Protein 9GH7 (pdb70)

B-factor: mean 54.6, std 15.22, range [29.17, 136.05]

GO terms:
  GO:0060586 multicellular organismal-level iron ion homeostasis (P, IDA)
  GO:0048471 perinuclear region of cytoplasm (C, IDA)
  GO:0005886 plasma membrane (C, IDA)
  GO:0043066 negative regulation of apoptotic process (P, IMP)
  GO:0043123 positive regulation of canonical NF-kappaB signal transduction (P, IMP)
  GO:0010628 positive regulation of gene expression (P, IMP)
  GO:0031334 positive regulation of protein-containing complex assembly (P, IMP)
  GO:1900182 positive regulation of protein localization to nucleus (P, IMP)
  GO:0005515 protein binding (F, IPI)
  GO:0044877 protein-containing complex binding (F, IPI)
  GO:0019901 protein kinase binding (F, IPI)
  GO:0055037 recycling endosome (C, IDA)
  GO:0005768 endosome (C, IDA)
  GO:0003725 double-stranded RNA binding (F, IDA)
  GO:0031410 cytoplasmic vesicle (C, IDA)
  GO:0071466 cellular response to xenobiotic stimulus (P, IDA)
  GO:0004998 transferrin receptor activity (F, IDA)
  GO:0042102 positive regulation of T cell proliferation (P, IDA)
  GO:0045830 positive regulation of isotype switching (P, IDA)
  GO:0030890 positive regulation of B cell proliferation (P, IDA)

Nearest PDB structures (foldseek):
  6wrv-assembly1_E  TM=9.985E-01  e=0.000E+00  Homo sapiens
  7zqs-assembly1_D  TM=9.986E-01  e=0.000E+00  Homo sapiens
  6okd-assembly1_A  TM=9.857E-01  e=0.000E+00  Homo sapiens
  6d04-assembly1_A  TM=9.924E-01  e=0.000E+00  Homo sapiens
  1cx8-assembly1_A  TM=9.799E-01  e=0.000E+00  Homo sapiens

Structure (mmCIF, N/CA/C/O backbone):
data_9GH7
#
_entry.id   9GH7
#
_cell.length_a   94.955
_cell.length_b   94.955
_cell.length_c   225.997
_cell.angle_alpha   90.000
_cell.angle_beta   90.000
_cell.angle_gamma   90.000
#
_symmetry.space_group_name_H-M   'P 41 21 2'
#
loop_
_entity.id
_entity.type
_entity.pdbx_description
1 polymer 'Transferrin receptor protein 1'
2 polymer 'Bicyclic peptide'
3 branched 2-acetamido-2-deoxy-beta-D-glucopyranose-(1-4)-2-acetamido-2-deoxy-beta-D-glucopyranose
4 non-polymer 'CALCIUM ION'
5 non-polymer GLYCEROL
6 non-polymer 1-(3,5-diethanoyl-1,3,5-triazinan-1-yl)ethanone
7 water water
#
loop_
_atom_site.group_PDB
_atom_site.id
_atom_site.type_symbol
_atom_site.label_atom_id
_atom_site.label_alt_id
_atom_site.label_comp_id
_atom_site.label_asym_id
_atom_site.label_entity_id
_atom_site.label_seq_id
_atom_site.pdbx_PDB_ins_code
_atom_site.Cartn_x
_atom_site.Cartn_y
_atom_site.Cartn_z
_atom_site.occupancy
_atom_site.B_iso_or_equiv
_atom_site.auth_seq_id
_atom_site.auth_comp_id
_atom_site.auth_asym_id
_atom_site.auth_atom_id
_atom_site.pdbx_PDB_model_num
ATOM 1 N N . LEU A 1 40 ? 13.459 -13.693 -5.352 1.000 62.286 122 LEU A N 1
ATOM 2 C CA . LEU A 1 40 ? 14.745 -14.397 -5.121 1.000 62.135 122 LEU A CA 1
ATOM 3 C C . LEU A 1 40 ? 15.376 -13.818 -3.863 1.000 64.854 122 LEU A C 1
ATOM 4 O O . LEU A 1 40 ? 15.147 -12.659 -3.531 1.000 72.046 122 LEU A O 1
ATOM 9 N N . TYR A 1 41 ? 16.171 -14.655 -3.195 1.000 60.784 123 TYR A N 1
ATOM 10 C CA . TYR A 1 41 ? 16.823 -14.322 -1.950 1.000 57.510 123 TYR A CA 1
ATOM 11 C C . TYR A 1 41 ? 18.305 -14.116 -2.230 1.000 55.088 123 TYR A C 1
ATOM 12 O O . TYR A 1 41 ? 18.813 -14.465 -3.298 1.000 50.523 123 TYR A O 1
ATOM 21 N N . TRP A 1 42 ? 18.976 -13.587 -1.208 1.000 51.340 124 TRP A N 1
ATOM 22 C CA . TRP A 1 42 ? 20.386 -13.285 -1.259 1.000 55.007 124 TRP A CA 1
ATOM 23 C C . TRP A 1 42 ? 21.184 -14.485 -1.769 1.000 57.334 124 TRP A C 1
ATOM 24 O O . TRP A 1 42 ? 22.103 -14.354 -2.584 1.000 57.228 124 TRP A O 1
ATOM 35 N N . ASP A 1 43 ? 20.843 -15.664 -1.264 1.000 63.623 125 ASP A N 1
ATOM 36 C CA . ASP A 1 43 ? 21.592 -16.862 -1.590 1.000 66.297 125 ASP A CA 1
ATOM 37 C C . ASP A 1 43 ? 21.453 -17.155 -3.086 1.000 56.449 125 ASP A C 1
ATOM 38 O O . ASP A 1 43 ? 22.430 -17.506 -3.754 1.000 56.128 125 ASP A O 1
ATOM 43 N N . ASP A 1 44 ? 20.241 -16.948 -3.611 1.000 49.739 126 ASP A N 1
ATOM 44 C CA . ASP A 1 44 ? 19.955 -17.232 -5.007 1.000 56.259 126 ASP A CA 1
ATOM 45 C C . ASP A 1 44 ? 20.826 -16.334 -5.888 1.000 59.878 126 ASP A C 1
ATOM 46 O O . ASP A 1 44 ? 21.457 -16.800 -6.847 1.000 58.631 126 ASP A O 1
ATOM 51 N N . LEU A 1 45 ? 20.896 -15.053 -5.494 1.000 60.871 127 LEU A N 1
ATOM 52 C CA . LEU A 1 45 ? 21.513 -14.003 -6.293 1.000 54.726 127 LEU A CA 1
ATOM 53 C C . LEU A 1 45 ? 23.027 -14.129 -6.254 1.000 50.612 127 LEU A C 1
ATOM 54 O O . LEU A 1 45 ? 23.689 -13.927 -7.274 1.000 49.176 127 LEU A O 1
ATOM 59 N N . LYS A 1 46 ? 23.542 -14.480 -5.074 1.000 48.257 128 LYS A N 1
ATOM 60 C CA . LYS A 1 46 ? 24.957 -14.763 -4.903 1.000 53.869 128 LYS A CA 1
ATOM 61 C C . LYS A 1 46 ? 25.422 -15.870 -5.856 1.000 53.602 128 LYS A C 1
ATOM 62 O O . LYS A 1 46 ? 26.472 -15.739 -6.486 1.000 59.700 128 LYS A O 1
ATOM 68 N N . ARG A 1 47 ? 24.629 -16.946 -5.989 1.000 64.120 129 ARG A N 1
ATOM 69 C CA . ARG A 1 47 ? 25.021 -18.104 -6.787 1.000 69.182 129 ARG A CA 1
ATOM 70 C C . ARG A 1 47 ? 24.986 -17.774 -8.282 1.000 65.593 129 ARG A C 1
ATOM 71 O O . ARG A 1 47 ? 25.892 -18.184 -9.006 1.000 65.445 129 ARG A O 1
ATOM 79 N N . LYS A 1 48 ? 23.917 -17.092 -8.736 1.000 56.330 130 LYS A N 1
ATOM 80 C CA . LYS A 1 48 ? 23.777 -16.677 -10.124 1.000 56.520 130 LYS A CA 1
ATOM 81 C C . LYS A 1 48 ? 24.947 -15.774 -10.511 1.000 60.202 130 LYS A C 1
ATOM 82 O O . LYS A 1 48 ? 25.508 -15.892 -11.607 1.000 64.012 130 LYS A O 1
ATOM 88 N N . LEU A 1 49 ? 25.347 -14.896 -9.591 1.000 54.422 131 LEU A N 1
ATOM 89 C CA . LEU A 1 49 ? 26.473 -14.034 -9.866 1.000 54.521 131 LEU A CA 1
ATOM 90 C C . LEU A 1 49 ? 27.721 -14.891 -10.007 1.000 49.067 131 LEU A C 1
ATOM 91 O O . LEU A 1 49 ? 28.431 -14.811 -11.004 1.000 53.362 131 LEU A O 1
ATOM 96 N N . SER A 1 50 ? 27.987 -15.693 -8.978 1.000 52.398 132 SER A N 1
ATOM 97 C CA . SER A 1 50 ? 29.085 -16.643 -9.013 1.000 54.432 132 SER A CA 1
ATOM 98 C C . SER A 1 50 ? 29.155 -17.347 -10.366 1.000 56.353 132 SER A C 1
ATOM 99 O O . SER A 1 50 ? 30.238 -17.465 -10.927 1.000 67.754 132 SER A O 1
ATOM 102 N N . GLU A 1 51 ? 28.006 -17.806 -10.883 1.000 54.954 133 GLU A N 1
ATOM 103 C CA . GLU A 1 51 ? 27.954 -18.502 -12.166 1.000 65.465 133 GLU A CA 1
ATOM 104 C C . GLU A 1 51 ? 28.458 -17.586 -13.278 1.000 62.733 133 GLU A C 1
ATOM 105 O O . GLU A 1 51 ? 29.500 -17.863 -13.863 1.000 71.428 133 GLU A O 1
ATOM 111 N N . LYS A 1 52 ? 27.721 -16.505 -13.564 1.000 60.291 134 LYS A N 1
ATOM 112 C CA . LYS A 1 52 ? 28.145 -15.538 -14.567 1.000 61.217 134 LYS A CA 1
ATOM 113 C C . LYS A 1 52 ? 29.651 -15.299 -14.441 1.000 57.478 134 LYS A C 1
ATOM 114 O O . LYS A 1 52 ? 30.392 -15.431 -15.407 1.000 60.005 134 LYS A O 1
ATOM 120 N N . LEU A 1 53 ? 30.118 -15.016 -13.227 1.000 55.897 135 LEU A N 1
ATOM 121 C CA . LEU A 1 53 ? 31.534 -14.748 -13.010 1.000 65.170 135 LEU A CA 1
ATOM 122 C C . LEU A 1 53 ? 32.397 -15.880 -13.559 1.000 63.646 135 LEU A C 1
ATOM 123 O O . LEU A 1 53 ? 33.414 -15.627 -14.203 1.000 62.637 135 LEU A O 1
ATOM 128 N N . ASP A 1 54 ? 32.005 -17.120 -13.244 1.000 73.023 136 ASP A N 1
ATOM 129 C CA . ASP A 1 54 ? 32.788 -18.301 -13.573 1.000 69.820 136 ASP A CA 1
ATOM 130 C C . ASP A 1 54 ? 32.969 -18.398 -15.080 1.000 62.464 136 ASP A C 1
ATOM 131 O O . ASP A 1 54 ? 34.000 -18.865 -15.534 1.000 65.062 136 ASP A O 1
ATOM 136 N N . SER A 1 55 ? 31.973 -17.945 -15.842 1.000 62.578 137 SER A N 1
ATOM 137 C CA . SER A 1 55 ? 32.033 -18.058 -17.285 1.000 67.194 137 SER A CA 1
ATOM 138 C C . SER A 1 55 ? 32.570 -16.789 -17.965 1.000 66.612 137 SER A C 1
ATOM 139 O O . SER A 1 55 ? 32.908 -16.849 -19.134 1.000 69.025 137 SER A O 1
ATOM 142 N N . THR A 1 56 ? 32.653 -15.632 -17.294 1.000 66.753 138 THR A N 1
ATOM 143 C CA . THR A 1 56 ? 33.006 -14.412 -18.016 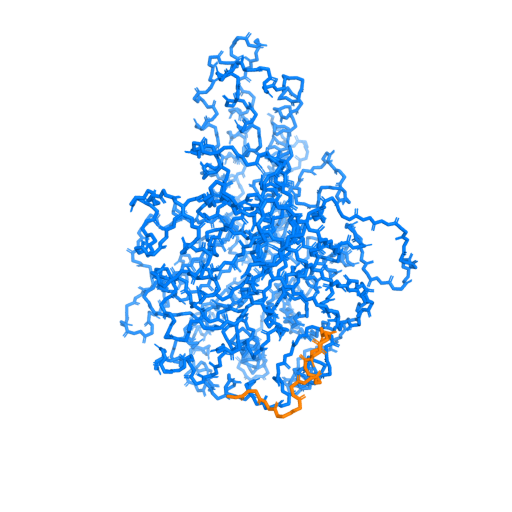1.000 59.421 138 THR A CA 1
ATOM 144 C C . THR A 1 56 ? 34.526 -14.369 -18.175 1.000 55.299 138 THR A C 1
ATOM 145 O O . THR A 1 56 ? 35.268 -14.852 -17.337 1.000 52.088 138 THR A O 1
ATOM 149 N N . ASP A 1 57 ? 34.978 -13.752 -19.266 1.000 60.196 139 ASP A N 1
ATOM 150 C CA . ASP A 1 57 ? 36.371 -13.801 -19.673 1.000 60.020 139 ASP A CA 1
ATOM 151 C C . ASP A 1 57 ? 37.012 -12.439 -19.445 1.000 55.021 139 ASP A C 1
ATOM 152 O O . ASP A 1 57 ? 36.823 -11.512 -20.227 1.000 50.957 139 ASP A O 1
ATOM 157 N N . PHE A 1 58 ? 37.790 -12.327 -18.372 1.000 56.853 140 PHE A N 1
ATOM 158 C CA . PHE A 1 58 ? 38.246 -11.015 -17.952 1.000 59.773 140 PHE A CA 1
ATOM 159 C C . PHE A 1 58 ? 39.473 -10.626 -18.768 1.000 56.227 140 PHE A C 1
ATOM 160 O O . PHE A 1 58 ? 39.439 -9.595 -19.425 1.000 53.649 140 PHE A O 1
ATOM 168 N N . THR A 1 59 ? 40.523 -11.458 -18.752 1.000 60.187 141 THR A N 1
ATOM 169 C CA . THR A 1 59 ? 41.762 -11.169 -19.472 1.000 59.798 141 THR A CA 1
ATOM 170 C C . THR A 1 59 ? 41.479 -10.879 -20.946 1.000 57.194 141 THR A C 1
ATOM 171 O O . THR A 1 59 ? 42.108 -10.005 -21.541 1.000 59.771 141 THR A O 1
ATOM 175 N N . GLY A 1 60 ? 40.514 -11.585 -21.545 1.000 56.721 142 GLY A N 1
ATOM 176 C CA . GLY A 1 60 ? 40.194 -11.332 -22.943 1.000 56.100 142 GLY A CA 1
ATOM 177 C C . GLY A 1 60 ? 39.668 -9.916 -23.168 1.000 57.673 142 GLY A C 1
ATOM 178 O O . GLY A 1 60 ? 39.936 -9.293 -24.194 1.000 58.428 142 GLY A O 1
ATOM 179 N N . THR A 1 61 ? 38.880 -9.424 -22.207 1.000 61.327 143 THR A N 1
ATOM 180 C CA . THR A 1 61 ? 38.351 -8.069 -22.266 1.000 60.572 143 THR A CA 1
ATOM 181 C C . THR A 1 61 ? 39.482 -7.060 -22.104 1.000 50.246 143 THR A C 1
ATOM 182 O O . THR A 1 61 ? 39.547 -6.055 -22.809 1.000 48.445 143 THR A O 1
ATOM 186 N N . ILE A 1 62 ? 40.396 -7.356 -21.181 1.000 51.453 144 ILE A N 1
ATOM 187 C CA . ILE A 1 62 ? 41.518 -6.463 -20.947 1.000 56.671 144 ILE A CA 1
ATOM 188 C C . ILE A 1 62 ? 42.444 -6.471 -22.159 1.000 60.372 144 ILE A C 1
ATOM 189 O O . ILE A 1 62 ? 42.875 -5.391 -22.573 1.000 59.547 144 ILE A O 1
ATOM 194 N N . LYS A 1 63 ? 42.714 -7.670 -22.720 1.000 59.446 145 LYS A N 1
ATOM 195 C CA . LYS A 1 63 ? 43.546 -7.787 -23.906 1.000 54.641 145 LYS A CA 1
ATOM 196 C C . LYS A 1 63 ? 42.899 -6.941 -24.998 1.000 54.160 145 LYS A C 1
ATOM 197 O O . LYS A 1 63 ? 43.555 -6.109 -25.615 1.000 61.787 145 LYS A O 1
ATOM 199 N N . LEU A 1 64 ? 41.581 -7.062 -25.162 1.000 48.936 146 LEU A N 1
ATOM 200 C CA . LEU A 1 64 ? 40.907 -6.331 -26.228 1.000 51.280 146 LEU A CA 1
ATOM 201 C C . LEU A 1 64 ? 41.057 -4.817 -26.035 1.000 56.689 146 LEU A C 1
ATOM 202 O O . LEU A 1 64 ? 41.147 -4.062 -27.008 1.000 57.683 146 LEU A O 1
ATOM 207 N N . LEU A 1 65 ? 41.064 -4.344 -24.780 1.000 56.929 147 LEU A N 1
ATOM 208 C CA . LEU A 1 65 ? 41.132 -2.906 -24.566 1.000 56.531 147 LEU A CA 1
ATOM 209 C C . LEU A 1 65 ? 42.552 -2.387 -24.793 1.000 54.408 147 LEU A C 1
ATOM 210 O O . LEU A 1 65 ? 42.734 -1.198 -25.042 1.000 48.069 147 LEU A O 1
ATOM 215 N N . ASN A 1 66 ? 43.530 -3.300 -24.846 1.000 59.610 148 ASN A N 1
ATOM 216 C CA . ASN A 1 66 ? 44.905 -2.950 -25.173 1.000 59.057 148 ASN A CA 1
ATOM 217 C C . ASN A 1 66 ? 45.213 -2.996 -26.674 1.000 66.042 148 ASN A C 1
ATOM 218 O O . ASN A 1 66 ? 46.358 -2.772 -27.034 1.000 69.709 148 ASN A O 1
ATOM 223 N N . GLU A 1 67 ? 44.225 -3.227 -27.555 1.000 66.341 149 GLU A N 1
ATOM 224 C CA . GLU A 1 67 ? 44.461 -3.226 -28.997 1.000 61.906 149 GLU A CA 1
ATOM 225 C C . GLU A 1 67 ? 44.787 -1.822 -29.503 1.000 61.122 149 GLU A C 1
ATOM 226 O O . GLU A 1 67 ? 44.494 -0.828 -28.855 1.000 64.791 149 GLU A O 1
ATOM 232 N N . ASN A 1 68 ? 45.318 -1.748 -30.723 1.000 54.584 150 ASN A N 1
ATOM 233 C CA . ASN A 1 68 ? 45.923 -0.536 -31.248 1.000 54.796 150 ASN A CA 1
ATOM 234 C C . ASN A 1 68 ? 44.929 0.607 -31.398 1.000 51.667 150 ASN A C 1
ATOM 235 O O . ASN A 1 68 ? 45.338 1.762 -31.360 1.000 57.792 150 ASN A O 1
ATOM 240 N N . SER A 1 69 ? 43.657 0.299 -31.641 1.000 46.821 151 SER A N 1
ATOM 241 C CA . SER A 1 69 ? 42.657 1.330 -31.855 1.000 51.122 151 SER A CA 1
ATOM 242 C C . SER A 1 69 ? 42.413 2.137 -30.577 1.000 44.144 151 SER A C 1
ATOM 243 O O . SER A 1 69 ? 41.855 3.233 -30.655 1.000 54.171 151 SER A O 1
ATOM 246 N N . TYR A 1 70 ? 42.811 1.584 -29.427 1.000 46.715 152 TYR A N 1
ATOM 247 C CA . TYR A 1 70 ? 42.477 2.146 -28.121 1.000 52.007 152 TYR A CA 1
ATOM 248 C C . TYR A 1 70 ? 43.730 2.638 -27.399 1.000 53.864 152 TYR A C 1
ATOM 249 O O . TYR A 1 70 ? 43.658 3.027 -26.236 1.000 47.393 152 TYR A O 1
ATOM 258 N N . VAL A 1 71 ? 44.876 2.641 -28.095 1.000 52.094 153 VAL A N 1
ATOM 259 C CA . VAL A 1 71 ? 46.137 2.863 -27.412 1.000 54.242 153 VAL A CA 1
ATOM 260 C C . VAL A 1 71 ? 47.130 3.739 -28.171 1.000 59.022 153 VAL A C 1
ATOM 261 O O . VAL A 1 71 ? 47.355 3.531 -29.361 1.000 57.210 153 VAL A O 1
ATOM 265 N N . PRO A 1 72 ? 47.713 4.780 -27.525 1.000 56.277 154 PRO A N 1
ATOM 266 C CA . PRO A 1 72 ? 47.288 5.215 -26.199 1.000 53.211 154 PRO A CA 1
ATOM 267 C C . PRO A 1 72 ? 45.933 5.902 -26.302 1.000 43.138 154 PRO A C 1
ATOM 268 O O . PRO A 1 72 ? 45.391 5.996 -27.396 1.000 44.341 154 PRO A O 1
ATOM 272 N N . ARG A 1 73 ? 45.402 6.428 -25.194 1.000 48.911 155 ARG A N 1
ATOM 273 C CA . ARG A 1 73 ? 44.078 7.030 -25.234 1.000 51.164 155 ARG A CA 1
ATOM 274 C C . ARG A 1 73 ? 43.990 8.162 -24.225 1.000 53.977 155 ARG A C 1
ATOM 275 O O . ARG A 1 73 ? 43.142 8.139 -23.330 1.000 48.386 155 ARG A O 1
ATOM 283 N N . GLU A 1 74 ? 44.862 9.150 -24.407 1.000 48.051 156 GLU A N 1
ATOM 284 C CA . GLU A 1 74 ? 44.736 10.414 -23.704 1.000 49.135 156 GLU A CA 1
ATOM 285 C C . GLU A 1 74 ? 43.338 11.008 -23.916 1.000 45.286 156 GLU A C 1
ATOM 286 O O . GLU A 1 74 ? 42.797 11.056 -25.016 1.000 43.062 156 GLU A O 1
ATOM 292 N N . ALA A 1 75 ? 42.777 11.508 -22.821 1.000 43.008 157 ALA A N 1
ATOM 293 C CA . ALA A 1 75 ? 41.423 12.016 -22.787 1.000 41.055 157 ALA A CA 1
ATOM 294 C C . ALA A 1 75 ? 41.150 12.961 -23.944 1.000 42.044 157 ALA A C 1
ATOM 295 O O . ALA A 1 75 ? 41.816 13.967 -24.115 1.000 40.220 157 ALA A O 1
ATOM 297 N N . GLY A 1 76 ? 40.086 12.667 -24.688 1.000 47.985 158 GLY A N 1
ATOM 298 C CA . GLY A 1 76 ? 39.625 13.545 -25.748 1.000 41.567 158 GLY A CA 1
ATOM 299 C C . GLY A 1 76 ? 40.341 13.249 -27.068 1.000 40.703 158 GLY A C 1
ATOM 300 O O . GLY A 1 76 ? 40.086 13.921 -28.042 1.000 41.321 158 GLY A O 1
ATOM 301 N N . SER A 1 77 ? 41.236 12.260 -27.090 1.000 40.426 159 SER A N 1
ATOM 302 C CA . SER A 1 77 ? 41.922 11.895 -28.308 1.000 40.214 159 SER A CA 1
ATOM 303 C C . SER A 1 77 ? 41.038 10.987 -29.169 1.000 47.144 159 SER A C 1
ATOM 304 O O . SER A 1 77 ? 40.084 10.352 -28.718 1.000 38.711 159 SER A O 1
ATOM 307 N N . GLN A 1 78 ? 41.371 10.930 -30.458 1.000 48.012 160 GLN A N 1
ATOM 308 C CA . GLN A 1 78 ? 40.704 10.019 -31.361 1.000 47.574 160 GLN A CA 1
ATOM 309 C C . GLN A 1 78 ? 40.550 8.650 -30.699 1.000 43.743 160 GLN A C 1
ATOM 310 O O . GLN A 1 78 ? 39.531 8.005 -30.856 1.000 39.834 160 GLN A O 1
ATOM 316 N N . LYS A 1 79 ? 41.583 8.135 -30.035 1.000 40.835 161 LYS A N 1
ATOM 317 C CA . LYS A 1 79 ? 41.497 6.768 -29.563 1.000 41.854 161 LYS A CA 1
ATOM 318 C C . LYS A 1 79 ? 40.601 6.697 -28.319 1.000 45.047 161 LYS A C 1
ATOM 319 O O . LYS A 1 79 ? 39.964 5.686 -28.052 1.000 46.001 161 LYS A O 1
ATOM 325 N N . ASP A 1 80 ? 40.582 7.754 -27.518 1.000 47.805 162 ASP A N 1
ATOM 326 C CA . ASP A 1 80 ? 39.653 7.804 -26.409 1.000 46.919 162 ASP A CA 1
ATOM 327 C C . ASP A 1 80 ? 38.244 7.730 -27.003 1.000 47.139 162 ASP A C 1
ATOM 328 O O . ASP A 1 80 ? 37.414 6.973 -26.520 1.000 40.661 162 ASP A O 1
ATOM 333 N N . GLU A 1 81 ? 37.986 8.530 -28.044 1.000 40.921 163 GLU A N 1
ATOM 334 C CA . GLU A 1 81 ? 36.670 8.581 -28.646 1.000 45.143 163 GLU A CA 1
ATOM 335 C C . GLU A 1 81 ? 36.285 7.204 -29.192 1.000 49.059 163 GLU A C 1
ATOM 336 O O . GLU A 1 81 ? 35.138 6.778 -29.054 1.000 49.784 163 GLU A O 1
ATOM 342 N N . ASN A 1 82 ? 37.263 6.489 -29.764 1.000 47.053 164 ASN A N 1
ATOM 343 C CA . ASN A 1 82 ? 37.022 5.179 -30.333 1.000 46.762 164 ASN A CA 1
ATOM 344 C C . ASN A 1 82 ? 36.580 4.213 -29.241 1.000 46.488 164 ASN A C 1
ATOM 345 O O . ASN A 1 82 ? 35.798 3.292 -29.481 1.000 43.986 164 ASN A O 1
ATOM 350 N N . LEU A 1 83 ? 37.219 4.321 -28.079 1.000 40.925 165 LEU A N 1
ATOM 351 C CA . LEU A 1 83 ? 36.902 3.385 -27.026 1.000 45.169 165 LEU A CA 1
ATOM 352 C C . LEU A 1 83 ? 35.552 3.762 -26.419 1.000 43.515 165 LEU A C 1
ATOM 353 O O . LEU A 1 83 ? 34.810 2.914 -25.945 1.000 45.256 165 LEU A O 1
ATOM 358 N N . ALA A 1 84 ? 35.226 5.050 -26.477 1.000 41.489 166 ALA A N 1
ATOM 359 C CA . ALA A 1 84 ? 33.962 5.523 -25.966 1.000 44.138 166 ALA A CA 1
ATOM 360 C C . ALA A 1 84 ? 32.821 4.925 -26.778 1.000 45.892 166 ALA A C 1
ATOM 361 O O . ALA A 1 84 ? 31.808 4.542 -26.198 1.000 44.095 166 ALA A O 1
ATOM 363 N N . LEU A 1 85 ? 32.987 4.911 -28.105 1.000 43.610 167 LEU A N 1
ATOM 364 C CA . LEU A 1 85 ? 31.999 4.368 -29.026 1.000 42.472 167 LEU A CA 1
ATOM 365 C C . LEU A 1 85 ? 31.876 2.859 -28.845 1.000 40.708 167 LEU A C 1
ATOM 366 O O . LEU A 1 85 ? 30.779 2.335 -28.819 1.000 42.870 167 LEU A O 1
ATOM 371 N N . TYR A 1 86 ? 32.998 2.164 -28.686 1.000 41.892 168 TYR A N 1
ATOM 372 C CA . TYR A 1 86 ? 32.945 0.750 -28.387 1.000 45.585 168 TYR A CA 1
ATOM 373 C C . TYR A 1 86 ? 32.079 0.502 -27.147 1.000 49.331 168 TYR A C 1
ATOM 374 O O . TYR A 1 86 ? 31.136 -0.287 -27.179 1.000 52.056 168 TYR A O 1
ATOM 383 N N . VAL A 1 87 ? 32.423 1.174 -26.041 1.000 50.530 169 VAL A N 1
ATOM 384 C CA . VAL A 1 87 ? 31.763 0.943 -24.766 1.000 44.442 169 VAL A CA 1
ATOM 385 C C . VAL A 1 87 ? 30.261 1.220 -24.876 1.000 42.999 169 VAL A C 1
ATOM 386 O O . VAL A 1 87 ? 29.449 0.472 -24.349 1.000 42.494 169 VAL A O 1
ATOM 390 N N . GLU A 1 88 ? 29.908 2.340 -25.513 1.000 41.208 170 GLU A N 1
ATOM 391 C CA . GLU A 1 88 ? 28.528 2.724 -25.709 1.000 45.387 170 GLU A CA 1
ATOM 392 C C . GLU A 1 88 ? 27.789 1.641 -26.498 1.000 52.685 170 GLU A C 1
ATOM 393 O O . GLU A 1 88 ? 26.683 1.238 -26.139 1.000 47.553 170 GLU A O 1
ATOM 399 N N . ASN A 1 89 ? 28.425 1.170 -27.572 1.000 51.610 171 ASN A N 1
ATOM 400 C CA . ASN A 1 89 ? 27.830 0.144 -28.407 1.000 54.456 171 ASN A CA 1
ATOM 401 C C . ASN A 1 89 ? 27.707 -1.169 -27.625 1.000 50.804 171 ASN A C 1
ATOM 402 O O . ASN A 1 89 ? 26.712 -1.868 -27.744 1.000 47.236 171 ASN A O 1
ATOM 407 N N . GLN A 1 90 ? 28.681 -1.512 -26.782 1.000 46.494 172 GLN A N 1
ATOM 408 C CA . GLN A 1 90 ? 28.532 -2.716 -25.985 1.000 49.648 172 GLN A CA 1
ATOM 409 C C . GLN A 1 90 ? 27.307 -2.579 -25.078 1.000 51.632 172 GLN A C 1
ATOM 410 O O . GLN A 1 90 ? 26.555 -3.534 -24.905 1.000 53.142 172 GLN A O 1
ATOM 416 N N . PHE A 1 91 ? 27.150 -1.409 -24.440 1.000 51.622 173 PHE A N 1
ATOM 417 C CA . PHE A 1 91 ? 26.057 -1.208 -23.499 1.000 47.707 173 PHE A CA 1
ATOM 418 C C . PHE A 1 91 ? 24.726 -1.456 -24.214 1.000 50.783 173 PHE A C 1
ATOM 419 O O . PHE A 1 91 ? 23.783 -1.987 -23.628 1.000 53.296 173 PHE A O 1
ATOM 427 N N . ARG A 1 92 ? 24.651 -1.038 -25.476 1.000 49.592 174 ARG A N 1
ATOM 428 C CA . ARG A 1 92 ? 23.441 -1.216 -26.255 1.000 54.614 174 ARG A CA 1
ATOM 429 C C . ARG A 1 92 ? 23.193 -2.701 -26.480 1.000 49.906 174 ARG A C 1
ATOM 430 O O . ARG A 1 92 ? 22.091 -3.184 -26.246 1.000 51.878 174 ARG A O 1
ATOM 438 N N . GLU A 1 93 ? 24.246 -3.406 -26.889 1.000 47.496 175 GLU A N 1
ATOM 439 C CA . GLU A 1 93 ? 24.165 -4.831 -27.094 1.000 49.094 175 GLU A CA 1
ATOM 440 C C . GLU A 1 93 ? 23.676 -5.537 -25.839 1.000 55.600 175 GLU A C 1
ATOM 441 O O . GLU A 1 93 ? 22.974 -6.538 -25.943 1.000 67.416 175 GLU A O 1
ATOM 447 N N . PHE A 1 94 ? 24.065 -5.057 -24.655 1.000 51.220 176 PHE A N 1
ATOM 448 C CA . PHE A 1 94 ? 23.629 -5.710 -23.435 1.000 51.437 176 PHE A CA 1
ATOM 449 C C . PHE A 1 94 ? 22.149 -5.437 -23.163 1.000 45.902 176 PHE A C 1
ATOM 450 O O . PHE A 1 94 ? 21.591 -6.030 -22.249 1.000 53.891 176 PHE A O 1
ATOM 458 N N . LYS A 1 95 ? 21.536 -4.502 -23.901 1.000 49.782 177 LYS A N 1
ATOM 459 C CA . LYS A 1 95 ? 20.106 -4.229 -23.785 1.000 58.368 177 LYS A CA 1
ATOM 460 C C . LYS A 1 95 ? 19.793 -3.663 -22.399 1.000 57.933 177 LYS A C 1
ATOM 461 O O . LYS A 1 95 ? 18.921 -4.149 -21.693 1.000 55.616 177 LYS A O 1
ATOM 467 N N . LEU A 1 96 ? 20.518 -2.613 -22.014 1.000 56.029 178 LEU A N 1
ATOM 468 C CA . LEU A 1 96 ? 20.298 -1.996 -20.724 1.000 51.431 178 LEU A CA 1
ATOM 469 C C . LEU A 1 96 ? 19.052 -1.153 -20.881 1.000 48.847 178 LEU A C 1
ATOM 470 O O . LEU A 1 96 ? 18.635 -0.887 -21.998 1.000 48.231 178 LEU A O 1
ATOM 475 N N . SER A 1 97 ? 18.449 -0.761 -19.758 1.000 44.225 179 SER A N 1
ATOM 476 C CA . SER A 1 97 ? 17.224 -0.009 -19.839 1.000 41.086 179 SER A CA 1
ATOM 477 C C . SER A 1 97 ? 17.468 1.218 -20.706 1.000 46.588 179 SER A C 1
ATOM 478 O O . SER A 1 97 ? 16.608 1.593 -21.481 1.000 44.005 179 SER A O 1
ATOM 481 N N . LYS A 1 98 ? 18.627 1.876 -20.544 1.000 49.032 180 LYS A N 1
ATOM 482 C CA . LYS A 1 98 ? 18.885 3.089 -21.304 1.000 44.832 180 LYS A CA 1
ATOM 483 C C . LYS A 1 98 ? 20.376 3.358 -21.398 1.000 41.833 180 LYS A C 1
ATOM 484 O O . LYS A 1 98 ? 21.087 3.179 -20.422 1.000 43.362 180 LYS A O 1
ATOM 490 N N . VAL A 1 99 ? 20.800 3.781 -22.596 1.000 43.825 181 VAL A N 1
ATOM 491 C CA . VAL A 1 99 ? 22.180 4.108 -22.891 1.000 42.760 181 VAL A CA 1
ATOM 492 C C . VAL A 1 99 ? 22.262 5.547 -23.395 1.000 43.873 181 VAL A C 1
ATOM 493 O O . VAL A 1 99 ? 21.478 5.966 -24.229 1.000 41.405 181 VAL A O 1
ATOM 497 N N . TRP A 1 100 ? 23.191 6.330 -22.837 1.000 44.101 182 TRP A N 1
ATOM 498 C CA . TRP A 1 100 ? 23.276 7.742 -23.177 1.000 42.508 182 TRP A CA 1
ATOM 499 C C . TRP A 1 100 ? 24.698 8.229 -22.923 1.000 47.400 182 TRP A C 1
ATOM 500 O O . TRP A 1 100 ? 25.559 7.466 -22.462 1.000 43.303 182 TRP A O 1
ATOM 511 N N . ARG A 1 101 ? 24.939 9.481 -23.314 1.000 48.139 183 ARG A N 1
ATOM 512 C CA . ARG A 1 101 ? 26.269 10.060 -23.269 1.000 50.114 183 ARG A CA 1
ATOM 513 C C . ARG A 1 101 ? 26.183 11.535 -22.866 1.000 47.844 183 ARG A C 1
ATOM 514 O O . ARG A 1 101 ? 25.194 12.190 -23.156 1.000 43.534 183 ARG A O 1
ATOM 522 N N . ASP A 1 102 ? 27.206 12.036 -22.156 1.000 49.168 184 ASP A N 1
ATOM 523 C CA . ASP A 1 102 ? 27.388 13.468 -21.943 1.000 50.888 184 ASP A CA 1
ATOM 524 C C . ASP A 1 102 ? 28.673 13.948 -22.621 1.000 47.159 184 ASP A C 1
ATOM 525 O O . ASP A 1 102 ? 29.707 13.286 -22.608 1.000 47.420 184 ASP A O 1
ATOM 530 N N . GLN A 1 103 ? 28.613 15.172 -23.115 1.000 51.396 185 GLN A N 1
ATOM 531 C CA . GLN A 1 103 ? 29.738 15.800 -23.772 1.000 51.648 185 GLN A CA 1
ATOM 532 C C . GLN A 1 103 ? 30.131 17.053 -23.007 1.000 43.977 185 GLN A C 1
ATOM 533 O O . GLN A 1 103 ? 29.278 17.884 -22.737 1.000 41.884 185 GLN A O 1
ATOM 539 N N . HIS A 1 104 ? 31.404 17.151 -22.621 1.000 43.974 186 HIS A N 1
ATOM 540 C CA . HIS A 1 104 ? 31.906 18.350 -21.974 1.000 42.892 186 HIS A CA 1
ATOM 541 C C . HIS A 1 104 ? 33.049 18.906 -22.811 1.000 39.125 186 HIS A C 1
ATOM 542 O O . HIS A 1 104 ? 33.835 18.143 -23.346 1.000 45.159 186 HIS A O 1
ATOM 549 N N . PHE A 1 105 ? 33.185 20.228 -22.852 1.000 42.231 187 PHE A N 1
ATOM 550 C CA . PHE A 1 105 ? 34.400 20.864 -23.342 1.000 41.742 187 PHE A CA 1
ATOM 551 C C . PHE A 1 105 ? 35.191 21.376 -22.146 1.000 42.283 187 PHE A C 1
ATOM 552 O O . PHE A 1 105 ? 34.707 22.233 -21.418 1.000 33.437 187 PHE A O 1
ATOM 560 N N . VAL A 1 106 ? 36.390 20.818 -21.944 1.000 44.121 188 VAL A N 1
ATOM 561 C CA . VAL A 1 106 ? 37.216 21.196 -20.814 1.000 46.598 188 VAL A CA 1
ATOM 562 C C . VAL A 1 106 ? 38.580 21.723 -21.276 1.000 49.765 188 VAL A C 1
ATOM 563 O O . VAL A 1 106 ? 39.068 21.382 -22.353 1.000 42.998 188 VAL A O 1
ATOM 567 N N . LYS A 1 107 ? 39.194 22.560 -20.437 1.000 43.700 189 LYS A N 1
ATOM 568 C CA . LYS A 1 107 ? 40.501 23.113 -20.728 1.000 44.168 189 LYS A CA 1
ATOM 569 C C . LYS A 1 107 ? 41.598 22.302 -20.056 1.000 48.354 189 LYS A C 1
ATOM 570 O O . LYS A 1 107 ? 41.581 22.126 -18.837 1.000 51.524 189 LYS A O 1
ATOM 576 N N . ILE A 1 108 ? 42.551 21.845 -20.880 1.000 46.449 190 ILE A N 1
ATOM 577 C CA . ILE A 1 108 ? 43.686 21.058 -20.425 1.000 47.909 190 ILE A CA 1
ATOM 578 C C . ILE A 1 108 ? 44.977 21.668 -20.964 1.000 48.657 190 ILE A C 1
ATOM 579 O O . ILE A 1 108 ? 45.059 21.947 -22.147 1.000 53.954 190 ILE A O 1
ATOM 584 N N . GLN A 1 109 ? 45.968 21.873 -20.085 1.000 49.485 191 GLN A N 1
ATOM 585 C CA . GLN A 1 109 ? 47.283 22.355 -20.467 1.000 44.064 191 GLN A CA 1
ATOM 586 C C . GLN A 1 109 ? 48.158 21.156 -20.793 1.000 44.909 191 GLN A C 1
ATOM 587 O O . GLN A 1 109 ? 48.472 20.354 -19.917 1.000 49.069 191 GLN A O 1
ATOM 593 N N . VAL A 1 110 ? 48.567 21.057 -22.056 1.000 42.866 192 VAL A N 1
ATOM 594 C CA . VAL A 1 110 ? 49.284 19.886 -22.524 1.000 43.390 192 VAL A CA 1
ATOM 595 C C . VAL A 1 110 ? 50.596 20.312 -23.154 1.000 41.170 192 VAL A C 1
ATOM 596 O O . VAL A 1 110 ? 50.727 21.424 -23.649 1.000 40.424 192 VAL A O 1
ATOM 600 N N . LYS A 1 111 ? 51.525 19.359 -23.167 1.000 45.126 193 LYS A N 1
ATOM 601 C CA . LYS A 1 111 ? 52.802 19.508 -23.823 1.000 43.489 193 LYS A CA 1
ATOM 602 C C . LYS A 1 111 ? 52.597 19.995 -25.250 1.000 42.515 193 LYS A C 1
ATOM 603 O O . LYS A 1 111 ? 51.738 19.470 -25.948 1.000 41.386 193 LYS A O 1
ATOM 609 N N . ASP A 1 112 ? 53.390 20.988 -25.657 1.000 44.149 194 ASP A N 1
ATOM 610 C CA . ASP A 1 112 ? 53.369 21.506 -27.016 1.000 45.634 194 ASP A CA 1
ATOM 611 C C . ASP A 1 112 ? 54.698 21.197 -27.713 1.000 49.825 194 ASP A C 1
ATOM 612 O O . ASP A 1 112 ? 55.496 20.373 -27.257 1.000 49.436 194 ASP A O 1
ATOM 617 N N . SER A 1 113 ? 54.923 21.865 -28.849 1.000 50.154 195 SER A N 1
ATOM 618 C CA . SER A 1 113 ? 56.006 21.507 -29.755 1.000 55.977 195 SER A CA 1
ATOM 619 C C . SER A 1 113 ? 57.346 22.020 -29.232 1.000 51.650 195 SER A C 1
ATOM 620 O O . SER A 1 113 ? 58.375 21.641 -29.771 1.000 51.009 195 SER A O 1
ATOM 623 N N . ALA A 1 114 ? 57.333 22.887 -28.214 1.000 48.103 196 ALA A N 1
ATOM 624 C CA . ALA A 1 114 ? 58.550 23.554 -27.785 1.000 52.101 196 ALA A CA 1
ATOM 625 C C . ALA A 1 114 ? 59.336 22.647 -26.840 1.000 55.650 196 ALA A C 1
ATOM 626 O O . ALA A 1 114 ? 58.914 21.540 -26.512 1.000 50.981 196 ALA A O 1
ATOM 628 N N . GLN A 1 115 ? 60.511 23.125 -26.425 1.000 70.352 197 GLN A N 1
ATOM 629 C CA . GLN A 1 115 ? 61.424 22.300 -25.648 1.000 84.685 197 GLN A CA 1
ATOM 630 C C . GLN A 1 115 ? 60.929 22.218 -24.211 1.000 61.667 197 GLN A C 1
ATOM 631 O O . GLN A 1 115 ? 60.532 23.227 -23.617 1.000 64.879 197 GLN A O 1
ATOM 637 N N . ASN A 1 116 ? 60.809 20.973 -23.753 1.000 58.714 198 ASN A N 1
ATOM 638 C CA . ASN A 1 116 ? 60.757 20.659 -22.341 1.000 60.586 198 ASN A CA 1
ATOM 639 C C . ASN A 1 116 ? 62.152 20.120 -22.049 1.000 51.997 198 ASN A C 1
ATOM 640 O O . ASN A 1 116 ? 62.578 19.145 -22.665 1.000 46.929 198 ASN A O 1
ATOM 645 N N . SER A 1 117 ? 62.901 20.809 -21.183 1.000 44.733 199 SER A N 1
ATOM 646 C CA . SER A 1 117 ? 64.264 20.371 -20.932 1.000 49.669 199 SER A CA 1
ATOM 647 C C . SER A 1 117 ? 64.716 20.671 -19.503 1.000 48.318 199 SER A C 1
ATOM 648 O O . SER A 1 117 ? 64.227 21.593 -18.832 1.000 45.883 199 SER A O 1
ATOM 651 N N . VAL A 1 118 ? 65.668 19.852 -19.050 1.000 47.777 200 VAL A N 1
ATOM 652 C CA . VAL A 1 118 ? 66.433 20.179 -17.864 1.000 59.187 200 VAL A CA 1
ATOM 653 C C . VAL A 1 118 ? 67.905 20.119 -18.261 1.000 57.887 200 VAL A C 1
ATOM 654 O O . VAL A 1 118 ? 68.363 19.148 -18.871 1.000 56.670 200 VAL A O 1
ATOM 658 N N . ILE A 1 119 ? 68.624 21.207 -17.978 1.000 58.174 201 ILE A N 1
ATOM 659 C CA . ILE A 1 119 ? 70.045 21.244 -18.281 1.000 64.708 201 ILE A CA 1
ATOM 660 C C . ILE A 1 119 ? 70.789 21.716 -17.027 1.000 58.821 201 ILE A C 1
ATOM 661 O O . ILE A 1 119 ? 70.240 22.429 -16.184 1.000 55.382 201 ILE A O 1
ATOM 666 N N . ILE A 1 120 ? 72.038 21.269 -16.898 1.000 61.011 202 ILE A N 1
ATOM 667 C CA . ILE A 1 120 ? 72.944 21.780 -15.885 1.000 58.078 202 ILE A CA 1
ATOM 668 C C . ILE A 1 120 ? 73.705 22.955 -16.483 1.000 58.400 202 ILE A C 1
ATOM 669 O O . ILE A 1 120 ? 74.164 22.890 -17.618 1.000 57.548 202 ILE A O 1
ATOM 674 N N . VAL A 1 121 ? 73.867 23.981 -15.655 1.000 62.499 203 VAL A N 1
ATOM 675 C CA . VAL A 1 121 ? 74.328 25.300 -16.037 1.000 67.697 203 VAL A CA 1
ATOM 676 C C . VAL A 1 121 ? 75.351 25.778 -15.000 1.000 74.861 203 VAL A C 1
ATOM 677 O O . VAL A 1 121 ? 75.108 25.673 -13.806 1.000 70.315 203 VAL A O 1
ATOM 681 N N . ASP A 1 122 ? 76.520 26.266 -15.439 1.000 84.035 204 ASP A N 1
ATOM 682 C CA . ASP A 1 122 ? 77.518 26.783 -14.512 1.000 83.967 204 ASP A CA 1
ATOM 683 C C . ASP A 1 122 ? 76.928 28.029 -13.846 1.000 85.134 204 ASP A C 1
ATOM 684 O O . ASP A 1 122 ? 75.852 28.487 -14.231 1.000 74.327 204 ASP A O 1
ATOM 689 N N . LYS A 1 123 ? 77.648 28.619 -12.886 1.000 82.376 205 LYS A N 1
ATOM 690 C CA . LYS A 1 123 ? 77.085 29.717 -12.115 1.000 82.329 205 LYS A CA 1
ATOM 691 C C . LYS A 1 123 ? 76.887 30.970 -12.988 1.000 86.704 205 LYS A C 1
ATOM 692 O O . LYS A 1 123 ? 76.355 31.961 -12.501 1.000 95.735 205 LYS A O 1
ATOM 694 N N . ASN A 1 124 ? 77.231 30.924 -14.287 1.000 90.752 206 ASN A N 1
ATOM 695 C CA . ASN A 1 124 ? 77.062 32.066 -15.187 1.000 99.320 206 ASN A CA 1
ATOM 696 C C . ASN A 1 124 ? 75.889 31.910 -16.160 1.000 97.184 206 ASN A C 1
ATOM 697 O O . ASN A 1 124 ? 75.512 32.873 -16.833 1.000 84.710 206 ASN A O 1
ATOM 702 N N . GLY A 1 125 ? 75.332 30.697 -16.266 1.000 99.418 207 GLY A N 1
ATOM 703 C CA . GLY A 1 125 ? 74.276 30.420 -17.225 1.000 91.047 207 GLY A CA 1
ATOM 704 C C . GLY A 1 125 ? 74.777 29.589 -18.404 1.000 87.147 207 GLY A C 1
ATOM 705 O O . GLY A 1 125 ? 73.960 29.097 -19.175 1.000 95.955 207 GLY A O 1
ATOM 706 N N . ARG A 1 126 ? 76.106 29.437 -18.546 1.000 85.955 208 ARG A N 1
ATOM 707 C CA . ARG A 1 126 ? 76.689 28.662 -19.638 1.000 91.275 208 ARG A CA 1
ATOM 708 C C . ARG A 1 126 ? 76.279 27.194 -19.479 1.000 84.169 208 ARG A C 1
ATOM 709 O O . ARG A 1 126 ? 76.416 26.628 -18.392 1.000 75.406 208 ARG A O 1
ATOM 711 N N . LEU A 1 127 ? 75.770 26.592 -20.568 1.000 75.558 209 LEU A N 1
ATOM 712 C CA . LEU A 1 127 ? 75.492 25.164 -20.606 1.000 75.187 209 LEU A CA 1
ATOM 713 C C . LEU A 1 127 ? 76.699 24.410 -20.060 1.000 73.544 209 LEU A C 1
ATOM 714 O O . LEU A 1 127 ? 77.829 24.777 -20.337 1.000 78.328 209 LEU A O 1
ATOM 719 N N . VAL A 1 128 ? 76.430 23.371 -19.267 1.000 84.419 210 VAL A N 1
ATOM 720 C CA . VAL A 1 128 ? 77.433 22.414 -18.825 1.000 85.396 210 VAL A CA 1
ATOM 721 C C . VAL A 1 128 ? 77.088 21.055 -19.426 1.000 88.711 210 VAL A C 1
ATOM 722 O O . VAL A 1 128 ? 77.984 20.274 -19.754 1.000 81.975 210 VAL A O 1
ATOM 726 N N . TYR A 1 129 ? 75.778 20.770 -19.498 1.000 75.739 211 TYR A N 1
ATOM 727 C CA . TYR A 1 129 ? 75.289 19.451 -19.850 1.000 72.865 211 TYR A CA 1
ATOM 728 C C . TYR A 1 129 ? 73.765 19.534 -20.002 1.000 71.913 211 TYR A C 1
ATOM 729 O O . TYR A 1 129 ? 73.064 20.021 -19.118 1.000 72.553 211 TYR A O 1
ATOM 738 N N . LEU A 1 130 ? 73.243 19.144 -21.167 1.000 72.586 212 LEU A N 1
ATOM 739 C CA . LEU A 1 130 ? 71.841 18.776 -21.260 1.000 64.992 212 LEU A CA 1
ATOM 740 C C . LEU A 1 130 ? 71.685 17.459 -20.504 1.000 65.404 212 LEU A C 1
ATOM 741 O O . LEU A 1 130 ? 72.496 16.557 -20.681 1.000 63.719 212 LEU A O 1
ATOM 746 N N . VAL A 1 131 ? 70.678 17.385 -19.624 1.000 63.148 213 VAL A N 1
ATOM 747 C CA . VAL A 1 131 ? 70.369 16.171 -18.882 1.000 63.714 213 VAL A CA 1
ATOM 748 C C . VAL A 1 131 ? 69.334 15.350 -19.662 1.000 62.366 213 VAL A C 1
ATOM 749 O O . VAL A 1 131 ? 69.572 14.174 -19.910 1.000 56.080 213 VAL A O 1
ATOM 753 N N . GLU A 1 132 ? 68.183 15.958 -20.018 1.000 60.598 214 GLU A N 1
ATOM 754 C CA . GLU A 1 132 ? 67.069 15.236 -20.630 1.000 56.702 214 GLU A CA 1
ATOM 755 C C . GLU A 1 132 ? 66.121 16.228 -21.310 1.000 50.642 214 GLU A C 1
ATOM 756 O O . GLU A 1 132 ? 65.908 17.347 -20.832 1.000 43.647 214 GLU A O 1
ATOM 762 N N . ASN A 1 133 ? 65.594 15.796 -22.466 1.000 54.703 215 ASN A N 1
ATOM 763 C CA . ASN A 1 133 ? 64.337 16.272 -23.022 1.000 51.059 215 ASN A CA 1
ATOM 764 C C . ASN A 1 133 ? 63.274 15.221 -22.701 1.000 51.982 215 ASN A C 1
ATOM 765 O O . ASN A 1 133 ? 63.099 14.262 -23.451 1.000 48.847 215 ASN A O 1
ATOM 770 N N . PRO A 1 134 ? 62.511 15.335 -21.592 1.000 56.832 216 PRO A N 1
ATOM 771 C CA . PRO A 1 134 ? 61.638 14.239 -21.185 1.000 53.281 216 PRO A CA 1
ATOM 772 C C . PRO A 1 134 ? 60.487 14.003 -22.161 1.000 49.116 216 PRO A C 1
ATOM 773 O O . PRO A 1 134 ? 59.935 14.942 -22.729 1.000 43.505 216 PRO A O 1
ATOM 777 N N . GLY A 1 135 ? 60.132 12.722 -22.317 1.000 50.829 217 GLY A N 1
ATOM 778 C CA . GLY A 1 135 ? 59.030 12.299 -23.156 1.000 49.226 217 GLY A CA 1
ATOM 779 C C . GLY A 1 135 ? 57.686 12.688 -22.551 1.000 55.917 217 GLY A C 1
ATOM 780 O O . GLY A 1 135 ? 56.826 13.187 -23.268 1.000 52.301 217 GLY A O 1
ATOM 781 N N . GLY A 1 136 ? 57.544 12.513 -21.229 1.000 52.557 218 GLY A N 1
ATOM 782 C CA . GLY A 1 136 ? 56.281 12.729 -20.542 1.000 49.961 218 GLY A CA 1
ATOM 783 C C . GLY A 1 136 ? 56.175 14.172 -20.087 1.000 47.160 218 GLY A C 1
ATOM 784 O O . GLY A 1 136 ? 57.095 14.919 -20.352 1.000 42.986 218 GLY A O 1
ATOM 785 N N . TYR A 1 137 ? 55.073 14.536 -19.415 1.000 44.769 219 TYR A N 1
ATOM 786 C CA . TYR A 1 137 ? 54.863 15.885 -18.915 1.000 42.086 219 TYR A CA 1
ATOM 787 C C . TYR A 1 137 ? 53.926 15.840 -17.704 1.000 44.432 219 TYR A C 1
ATOM 788 O O . TYR A 1 137 ? 53.367 14.790 -17.401 1.000 43.862 219 TYR A O 1
ATOM 797 N N . VAL A 1 138 ? 53.743 17.000 -17.051 1.000 42.075 220 VAL A N 1
ATOM 798 C CA . VAL A 1 138 ? 52.834 17.172 -15.931 1.000 40.569 220 VAL A CA 1
ATOM 799 C C . VAL A 1 138 ? 51.793 18.212 -16.340 1.000 43.469 220 VAL A C 1
ATOM 800 O O . VAL A 1 138 ? 52.117 19.392 -16.499 1.000 39.947 220 VAL A O 1
ATOM 804 N N . ALA A 1 139 ? 50.536 17.769 -16.524 1.000 38.439 221 ALA A N 1
ATOM 805 C CA . ALA A 1 139 ? 49.506 18.685 -16.995 1.000 39.017 221 ALA A CA 1
ATOM 806 C C . ALA A 1 139 ? 49.238 19.757 -15.939 1.000 39.306 221 ALA A C 1
ATOM 807 O O . ALA A 1 139 ? 49.321 19.489 -14.749 1.000 37.376 221 ALA A O 1
ATOM 809 N N . TYR A 1 140 ? 48.918 20.959 -16.397 1.000 37.100 222 TYR A N 1
ATOM 810 C CA . TYR A 1 140 ? 48.570 22.081 -15.543 1.000 41.991 222 TYR A CA 1
ATOM 811 C C . TYR A 1 140 ? 49.819 22.678 -14.863 1.000 40.457 222 TYR A C 1
ATOM 812 O O . TYR A 1 140 ? 49.706 23.622 -14.065 1.000 39.330 222 TYR A O 1
ATOM 821 N N . SER A 1 141 ? 51.014 22.198 -15.213 1.000 40.714 223 SER A N 1
ATOM 822 C CA . SER A 1 141 ? 52.243 22.912 -14.892 1.000 41.967 223 SER A CA 1
ATOM 823 C C . SER A 1 141 ? 52.186 24.310 -15.478 1.000 43.613 223 SER A C 1
ATOM 824 O O . SER A 1 141 ? 51.603 24.510 -16.533 1.000 44.770 223 SER A O 1
ATOM 827 N N . LYS A 1 142 ? 52.786 25.253 -14.746 1.000 50.036 224 LYS A N 1
ATOM 828 C CA . LYS A 1 142 ? 53.160 26.561 -15.254 1.000 50.510 224 LYS A CA 1
ATOM 829 C C . LYS A 1 142 ? 54.098 26.368 -16.437 1.000 44.692 224 LYS A C 1
ATOM 830 O O . LYS A 1 142 ? 54.968 25.504 -16.379 1.000 41.914 224 LYS A O 1
ATOM 836 N N . ALA A 1 143 ? 53.879 27.127 -17.515 1.000 44.658 225 ALA A N 1
ATOM 837 C CA . ALA A 1 143 ? 54.874 27.245 -18.575 1.000 49.051 225 ALA A CA 1
ATOM 838 C C . ALA A 1 143 ? 55.887 28.308 -18.165 1.000 48.959 225 ALA A C 1
ATOM 839 O O . ALA A 1 143 ? 55.510 29.458 -17.955 1.000 51.753 225 ALA A O 1
ATOM 841 N N . ALA A 1 144 ? 57.156 27.920 -18.033 1.000 48.208 226 ALA A N 1
ATOM 842 C CA . ALA A 1 144 ? 58.168 28.837 -17.544 1.000 48.318 226 ALA A CA 1
ATOM 843 C C . ALA A 1 144 ? 59.539 28.188 -17.657 1.000 50.669 226 ALA A C 1
ATOM 844 O O . ALA A 1 144 ? 59.663 26.977 -17.845 1.000 46.999 226 ALA A O 1
ATOM 846 N N . THR A 1 145 ? 60.557 29.044 -17.554 1.000 52.974 227 THR A N 1
ATOM 847 C CA . THR A 1 145 ? 61.935 28.617 -17.523 1.000 48.146 227 THR A CA 1
ATOM 848 C C . THR A 1 145 ? 62.534 29.239 -16.271 1.000 51.364 227 THR A C 1
ATOM 849 O O . THR A 1 145 ? 62.352 30.435 -16.054 1.000 50.129 227 THR A O 1
ATOM 853 N N . VAL A 1 146 ? 63.159 28.397 -15.432 1.000 49.774 228 VAL A N 1
ATOM 854 C CA . VAL A 1 146 ? 63.645 28.793 -14.114 1.000 46.065 228 VAL A CA 1
ATOM 855 C C . VAL A 1 146 ? 65.009 28.135 -13.895 1.000 49.521 228 VAL A C 1
ATOM 856 O O . VAL A 1 146 ? 65.252 27.021 -14.378 1.000 46.734 228 VAL A O 1
ATOM 860 N N . THR A 1 147 ? 65.884 28.836 -13.156 1.000 48.331 229 THR A N 1
ATOM 861 C CA . THR A 1 147 ? 67.241 28.387 -12.879 1.000 51.944 229 THR A CA 1
ATOM 862 C C . THR A 1 147 ? 67.536 28.597 -11.397 1.000 48.369 229 THR A C 1
ATOM 863 O O . THR A 1 147 ? 67.172 29.619 -10.835 1.000 46.014 229 THR A O 1
ATOM 867 N N . GLY A 1 148 ? 68.246 27.648 -10.796 1.000 43.444 230 GLY A N 1
ATOM 868 C CA . GLY A 1 148 ? 68.463 27.657 -9.367 1.000 46.299 230 GLY A CA 1
ATOM 869 C C . GLY A 1 148 ? 69.187 26.388 -8.941 1.000 51.270 230 GLY A C 1
ATOM 870 O O . GLY A 1 148 ? 69.491 25.517 -9.773 1.000 45.290 230 GLY A O 1
ATOM 871 N N . LYS A 1 149 ? 69.501 26.335 -7.640 1.000 52.023 231 LYS A N 1
ATOM 872 C CA . LYS A 1 149 ? 70.018 25.125 -7.018 1.000 58.481 231 LYS A CA 1
ATOM 873 C C . LYS A 1 149 ? 68.973 24.012 -7.095 1.000 51.314 231 LYS A C 1
ATOM 874 O O . LYS A 1 149 ? 67.780 24.299 -7.147 1.000 46.396 231 LYS A O 1
ATOM 880 N N . LEU A 1 150 ? 69.429 22.756 -7.038 1.000 51.212 232 LEU A N 1
ATOM 881 C CA . LEU A 1 150 ? 68.544 21.608 -6.929 1.000 53.617 232 LEU A CA 1
ATOM 882 C C . LEU A 1 150 ? 68.622 21.012 -5.521 1.000 59.337 232 LEU A C 1
ATOM 883 O O . LEU A 1 150 ? 69.697 20.605 -5.082 1.000 62.403 232 LEU A O 1
ATOM 888 N N . VAL A 1 151 ? 67.465 20.915 -4.847 1.000 55.662 233 VAL A N 1
ATOM 889 C CA . VAL A 1 151 ? 67.402 20.407 -3.483 1.000 61.075 233 VAL A CA 1
ATOM 890 C C . VAL A 1 151 ? 66.422 19.241 -3.439 1.000 57.353 233 VAL A C 1
ATOM 891 O O . VAL A 1 151 ? 65.273 19.425 -3.830 1.000 48.454 233 VAL A O 1
ATOM 895 N N . HIS A 1 152 ? 66.876 18.080 -2.932 1.000 57.244 234 HIS A N 1
ATOM 896 C CA . HIS A 1 152 ? 66.035 16.900 -2.779 1.000 55.289 234 HIS A CA 1
ATOM 897 C C . HIS A 1 152 ? 65.118 17.062 -1.564 1.000 61.038 234 HIS A C 1
ATOM 898 O O . HIS A 1 152 ? 65.570 17.552 -0.526 1.000 61.560 234 HIS A O 1
ATOM 905 N N . ALA A 1 153 ? 63.830 16.669 -1.718 1.000 60.476 235 ALA A N 1
ATOM 906 C CA . ALA A 1 153 ? 62.838 16.764 -0.650 1.000 55.017 235 ALA A CA 1
ATOM 907 C C . ALA A 1 153 ? 62.078 15.450 -0.470 1.000 48.622 235 ALA A C 1
ATOM 908 O O . ALA A 1 153 ? 60.959 15.465 0.035 1.000 54.423 235 ALA A O 1
ATOM 910 N N . ASN A 1 154 ? 62.731 14.331 -0.798 1.000 48.695 236 ASN A N 1
ATOM 911 C CA . ASN A 1 154 ? 62.160 12.992 -0.698 1.000 53.990 236 ASN A CA 1
ATOM 912 C C . ASN A 1 154 ? 60.870 12.894 -1.523 1.000 55.449 236 ASN A C 1
ATOM 913 O O . ASN A 1 154 ? 60.939 12.985 -2.745 1.000 57.609 236 ASN A O 1
ATOM 918 N N . PHE A 1 155 ? 59.709 12.722 -0.864 1.000 49.190 237 PHE A N 1
ATOM 919 C CA . PHE A 1 155 ? 58.420 12.583 -1.532 1.000 47.495 237 PHE A CA 1
ATOM 920 C C . PHE A 1 155 ? 57.717 13.930 -1.613 1.000 43.729 237 PHE A C 1
ATOM 921 O O . PHE A 1 155 ? 56.684 14.044 -2.253 1.000 47.117 237 PHE A O 1
ATOM 929 N N . GLY A 1 156 ? 58.259 14.938 -0.933 1.000 45.381 238 GLY A N 1
ATOM 930 C CA . GLY A 1 156 ? 57.665 16.268 -0.897 1.000 43.842 238 GLY A CA 1
ATOM 931 C C . GLY A 1 156 ? 56.443 16.401 0.017 1.000 45.679 238 GLY A C 1
ATOM 932 O O . GLY A 1 156 ? 55.666 17.336 -0.164 1.000 49.212 238 GLY A O 1
ATOM 933 N N . THR A 1 157 ? 56.296 15.519 1.027 1.000 50.348 239 THR A N 1
ATOM 934 C CA . THR A 1 157 ? 55.314 15.721 2.087 1.000 50.832 239 THR A CA 1
ATOM 935 C C . THR A 1 157 ? 55.675 16.965 2.899 1.000 52.592 239 THR A C 1
ATOM 936 O O . THR A 1 157 ? 56.813 17.447 2.836 1.000 51.905 239 THR A O 1
ATOM 940 N N . LYS A 1 158 ? 54.691 17.476 3.653 1.000 52.001 240 LYS A N 1
ATOM 941 C CA . LYS A 1 158 ? 54.881 18.655 4.486 1.000 57.004 240 LYS A CA 1
ATOM 942 C C . LYS A 1 158 ? 56.009 18.343 5.479 1.000 54.759 240 LYS A C 1
ATOM 943 O O . LYS A 1 158 ? 56.907 19.152 5.683 1.000 57.585 240 LYS A O 1
ATOM 945 N N . LYS A 1 159 ? 56.029 17.109 5.987 1.000 56.287 241 LYS A N 1
ATOM 946 C CA . LYS A 1 159 ? 56.986 16.712 7.002 1.000 66.493 241 LYS A CA 1
ATOM 947 C C . LYS A 1 159 ? 58.355 16.511 6.354 1.000 65.342 241 LYS A C 1
ATOM 948 O O . LYS A 1 159 ? 59.376 16.799 6.978 1.000 67.012 241 LYS A O 1
ATOM 950 N N . ASP A 1 160 ? 58.382 16.032 5.105 1.000 64.540 242 ASP A N 1
ATOM 951 C CA . ASP A 1 160 ? 59.631 15.973 4.364 1.000 59.042 242 ASP A CA 1
ATOM 952 C C . ASP A 1 160 ? 60.230 17.372 4.310 1.000 60.546 242 ASP A C 1
ATOM 953 O O . ASP A 1 160 ? 61.388 17.577 4.649 1.000 64.763 242 ASP A O 1
ATOM 958 N N . PHE A 1 161 ? 59.409 18.341 3.923 1.000 57.102 243 PHE A N 1
ATOM 959 C CA . PHE A 1 161 ? 59.855 19.718 3.902 1.000 63.716 243 PHE A CA 1
ATOM 960 C C . PHE A 1 161 ? 60.244 20.198 5.306 1.000 68.680 243 PHE A C 1
ATOM 961 O O . PHE A 1 161 ? 61.238 20.897 5.449 1.000 60.429 243 PHE A O 1
ATOM 969 N N . GLU A 1 162 ? 59.464 19.864 6.344 1.000 79.173 244 GLU A N 1
ATOM 970 C CA . GLU A 1 162 ? 59.795 20.328 7.685 1.000 77.320 244 GLU A CA 1
ATOM 971 C C . GLU A 1 162 ? 61.208 19.880 8.051 1.000 71.398 244 GLU A C 1
ATOM 972 O O . GLU A 1 162 ? 62.001 20.685 8.514 1.000 76.356 244 GLU A O 1
ATOM 978 N N . ASP A 1 163 ? 61.531 18.621 7.753 1.000 65.014 245 ASP A N 1
ATOM 979 C CA . ASP A 1 163 ? 62.720 17.964 8.269 1.000 66.904 245 ASP A CA 1
ATOM 980 C C . ASP A 1 163 ? 63.978 18.244 7.449 1.000 69.283 245 ASP A C 1
ATOM 981 O O . ASP A 1 163 ? 65.037 17.714 7.775 1.000 77.468 245 ASP A O 1
ATOM 986 N N . LEU A 1 164 ? 63.894 19.062 6.398 1.000 74.124 246 LEU A N 1
ATOM 987 C CA . LEU A 1 164 ? 65.067 19.320 5.575 1.000 79.621 246 LEU A CA 1
ATOM 988 C C . LEU A 1 164 ? 65.982 20.291 6.304 1.000 84.139 246 LEU A C 1
ATOM 989 O O . LEU A 1 164 ? 65.514 21.209 6.966 1.000 86.319 246 LEU A O 1
ATOM 994 N N . TYR A 1 165 ? 67.288 20.089 6.134 1.000 89.164 247 TYR A N 1
ATOM 995 C CA . TYR A 1 165 ? 68.270 21.023 6.652 1.000 92.693 247 TYR A CA 1
ATOM 996 C C . TYR A 1 165 ? 68.485 22.099 5.589 1.000 87.921 247 TYR A C 1
ATOM 997 O O . TYR A 1 165 ? 68.618 23.268 5.927 1.000 83.050 247 TYR A O 1
ATOM 1006 N N . THR A 1 166 ? 68.480 21.705 4.304 1.000 89.743 248 THR A N 1
ATOM 1007 C CA . THR A 1 166 ? 68.667 22.651 3.213 1.000 87.774 248 THR A CA 1
ATOM 1008 C C . THR A 1 166 ? 67.384 23.457 3.040 1.000 80.848 248 THR A C 1
ATOM 1009 O O . THR A 1 166 ? 66.308 22.881 2.897 1.000 81.851 248 THR A O 1
ATOM 1013 N N . PRO A 1 167 ? 67.444 24.804 2.997 1.000 86.068 249 PRO A N 1
ATOM 1014 C CA . PRO A 1 167 ? 66.260 25.594 2.679 1.000 85.324 249 PRO A CA 1
ATOM 1015 C C . PRO A 1 167 ? 65.942 25.595 1.186 1.000 82.285 249 PRO A C 1
ATOM 1016 O O . PRO A 1 167 ? 66.862 25.560 0.359 1.000 73.061 249 PRO A O 1
ATOM 1020 N N . VAL A 1 168 ? 64.638 25.642 0.859 1.000 71.771 250 VAL A N 1
ATOM 1021 C CA . VAL A 1 168 ? 64.188 25.475 -0.518 1.000 64.729 250 VAL A CA 1
ATOM 1022 C C . VAL A 1 168 ? 63.758 26.825 -1.098 1.000 59.591 250 VAL A C 1
ATOM 1023 O O . VAL A 1 168 ? 63.628 26.960 -2.304 1.000 55.546 250 VAL A O 1
ATOM 1027 N N . ASN A 1 169 ? 63.522 27.820 -0.247 1.000 62.433 251 ASN A N 1
ATOM 1028 C CA . ASN A 1 169 ? 63.263 29.177 -0.698 1.000 66.378 251 ASN A CA 1
ATOM 1029 C C . ASN A 1 169 ? 64.159 29.439 -1.913 1.000 61.811 251 ASN A C 1
ATOM 1030 O O . ASN A 1 169 ? 65.365 29.235 -1.825 1.000 57.790 251 ASN A O 1
ATOM 1035 N N . GLY A 1 170 ? 63.551 29.750 -3.073 1.000 65.237 252 GLY A N 1
ATOM 1036 C CA . GLY A 1 170 ? 64.263 30.202 -4.267 1.000 62.632 252 GLY A CA 1
ATOM 1037 C C . GLY A 1 170 ? 65.015 29.109 -5.044 1.000 58.643 252 GLY A C 1
ATOM 1038 O O . GLY A 1 170 ? 65.670 29.400 -6.046 1.000 60.764 252 GLY A O 1
ATOM 1039 N N . SER A 1 171 ? 64.951 27.842 -4.623 1.000 50.670 253 SER A N 1
ATOM 1040 C CA . SER A 1 171 ? 65.630 26.808 -5.387 1.000 55.210 253 SER A CA 1
ATOM 1041 C C . SER A 1 171 ? 64.633 25.807 -6.022 1.000 58.928 253 SER A C 1
ATOM 1042 O O . SER A 1 171 ? 63.420 25.822 -5.773 1.000 50.032 253 SER A O 1
ATOM 1045 N N . ILE A 1 172 ? 65.142 24.966 -6.930 1.000 53.859 254 ILE A N 1
ATOM 1046 C CA . ILE A 1 172 ? 64.340 23.951 -7.592 1.000 52.310 254 ILE A CA 1
ATOM 1047 C C . ILE A 1 172 ? 64.390 22.719 -6.702 1.000 56.981 254 ILE A C 1
ATOM 1048 O O . ILE A 1 172 ? 65.442 22.437 -6.108 1.000 54.596 254 ILE A O 1
ATOM 1053 N N . VAL A 1 173 ? 63.265 21.982 -6.665 1.000 53.421 255 VAL A N 1
ATOM 1054 C CA . VAL A 1 173 ? 63.143 20.786 -5.840 1.000 55.019 255 VAL A CA 1
ATOM 1055 C C . VAL A 1 173 ? 63.061 19.546 -6.723 1.000 50.290 255 VAL A C 1
ATOM 1056 O O . VAL A 1 173 ? 62.415 19.540 -7.766 1.000 50.689 255 VAL A O 1
ATOM 1060 N N . ILE A 1 174 ? 63.685 18.468 -6.271 1.000 47.751 256 ILE A N 1
ATOM 1061 C CA . ILE A 1 174 ? 63.493 17.176 -6.891 1.000 49.559 256 ILE A CA 1
ATOM 1062 C C . ILE A 1 174 ? 62.841 16.281 -5.844 1.000 57.630 256 ILE A C 1
ATOM 1063 O O . ILE A 1 174 ? 63.239 16.289 -4.685 1.000 54.689 256 ILE A O 1
ATOM 1068 N N . VAL A 1 175 ? 61.834 15.522 -6.276 1.000 56.788 257 VAL A N 1
ATOM 1069 C CA . VAL A 1 175 ? 61.097 14.639 -5.397 1.000 50.753 257 VAL A CA 1
ATOM 1070 C C . VAL A 1 175 ? 60.844 13.350 -6.148 1.000 45.924 257 VAL A C 1
ATOM 1071 O O . VAL A 1 175 ? 60.724 13.333 -7.364 1.000 48.174 257 VAL A O 1
ATOM 1075 N N . ARG A 1 176 ? 60.753 12.286 -5.375 1.000 46.411 258 ARG A N 1
ATOM 1076 C CA . ARG A 1 176 ? 60.365 10.990 -5.880 1.000 51.595 258 ARG A CA 1
ATOM 1077 C C . ARG A 1 176 ? 58.845 10.925 -5.937 1.000 45.229 258 ARG A C 1
ATOM 1078 O O . ARG A 1 176 ? 58.155 11.474 -5.090 1.000 48.365 258 ARG A O 1
ATOM 1086 N N . ALA A 1 177 ? 58.360 10.229 -6.960 1.000 48.306 259 ALA A N 1
ATOM 1087 C CA . ALA A 1 177 ? 56.971 9.843 -7.086 1.000 48.391 259 ALA A CA 1
ATOM 1088 C C . ALA A 1 177 ? 56.577 8.984 -5.887 1.000 47.031 259 ALA A C 1
ATOM 1089 O O . ALA A 1 177 ? 57.379 8.186 -5.414 1.000 52.082 259 ALA A O 1
ATOM 1091 N N . GLY A 1 178 ? 55.338 9.141 -5.420 1.000 49.090 260 GLY A N 1
ATOM 1092 C CA . GLY A 1 178 ? 54.755 8.197 -4.480 1.000 45.774 260 GLY A CA 1
ATOM 1093 C C . GLY A 1 178 ? 54.193 8.933 -3.273 1.000 44.095 260 GLY A C 1
ATOM 1094 O O . GLY A 1 178 ? 54.417 10.127 -3.116 1.000 46.835 260 GLY A O 1
ATOM 1095 N N . LYS A 1 179 ? 53.419 8.202 -2.468 1.000 48.981 261 LYS A N 1
ATOM 1096 C CA . LYS A 1 179 ? 52.931 8.636 -1.166 1.000 51.028 261 LYS A CA 1
ATOM 1097 C C . LYS A 1 179 ? 51.796 9.651 -1.281 1.000 49.105 261 LYS A C 1
ATOM 1098 O O . LYS A 1 179 ? 50.736 9.402 -0.722 1.000 49.249 261 LYS A O 1
ATOM 1104 N N . ILE A 1 180 ? 52.026 10.798 -1.940 1.000 50.432 262 ILE A N 1
ATOM 1105 C CA . ILE A 1 180 ? 50.999 11.811 -2.163 1.000 41.669 262 ILE A CA 1
ATOM 1106 C C . ILE A 1 180 ? 50.945 12.121 -3.657 1.000 44.645 262 ILE A C 1
ATOM 1107 O O . ILE A 1 180 ? 51.820 11.677 -4.382 1.000 47.185 262 ILE A O 1
ATOM 1112 N N . THR A 1 181 ? 49.981 12.957 -4.080 1.000 39.083 263 THR A N 1
ATOM 1113 C CA . THR A 1 181 ? 49.803 13.307 -5.479 1.000 41.263 263 THR A CA 1
ATOM 1114 C C . THR A 1 181 ? 50.863 14.312 -5.931 1.000 44.016 263 THR A C 1
ATOM 1115 O O . THR A 1 181 ? 51.449 15.065 -5.149 1.000 42.038 263 THR A O 1
ATOM 1119 N N . PHE A 1 182 ? 51.062 14.352 -7.245 1.000 41.933 264 PHE A N 1
ATOM 1120 C CA . PHE A 1 182 ? 51.936 15.347 -7.829 1.000 43.585 264 PHE A CA 1
ATOM 1121 C C . PHE A 1 182 ? 51.455 16.714 -7.389 1.000 42.699 264 PHE A C 1
ATOM 1122 O O . PHE A 1 182 ? 52.243 17.557 -6.980 1.000 42.086 264 PHE A O 1
ATOM 1130 N N . ALA A 1 183 ? 50.144 16.925 -7.476 1.000 41.479 265 ALA A N 1
ATOM 1131 C CA . ALA A 1 183 ? 49.623 18.242 -7.175 1.000 42.574 265 ALA A CA 1
ATOM 1132 C C . ALA A 1 183 ? 50.038 18.705 -5.766 1.000 42.800 265 ALA A C 1
ATOM 1133 O O . ALA A 1 183 ? 50.297 19.889 -5.545 1.000 39.614 265 ALA A O 1
ATOM 1135 N N . GLU A 1 184 ? 50.031 17.789 -4.800 1.000 41.991 266 GLU A N 1
ATOM 1136 C CA . GLU A 1 184 ? 50.331 18.131 -3.410 1.000 49.004 266 GLU A CA 1
ATOM 1137 C C . GLU A 1 184 ? 51.818 18.433 -3.229 1.000 46.123 266 GLU A C 1
ATOM 1138 O O . GLU A 1 184 ? 52.153 19.461 -2.629 1.000 40.196 266 GLU A O 1
ATOM 1144 N N . LYS A 1 185 ? 52.674 17.552 -3.789 1.000 44.784 267 LYS A N 1
ATOM 1145 C CA . LYS A 1 185 ? 54.103 17.793 -3.909 1.000 44.970 267 LYS A CA 1
ATOM 1146 C C . LYS A 1 185 ? 54.372 19.230 -4.363 1.000 44.011 267 LYS A C 1
ATOM 1147 O O . LYS A 1 185 ? 55.074 19.996 -3.708 1.000 44.255 267 LYS A O 1
ATOM 1153 N N . VAL A 1 186 ? 53.718 19.646 -5.433 1.000 42.431 268 VAL A N 1
ATOM 1154 C CA . VAL A 1 186 ? 53.997 20.955 -5.985 1.000 42.561 268 VAL A CA 1
ATOM 1155 C C . VAL A 1 186 ? 53.473 22.036 -5.050 1.000 46.404 268 VAL A C 1
ATOM 1156 O O . VAL A 1 186 ? 54.087 23.101 -4.908 1.000 48.978 268 VAL A O 1
ATOM 1160 N N . ALA A 1 187 ? 52.318 21.795 -4.434 1.000 42.026 269 ALA A N 1
ATOM 1161 C CA . ALA A 1 187 ? 51.722 22.863 -3.642 1.000 44.368 269 ALA A CA 1
ATOM 1162 C C . ALA A 1 187 ? 52.574 23.132 -2.397 1.000 46.038 269 ALA A C 1
ATOM 1163 O O . ALA A 1 187 ? 52.832 24.285 -2.057 1.000 47.160 269 ALA A O 1
ATOM 1165 N N . ASN A 1 188 ? 52.959 22.038 -1.726 1.000 42.673 270 ASN A N 1
ATOM 1166 C CA . ASN A 1 188 ? 53.884 22.037 -0.607 1.000 44.116 270 ASN A CA 1
ATOM 1167 C C . ASN A 1 188 ? 55.163 22.791 -0.968 1.000 51.122 270 ASN A C 1
ATOM 1168 O O . ASN A 1 188 ? 55.617 23.632 -0.214 1.000 51.975 270 ASN A O 1
ATOM 1173 N N . ALA A 1 189 ? 55.762 22.473 -2.115 1.000 50.813 271 ALA A N 1
ATOM 1174 C CA . ALA A 1 189 ? 56.994 23.129 -2.518 1.000 53.876 271 ALA A CA 1
ATOM 1175 C C . ALA A 1 189 ? 56.745 24.621 -2.743 1.000 55.042 271 ALA A C 1
ATOM 1176 O O . ALA A 1 189 ? 57.453 25.482 -2.224 1.000 54.355 271 ALA A O 1
ATOM 1178 N N . GLU A 1 190 ? 55.700 24.934 -3.493 1.000 50.331 272 GLU A N 1
ATOM 1179 C CA . GLU A 1 190 ? 55.398 26.321 -3.795 1.000 55.588 272 GLU A CA 1
ATOM 1180 C C . GLU A 1 190 ? 55.159 27.128 -2.517 1.000 55.192 272 GLU A C 1
ATOM 1181 O O . GLU A 1 190 ? 55.415 28.323 -2.498 1.000 56.407 272 GLU A O 1
ATOM 1187 N N . SER A 1 191 ? 54.611 26.503 -1.470 1.000 55.791 273 SER A N 1
ATOM 1188 C CA . SER A 1 191 ? 54.281 27.222 -0.244 1.000 60.394 273 SER A CA 1
ATOM 1189 C C . SER A 1 191 ? 55.550 27.592 0.534 1.000 59.065 273 SER A C 1
ATOM 1190 O O . SER A 1 191 ? 55.532 28.554 1.292 1.000 57.852 273 SER A O 1
ATOM 1193 N N . LEU A 1 192 ? 56.630 26.819 0.351 1.000 54.502 274 LEU A N 1
ATOM 1194 C CA . LEU A 1 192 ? 57.958 27.15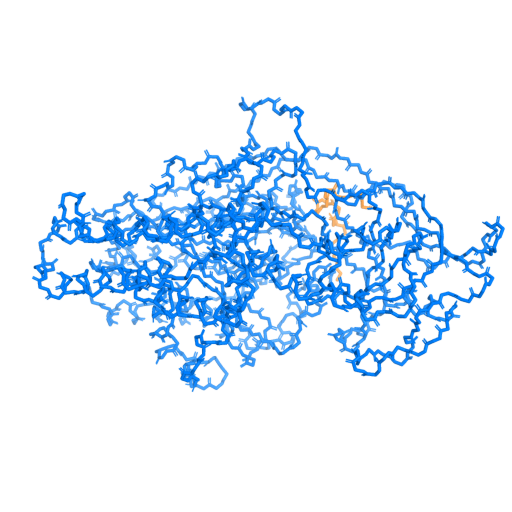2 0.850 1.000 55.682 274 LEU A CA 1
ATOM 1195 C C . LEU A 1 192 ? 58.795 27.922 -0.184 1.000 57.095 274 LEU A C 1
ATOM 1196 O O . LEU A 1 192 ? 60.020 27.833 -0.152 1.000 60.602 274 LEU A O 1
ATOM 1201 N N . ASN A 1 193 ? 58.143 28.633 -1.115 1.000 55.749 275 ASN A N 1
ATOM 1202 C CA . ASN A 1 193 ? 58.784 29.466 -2.137 1.000 59.577 275 ASN A CA 1
ATOM 1203 C C . ASN A 1 193 ? 59.810 28.765 -3.025 1.000 55.832 275 ASN A C 1
ATOM 1204 O O . ASN A 1 193 ? 60.698 29.438 -3.553 1.000 63.931 275 ASN A O 1
ATOM 1209 N N . ALA A 1 194 ? 59.657 27.453 -3.262 1.000 63.050 276 ALA A N 1
ATOM 1210 C CA . ALA A 1 194 ? 60.408 26.771 -4.312 1.000 59.547 276 ALA A CA 1
ATOM 1211 C C . ALA A 1 194 ? 60.005 27.347 -5.671 1.000 52.421 276 ALA A C 1
ATOM 1212 O O . ALA A 1 194 ? 58.983 28.025 -5.753 1.000 43.696 276 ALA A O 1
ATOM 1214 N N . ILE A 1 195 ? 60.862 27.162 -6.691 1.000 50.778 277 ILE A N 1
ATOM 1215 C CA . ILE A 1 195 ? 60.696 27.845 -7.981 1.000 56.301 277 ILE A CA 1
ATOM 1216 C C . ILE A 1 195 ? 60.351 26.851 -9.100 1.000 49.314 277 ILE A C 1
ATOM 1217 O O . ILE A 1 195 ? 59.877 27.263 -10.158 1.000 52.230 277 ILE A O 1
ATOM 1222 N N . GLY A 1 196 ? 60.607 25.553 -8.878 1.000 46.210 278 GLY A N 1
ATOM 1223 C CA . GLY A 1 196 ? 60.147 24.512 -9.778 1.000 45.253 278 GLY A CA 1
ATOM 1224 C C . GLY A 1 196 ? 60.344 23.134 -9.163 1.000 45.941 278 GLY A C 1
ATOM 1225 O O . GLY A 1 196 ? 60.963 23.023 -8.109 1.000 48.418 278 GLY A O 1
ATOM 1226 N N . VAL A 1 197 ? 59.821 22.100 -9.845 1.000 47.243 279 VAL A N 1
ATOM 1227 C CA . VAL A 1 197 ? 59.809 20.745 -9.320 1.000 43.694 279 VAL A CA 1
ATOM 1228 C C . VAL A 1 197 ? 60.169 19.727 -10.413 1.000 37.333 279 VAL A C 1
ATOM 1229 O O . VAL A 1 197 ? 59.667 19.778 -11.517 1.000 46.874 279 VAL A O 1
ATOM 1233 N N . LEU A 1 198 ? 60.951 18.720 -10.027 1.000 42.382 280 LEU A N 1
ATOM 1234 C CA . LEU A 1 198 ? 61.280 17.556 -10.824 1.000 47.443 280 LEU A CA 1
ATOM 1235 C C . LEU A 1 198 ? 60.770 16.321 -10.092 1.000 50.770 280 LEU A C 1
ATOM 1236 O O . LEU A 1 198 ? 60.934 16.263 -8.871 1.000 44.200 280 LEU A O 1
ATOM 1241 N N . ILE A 1 199 ? 60.208 15.349 -10.842 1.000 46.867 281 ILE A N 1
ATOM 1242 C CA . ILE A 1 199 ? 59.709 14.117 -10.257 1.000 43.298 281 ILE A CA 1
ATOM 1243 C C . ILE A 1 199 ? 60.308 12.931 -10.995 1.000 42.289 281 ILE A C 1
ATOM 1244 O O . ILE A 1 199 ? 60.294 12.882 -12.207 1.000 48.835 281 ILE A O 1
ATOM 1249 N N . TYR A 1 200 ? 60.780 11.939 -10.240 1.000 42.474 282 TYR A N 1
ATOM 1250 C CA . TYR A 1 200 ? 61.467 10.795 -10.807 1.000 42.866 282 TYR A CA 1
ATOM 1251 C C . TYR A 1 200 ? 61.013 9.531 -10.089 1.000 47.981 282 TYR A C 1
ATOM 1252 O O . TYR A 1 200 ? 60.510 9.580 -8.956 1.000 50.889 282 TYR A O 1
ATOM 1261 N N . MET A 1 201 ? 61.286 8.389 -10.719 1.000 50.624 283 MET A N 1
ATOM 1262 C CA . MET A 1 201 ? 61.014 7.118 -10.078 1.000 57.774 283 MET A CA 1
ATOM 1263 C C . MET A 1 201 ? 62.329 6.465 -9.684 1.000 55.879 283 MET A C 1
ATOM 1264 O O . MET A 1 201 ? 63.101 6.029 -10.532 1.000 54.046 283 MET A O 1
ATOM 1269 N N . ASP A 1 202 ? 62.556 6.409 -8.374 1.000 62.774 284 ASP A N 1
ATOM 1270 C CA . ASP A 1 202 ? 63.733 5.744 -7.852 1.000 68.586 284 ASP A CA 1
ATOM 1271 C C . ASP A 1 202 ? 63.568 4.241 -8.056 1.000 65.218 284 ASP A C 1
ATOM 1272 O O . ASP A 1 202 ? 62.456 3.728 -7.995 1.000 69.822 284 ASP A O 1
ATOM 1277 N N . GLN A 1 203 ? 64.698 3.578 -8.320 1.000 64.408 285 GLN A N 1
ATOM 1278 C CA . GLN A 1 203 ? 64.808 2.141 -8.525 1.000 68.324 285 GLN A CA 1
ATOM 1279 C C . GLN A 1 203 ? 64.202 1.328 -7.379 1.000 65.474 285 GLN A C 1
ATOM 1280 O O . GLN A 1 203 ? 63.624 0.256 -7.591 1.000 59.232 285 GLN A O 1
ATOM 1286 N N . THR A 1 204 ? 64.421 1.806 -6.154 1.000 60.757 286 THR A N 1
ATOM 1287 C CA . THR A 1 204 ? 64.072 1.038 -4.972 1.000 76.357 286 THR A CA 1
ATOM 1288 C C . THR A 1 204 ? 62.549 0.912 -4.922 1.000 65.215 286 THR A C 1
ATOM 1289 O O . THR A 1 204 ? 62.033 -0.186 -5.095 1.000 68.308 286 THR A O 1
ATOM 1293 N N . LYS A 1 205 ? 61.849 2.043 -4.761 1.000 60.311 287 LYS A N 1
ATOM 1294 C CA . LYS A 1 205 ? 60.395 2.082 -4.708 1.000 61.577 287 LYS A CA 1
ATOM 1295 C C . LYS A 1 205 ? 59.769 1.668 -6.043 1.000 62.626 287 LYS A C 1
ATOM 1296 O O . LYS A 1 205 ? 58.617 1.234 -6.076 1.000 66.485 287 LYS A O 1
ATOM 1302 N N . PHE A 1 206 ? 60.519 1.824 -7.141 1.000 62.189 288 PHE A N 1
ATOM 1303 C CA . PHE A 1 206 ? 60.012 1.527 -8.470 1.000 59.843 288 PHE A CA 1
ATOM 1304 C C . PHE A 1 206 ? 61.058 0.743 -9.243 1.000 60.560 288 PHE A C 1
ATOM 1305 O O . PHE A 1 206 ? 61.830 1.334 -9.989 1.000 56.207 288 PHE A O 1
ATOM 1313 N N . PRO A 1 207 ? 61.101 -0.599 -9.090 1.000 71.242 289 PRO A N 1
ATOM 1314 C CA . PRO A 1 207 ? 62.101 -1.411 -9.768 1.000 72.687 289 PRO A CA 1
ATOM 1315 C C . PRO A 1 207 ? 61.822 -1.575 -11.258 1.000 67.542 289 PRO A C 1
ATOM 1316 O O . PRO A 1 207 ? 61.187 -2.540 -11.665 1.000 70.957 289 PRO A O 1
ATOM 1320 N N . ILE A 1 208 ? 62.306 -0.624 -12.065 1.000 69.152 290 ILE A N 1
ATOM 1321 C CA . ILE A 1 208 ? 62.138 -0.673 -13.508 1.000 67.668 290 ILE A CA 1
ATOM 1322 C C . ILE A 1 208 ? 63.506 -0.865 -14.152 1.000 73.336 290 ILE A C 1
ATOM 1323 O O . ILE A 1 208 ? 64.375 -0.007 -14.008 1.000 76.363 290 ILE A O 1
ATOM 1328 N N . VAL A 1 209 ? 63.653 -1.981 -14.882 1.000 79.142 291 VAL A N 1
ATOM 1329 C CA . VAL A 1 209 ? 64.837 -2.259 -15.681 1.000 84.332 291 VAL A CA 1
ATOM 1330 C C . VAL A 1 209 ? 65.211 -1.016 -16.492 1.000 77.610 291 VAL A C 1
ATOM 1331 O O . VAL A 1 209 ? 66.321 -0.512 -16.365 1.000 77.392 291 VAL A O 1
ATOM 1335 N N . ASN A 1 210 ? 64.285 -0.519 -17.316 1.000 69.923 292 ASN A N 1
ATOM 1336 C CA . ASN A 1 210 ? 64.578 0.605 -18.182 1.000 63.021 292 ASN A CA 1
ATOM 1337 C C . ASN A 1 210 ? 64.619 1.880 -17.341 1.000 69.080 292 ASN A C 1
ATOM 1338 O O . ASN A 1 210 ? 63.630 2.240 -16.707 1.000 74.191 292 ASN A O 1
ATOM 1343 N N . ALA A 1 211 ? 65.769 2.565 -17.364 1.000 67.500 293 ALA A N 1
ATOM 1344 C CA . ALA A 1 211 ? 65.993 3.751 -16.553 1.000 61.387 293 ALA A CA 1
ATOM 1345 C C . ALA A 1 211 ? 65.627 5.024 -17.317 1.000 55.725 293 ALA A C 1
ATOM 1346 O O . ALA A 1 211 ? 65.721 6.110 -16.762 1.000 53.146 293 ALA A O 1
ATOM 1348 N N . GLU A 1 212 ? 65.217 4.888 -18.582 1.000 57.091 294 GLU A N 1
ATOM 1349 C CA . GLU A 1 212 ? 64.958 6.022 -19.458 1.000 63.254 294 GLU A CA 1
ATOM 1350 C C . GLU A 1 212 ? 63.466 6.337 -19.543 1.000 59.346 294 GLU A C 1
ATOM 1351 O O . GLU A 1 212 ? 63.061 7.199 -20.316 1.000 57.272 294 GLU A O 1
ATOM 1357 N N . LEU A 1 213 ? 62.648 5.620 -18.768 1.000 63.972 295 LEU A N 1
ATOM 1358 C CA . LEU A 1 213 ? 61.209 5.583 -18.986 1.000 64.149 295 LEU A CA 1
ATOM 1359 C C . LEU A 1 213 ? 60.589 6.917 -18.585 1.000 54.951 295 LEU A C 1
ATOM 1360 O O . LEU A 1 213 ? 60.922 7.473 -17.549 1.000 50.507 295 LEU A O 1
ATOM 1365 N N . SER A 1 214 ? 59.743 7.443 -19.467 1.000 50.475 296 SER A N 1
ATOM 1366 C CA . SER A 1 214 ? 59.034 8.686 -19.249 1.000 51.937 296 SER A CA 1
ATOM 1367 C C . SER A 1 214 ? 57.768 8.422 -18.436 1.000 55.151 296 SER A C 1
ATOM 1368 O O . SER A 1 214 ? 57.367 7.268 -18.294 1.000 55.933 296 SER A O 1
ATOM 1371 N N . PHE A 1 215 ? 57.137 9.486 -17.916 1.000 48.379 297 PHE A N 1
ATOM 1372 C CA . PHE A 1 215 ? 55.885 9.301 -17.200 1.000 51.653 297 PHE A CA 1
ATOM 1373 C C . PHE A 1 215 ? 55.139 10.631 -17.132 1.000 47.705 297 PHE A C 1
ATOM 1374 O O . PHE A 1 215 ? 55.734 11.686 -17.372 1.000 42.650 297 PHE A O 1
ATOM 1382 N N . PHE A 1 216 ? 53.813 10.515 -16.891 1.000 46.921 298 PHE A N 1
ATOM 1383 C CA . PHE A 1 216 ? 52.839 11.605 -16.998 1.000 43.106 298 PHE A CA 1
ATOM 1384 C C . PHE A 1 216 ? 52.133 11.812 -15.657 1.000 40.519 298 PHE A C 1
ATOM 1385 O O . PHE A 1 216 ? 52.056 10.893 -14.857 1.000 41.340 298 PHE A O 1
ATOM 1393 N N . GLY A 1 217 ? 51.594 13.021 -15.417 1.000 40.069 299 GLY A N 1
ATOM 1394 C CA . GLY A 1 217 ? 50.572 13.207 -14.395 1.000 36.904 299 GLY A CA 1
ATOM 1395 C C . GLY A 1 217 ? 50.055 14.637 -14.458 1.000 42.320 299 GLY A C 1
ATOM 1396 O O . GLY A 1 217 ? 50.331 15.325 -15.430 1.000 37.362 299 GLY A O 1
ATOM 1397 N N . HIS A 1 218 ? 49.355 15.104 -13.411 1.000 39.424 300 HIS A N 1
ATOM 1398 C CA . HIS A 1 218 ? 48.922 16.493 -13.400 1.000 39.737 300 HIS A CA 1
ATOM 1399 C C . HIS A 1 218 ? 49.207 17.090 -12.031 1.000 38.628 300 HIS A C 1
ATOM 1400 O O . HIS A 1 218 ? 49.469 16.337 -11.093 1.000 39.487 300 HIS A O 1
ATOM 1407 N N . ALA A 1 219 ? 49.105 18.422 -11.938 1.000 35.810 301 ALA A N 1
ATOM 1408 C CA . ALA A 1 219 ? 49.430 19.129 -10.709 1.000 40.957 301 ALA A CA 1
ATOM 1409 C C . ALA A 1 219 ? 48.298 20.059 -10.306 1.000 42.036 301 ALA A C 1
ATOM 1410 O O . ALA A 1 219 ? 48.497 21.003 -9.544 1.000 45.983 301 ALA A O 1
ATOM 1412 N N . HIS A 1 220 ? 47.096 19.812 -10.831 1.000 40.696 302 HIS A N 1
ATOM 1413 C CA . HIS A 1 220 ? 45.956 20.533 -10.303 1.000 43.462 302 HIS A CA 1
ATOM 1414 C C . HIS A 1 220 ? 45.625 20.018 -8.902 1.000 38.310 302 HIS A C 1
ATOM 1415 O O . HIS A 1 220 ? 45.382 18.824 -8.735 1.000 34.529 302 HIS A O 1
ATOM 1422 N N . LEU A 1 221 ? 45.643 20.911 -7.904 1.000 40.483 303 LEU A N 1
ATOM 1423 C CA . LEU A 1 221 ? 45.331 20.536 -6.530 1.000 39.646 303 LEU A CA 1
ATOM 1424 C C . LEU A 1 221 ? 43.818 20.565 -6.398 1.000 35.871 303 LEU A C 1
ATOM 1425 O O . LEU A 1 221 ? 43.262 21.536 -5.917 1.000 34.751 303 LEU A O 1
ATOM 1430 N N . GLY A 1 222 ? 43.145 19.513 -6.877 1.000 39.728 304 GLY A N 1
ATOM 1431 C CA . GLY A 1 222 ? 41.716 19.586 -7.143 1.000 33.901 304 GLY A CA 1
ATOM 1432 C C . GLY A 1 222 ? 41.252 18.483 -8.086 1.000 33.929 304 GLY A C 1
ATOM 1433 O O . GLY A 1 222 ? 42.011 17.573 -8.444 1.000 35.734 304 GLY A O 1
ATOM 1434 N N . THR A 1 223 ? 39.973 18.556 -8.452 1.000 31.541 305 THR A N 1
ATOM 1435 C CA . THR A 1 223 ? 39.399 17.650 -9.431 1.000 34.564 305 THR A CA 1
ATOM 1436 C C . THR A 1 223 ? 38.591 18.523 -10.372 1.000 32.936 305 THR A C 1
ATOM 1437 O O . THR A 1 223 ? 38.266 19.640 -10.008 1.000 29.174 305 THR A O 1
ATOM 1441 N N . GLY A 1 224 ? 38.173 17.960 -11.502 1.000 32.673 306 GLY A N 1
ATOM 1442 C CA . GLY A 1 224 ? 37.343 18.729 -12.404 1.000 36.845 306 GLY A CA 1
ATOM 1443 C C . GLY A 1 224 ? 38.199 19.610 -13.299 1.000 38.923 306 GLY A C 1
ATOM 1444 O O . GLY A 1 224 ? 39.430 19.655 -13.177 1.000 35.325 306 GLY A O 1
ATOM 1445 N N . ASP A 1 225 ? 37.501 20.309 -14.183 1.000 41.258 307 ASP A N 1
ATOM 1446 C CA . ASP A 1 225 ? 38.132 21.236 -15.094 1.000 36.925 307 ASP A CA 1
ATOM 1447 C C . ASP A 1 225 ? 38.582 22.411 -14.238 1.000 37.633 307 ASP A C 1
ATOM 1448 O O . ASP A 1 225 ? 37.747 23.095 -13.641 1.000 34.998 307 ASP A O 1
ATOM 1453 N N . PRO A 1 226 ? 39.903 22.703 -14.154 1.000 40.952 308 PRO A N 1
ATOM 1454 C CA . PRO A 1 226 ? 40.371 23.857 -13.394 1.000 37.242 308 PRO A CA 1
ATOM 1455 C C . PRO A 1 226 ? 39.744 25.168 -13.825 1.000 37.002 308 PRO A C 1
ATOM 1456 O O . PRO A 1 226 ? 39.798 26.111 -13.051 1.000 43.497 308 PRO A O 1
ATOM 1460 N N . TYR A 1 227 ? 39.181 25.239 -15.045 1.000 38.827 309 TYR A N 1
ATOM 1461 C CA . TYR A 1 227 ? 38.634 26.497 -15.561 1.000 38.586 309 TYR A CA 1
ATOM 1462 C C . TYR A 1 227 ? 37.108 26.569 -15.398 1.000 42.336 309 TYR A C 1
ATOM 1463 O O . TYR A 1 227 ? 36.508 27.580 -15.778 1.000 42.263 309 TYR A O 1
ATOM 1472 N N . THR A 1 228 ? 36.461 25.551 -14.788 1.000 44.842 310 THR A N 1
ATOM 1473 C CA . THR A 1 228 ? 35.077 25.702 -14.323 1.000 44.540 310 THR A CA 1
ATOM 1474 C C . THR A 1 228 ? 34.973 25.222 -12.871 1.000 46.727 310 THR A C 1
ATOM 1475 O O . THR A 1 228 ? 34.255 24.269 -12.523 1.000 41.427 310 THR A O 1
ATOM 1479 N N . PRO A 1 229 ? 35.702 25.881 -11.951 1.000 45.380 311 PRO A N 1
ATOM 1480 C CA . PRO A 1 229 ? 35.665 25.479 -10.553 1.000 41.945 311 PRO A CA 1
ATOM 1481 C C . PRO A 1 229 ? 34.254 25.604 -9.989 1.000 40.854 311 PRO A C 1
ATOM 1482 O O . PRO A 1 229 ? 33.643 26.683 -9.996 1.000 40.458 311 PRO A O 1
ATOM 1486 N N . GLY A 1 230 ? 33.706 24.460 -9.579 1.000 41.324 312 GLY A N 1
ATOM 1487 C CA . GLY A 1 230 ? 32.441 24.432 -8.857 1.000 38.162 312 GLY A CA 1
ATOM 1488 C C . GLY A 1 230 ? 31.217 24.551 -9.764 1.000 40.274 312 GLY A C 1
ATOM 1489 O O . GLY A 1 230 ? 30.094 24.674 -9.276 1.000 44.442 312 GLY A O 1
ATOM 1490 N N . PHE A 1 231 ? 31.394 24.547 -11.085 1.000 40.420 313 PHE A N 1
ATOM 1491 C CA . PHE A 1 231 ? 30.233 24.525 -11.967 1.000 38.102 313 PHE A CA 1
ATOM 1492 C C . PHE A 1 231 ? 30.600 23.722 -13.208 1.000 37.533 313 PHE A C 1
ATOM 1493 O O . PHE A 1 231 ? 31.774 23.458 -13.466 1.000 36.449 313 PHE A O 1
ATOM 1501 N N . PRO A 1 232 ? 29.598 23.237 -13.968 1.000 36.619 314 PRO A N 1
ATOM 1502 C CA . PRO A 1 232 ? 29.852 22.330 -15.072 1.000 38.881 314 PRO A CA 1
ATOM 1503 C C . PRO A 1 232 ? 30.412 23.000 -16.330 1.000 38.410 314 PRO A C 1
ATOM 1504 O O . PRO A 1 232 ? 30.029 24.128 -16.657 1.000 37.603 314 PRO A O 1
ATOM 1508 N N . SER A 1 233 ? 31.296 22.257 -17.013 1.000 36.884 315 SER A N 1
ATOM 1509 C CA . SER A 1 233 ? 31.863 22.613 -18.303 1.000 37.053 315 SER A CA 1
ATOM 1510 C C . SER A 1 233 ? 30.851 22.251 -19.389 1.000 36.424 315 SER A C 1
ATOM 1511 O O . SER A 1 233 ? 30.981 21.245 -20.081 1.000 41.237 315 SER A O 1
ATOM 1514 N N . PHE A 1 234 ? 29.815 23.075 -19.480 1.000 39.607 316 PHE A N 1
ATOM 1515 C CA . PHE A 1 234 ? 28.787 22.950 -20.492 1.000 40.969 316 PHE A CA 1
ATOM 1516 C C . PHE A 1 234 ? 28.673 24.284 -21.225 1.000 43.525 316 PHE A C 1
ATOM 1517 O O . PHE A 1 234 ? 28.780 25.346 -20.598 1.000 41.798 316 PHE A O 1
ATOM 1525 N N . ASN A 1 235 ? 28.397 24.199 -22.536 1.000 43.768 317 ASN A N 1
ATOM 1526 C CA . ASN A 1 235 ? 28.277 25.355 -23.405 1.000 43.454 317 ASN A CA 1
ATOM 1527 C C . ASN A 1 235 ? 27.304 26.367 -22.822 1.000 41.726 317 ASN A C 1
ATOM 1528 O O . ASN A 1 235 ? 27.498 27.556 -23.011 1.000 38.676 317 ASN A O 1
ATOM 1533 N N . HIS A 1 236 ? 26.303 25.906 -22.070 1.000 37.520 318 HIS A N 1
ATOM 1534 C CA . HIS A 1 236 ? 25.297 26.808 -21.514 1.000 40.280 318 HIS A CA 1
ATOM 1535 C C . HIS A 1 236 ? 25.923 27.848 -20.589 1.000 40.164 318 HIS A C 1
ATOM 1536 O O . HIS A 1 236 ? 25.326 28.914 -20.384 1.000 36.795 318 HIS A O 1
ATOM 1543 N N . THR A 1 237 ? 27.082 27.507 -19.982 1.000 34.471 319 THR A N 1
ATOM 1544 C CA . THR A 1 237 ? 27.737 28.476 -19.105 1.000 38.951 319 THR A CA 1
ATOM 1545 C C . THR A 1 237 ? 28.424 29.566 -19.928 1.000 38.821 319 THR A C 1
ATOM 1546 O O . THR A 1 237 ? 28.682 30.635 -19.405 1.000 42.909 319 THR A O 1
ATOM 1550 N N . GLN A 1 238 ? 28.803 29.238 -21.173 1.000 43.927 320 GLN A N 1
ATOM 1551 C CA . GLN A 1 238 ? 29.552 30.131 -22.047 1.000 43.391 320 GLN A CA 1
ATOM 1552 C C . GLN A 1 238 ? 30.915 30.431 -21.430 1.000 40.689 320 GLN A C 1
ATOM 1553 O O . GLN A 1 238 ? 31.502 31.473 -21.676 1.000 42.362 320 GLN A O 1
ATOM 1559 N N . PHE A 1 239 ? 31.409 29.500 -20.622 1.000 44.905 321 PHE A N 1
ATOM 1560 C CA . PHE A 1 239 ? 32.794 29.453 -20.185 1.000 42.037 321 PHE A CA 1
ATOM 1561 C C . PHE A 1 239 ? 33.292 30.796 -19.651 1.000 41.648 321 PHE A C 1
ATOM 1562 O O . PHE A 1 239 ? 34.244 31.352 -20.165 1.000 43.634 321 PHE A O 1
ATOM 1570 N N . PRO A 1 240 ? 32.773 31.317 -18.523 1.000 43.714 322 PRO A N 1
ATOM 1571 C CA . PRO A 1 240 ? 33.184 32.621 -18.050 1.000 43.279 322 PRO A CA 1
ATOM 1572 C C . PRO A 1 240 ? 34.601 32.580 -17.496 1.000 45.368 322 PRO A C 1
ATOM 1573 O O . PRO A 1 240 ? 35.137 31.504 -17.235 1.000 42.451 322 PRO A O 1
ATOM 1577 N N . PRO A 1 241 ? 35.274 33.743 -17.359 1.000 50.501 323 PRO A N 1
ATOM 1578 C CA . PRO A 1 241 ? 36.587 33.775 -16.717 1.000 45.797 323 PRO A CA 1
ATOM 1579 C C . PRO A 1 241 ? 36.470 33.347 -15.263 1.000 42.484 323 PRO A C 1
ATOM 1580 O O . PRO A 1 241 ? 35.695 33.932 -14.515 1.000 50.882 323 PRO A O 1
ATOM 1584 N N . SER A 1 242 ? 37.228 32.313 -14.895 1.000 46.649 324 SER A N 1
ATOM 1585 C CA . SER A 1 242 ? 37.088 31.631 -13.628 1.000 53.499 324 SER A CA 1
ATOM 1586 C C . SER A 1 242 ? 38.229 30.631 -13.504 1.000 57.798 324 SER A C 1
ATOM 1587 O O . SER A 1 242 ? 38.317 29.751 -14.352 1.000 65.937 324 SER A O 1
ATOM 1590 N N . ARG A 1 243 ? 39.101 30.745 -12.483 1.000 56.418 325 ARG A N 1
ATOM 1591 C CA . ARG A 1 243 ? 40.270 29.871 -12.422 1.000 57.726 325 ARG A CA 1
ATOM 1592 C C . ARG A 1 243 ? 40.366 29.204 -11.061 1.000 51.554 325 ARG A C 1
ATOM 1593 O O . ARG A 1 243 ? 40.107 29.803 -10.044 1.000 49.653 325 ARG A O 1
ATOM 1601 N N . SER A 1 244 ? 40.804 27.956 -11.040 1.000 56.901 326 SER A N 1
ATOM 1602 C CA . SER A 1 244 ? 40.813 27.193 -9.805 1.000 51.645 326 SER A CA 1
ATOM 1603 C C . SER A 1 244 ? 42.041 27.588 -8.995 1.000 51.272 326 SER A C 1
ATOM 1604 O O . SER A 1 244 ? 43.121 27.746 -9.565 1.000 54.004 326 SER A O 1
ATOM 1607 N N . SER A 1 245 ? 41.814 27.796 -7.684 1.000 48.980 327 SER A N 1
ATOM 1608 C CA . SER A 1 245 ? 42.828 27.985 -6.649 1.000 51.155 327 SER A CA 1
ATOM 1609 C C . SER A 1 245 ? 43.863 26.868 -6.682 1.000 48.974 327 SER A C 1
ATOM 1610 O O . SER A 1 245 ? 44.925 27.037 -6.092 1.000 50.385 327 SER A O 1
ATOM 1613 N N . GLY A 1 246 ? 43.517 25.712 -7.275 1.000 37.572 328 GLY A N 1
ATOM 1614 C CA . GLY A 1 246 ? 44.391 24.556 -7.236 1.000 35.820 328 GLY A CA 1
ATOM 1615 C C . GLY A 1 246 ? 45.458 24.562 -8.328 1.000 38.933 328 GLY A C 1
ATOM 1616 O O . GLY A 1 246 ? 46.290 23.651 -8.361 1.000 38.440 328 GLY A O 1
ATOM 1617 N N . LEU A 1 247 ? 45.446 25.565 -9.224 1.000 41.986 329 LEU A N 1
ATOM 1618 C CA . LEU A 1 247 ? 46.446 25.619 -10.286 1.000 45.338 329 LEU A CA 1
ATOM 1619 C C . LEU A 1 247 ? 47.777 26.066 -9.699 1.000 42.981 329 LEU A C 1
ATOM 1620 O O . LEU A 1 247 ? 47.850 27.083 -9.041 1.000 45.783 329 LEU A O 1
ATOM 1625 N N . PRO A 1 248 ? 48.881 25.343 -9.926 1.000 43.578 330 PRO A N 1
ATOM 1626 C CA . PRO A 1 248 ? 50.174 25.833 -9.489 1.000 48.903 330 PRO A CA 1
ATOM 1627 C C . PRO A 1 248 ? 50.665 27.056 -10.271 1.000 50.524 330 PRO A C 1
ATOM 1628 O O . PRO A 1 248 ? 50.204 27.349 -11.372 1.000 50.250 330 PRO A O 1
ATOM 1632 N N . ASN A 1 249 ? 51.626 27.761 -9.666 1.000 52.133 331 ASN A N 1
ATOM 1633 C CA . ASN A 1 249 ? 52.220 28.941 -10.254 1.000 48.226 331 ASN A CA 1
ATOM 1634 C C . ASN A 1 249 ? 53.722 28.759 -10.461 1.000 44.492 331 ASN A C 1
ATOM 1635 O O . ASN A 1 249 ? 54.425 29.715 -10.724 1.000 49.132 331 ASN A O 1
ATOM 1640 N N . ILE A 1 250 ? 54.219 27.535 -10.316 1.000 42.614 332 ILE A N 1
ATOM 1641 C CA . ILE A 1 250 ? 55.583 27.212 -10.663 1.000 44.498 332 ILE A CA 1
ATOM 1642 C C . ILE A 1 250 ? 55.566 26.049 -11.658 1.000 50.533 332 ILE A C 1
ATOM 1643 O O . ILE A 1 250 ? 54.599 25.285 -11.728 1.000 41.245 332 ILE A O 1
ATOM 1648 N N . PRO A 1 251 ? 56.658 25.851 -12.429 1.000 44.756 333 PRO A N 1
ATOM 1649 C CA . PRO A 1 251 ? 56.766 24.710 -13.319 1.000 41.761 333 PRO A CA 1
ATOM 1650 C C . PRO A 1 251 ? 57.128 23.400 -12.642 1.000 41.861 333 PRO A C 1
ATOM 1651 O O . PRO A 1 251 ? 57.920 23.389 -11.694 1.000 40.089 333 PRO A O 1
ATOM 1655 N N . VAL A 1 252 ? 56.627 22.313 -13.261 1.000 40.380 334 VAL A N 1
ATOM 1656 C CA . VAL A 1 252 ? 56.740 20.939 -12.791 1.000 41.230 334 VAL A CA 1
ATOM 1657 C C . VAL A 1 252 ? 56.996 20.054 -14.006 1.000 37.883 334 VAL A C 1
ATOM 1658 O O . VAL A 1 252 ? 56.285 20.189 -15.006 1.000 43.650 334 VAL A O 1
ATOM 1662 N N . GLN A 1 253 ? 57.881 19.065 -13.846 1.000 37.024 335 GLN A N 1
ATOM 1663 C CA . GLN A 1 253 ? 58.236 18.151 -14.911 1.000 38.650 335 GLN A CA 1
ATOM 1664 C C . GLN A 1 253 ? 58.678 16.795 -14.353 1.000 41.522 335 GLN A C 1
ATOM 1665 O O . GLN A 1 253 ? 59.395 16.715 -13.348 1.000 44.755 335 GLN A O 1
ATOM 1671 N N . THR A 1 254 ? 58.231 15.728 -15.036 1.000 39.186 336 THR A N 1
ATOM 1672 C CA . THR A 1 254 ? 58.714 14.371 -14.821 1.000 39.572 336 THR A CA 1
ATOM 1673 C C . THR A 1 254 ? 60.004 14.159 -15.616 1.000 43.883 336 THR A C 1
ATOM 1674 O O . THR A 1 254 ? 60.169 14.693 -16.724 1.000 38.134 336 THR A O 1
ATOM 1678 N N . ILE A 1 255 ? 60.883 13.321 -15.057 1.000 43.702 337 ILE A N 1
ATOM 1679 C CA . ILE A 1 255 ? 62.162 12.985 -15.655 1.000 51.098 337 ILE A CA 1
ATOM 1680 C C . ILE A 1 255 ? 62.383 11.498 -15.409 1.000 49.502 337 ILE A C 1
ATOM 1681 O O . ILE A 1 255 ? 61.794 10.938 -14.492 1.000 48.974 337 ILE A O 1
ATOM 1686 N N . SER A 1 256 ? 63.226 10.879 -16.243 1.000 51.168 338 SER A N 1
ATOM 1687 C CA . SER A 1 256 ? 63.616 9.491 -16.068 1.000 52.816 338 SER A CA 1
ATOM 1688 C C . SER A 1 256 ? 64.529 9.348 -14.855 1.000 47.696 338 SER A C 1
ATOM 1689 O O . SER A 1 256 ? 65.068 10.328 -14.348 1.000 51.681 338 SER A O 1
ATOM 1692 N N . ARG A 1 257 ? 64.712 8.102 -14.425 1.000 55.534 339 ARG A N 1
ATOM 1693 C CA . ARG A 1 257 ? 65.681 7.750 -13.402 1.000 59.354 339 ARG A CA 1
ATOM 1694 C C . ARG A 1 257 ? 67.096 8.050 -13.916 1.000 57.360 339 ARG A C 1
ATOM 1695 O O . ARG A 1 257 ? 67.921 8.599 -13.183 1.000 54.916 339 ARG A O 1
ATOM 1703 N N . ALA A 1 258 ? 67.345 7.763 -15.199 1.000 52.000 340 ALA A N 1
ATOM 1704 C CA . ALA A 1 258 ? 68.618 8.097 -15.824 1.000 51.084 340 ALA A CA 1
ATOM 1705 C C . ALA A 1 258 ? 68.944 9.563 -15.586 1.000 54.975 340 ALA A C 1
ATOM 1706 O O . ALA A 1 258 ? 70.017 9.891 -15.079 1.000 61.559 340 ALA A O 1
ATOM 1708 N N . ALA A 1 259 ? 67.984 10.418 -15.945 1.000 54.338 341 ALA A N 1
ATOM 1709 C CA . ALA A 1 259 ? 68.101 11.856 -15.778 1.000 54.175 341 ALA A CA 1
ATOM 1710 C C . ALA A 1 259 ? 68.386 12.224 -14.320 1.000 57.943 341 ALA A C 1
ATOM 1711 O O . ALA A 1 259 ? 69.214 13.093 -14.025 1.000 52.945 341 ALA A O 1
ATOM 1713 N N . ALA A 1 260 ? 67.674 11.568 -13.401 1.000 56.781 342 ALA A N 1
ATOM 1714 C CA . ALA A 1 260 ? 67.820 11.888 -11.990 1.000 64.346 342 ALA A CA 1
ATOM 1715 C C . ALA A 1 260 ? 69.228 11.527 -11.528 1.000 58.037 342 ALA A C 1
ATOM 1716 O O . ALA A 1 260 ? 69.826 12.279 -10.766 1.000 57.848 342 ALA A O 1
ATOM 1718 N N . GLU A 1 261 ? 69.730 10.376 -11.990 1.000 55.913 343 GLU A N 1
ATOM 1719 C CA . GLU A 1 261 ? 71.062 9.913 -11.634 1.000 63.920 343 GLU A CA 1
ATOM 1720 C C . GLU A 1 261 ? 72.127 10.881 -12.149 1.000 68.469 343 GLU A C 1
ATOM 1721 O O . GLU A 1 261 ? 73.039 11.238 -11.411 1.000 66.939 343 GLU A O 1
ATOM 1727 N N . LYS A 1 262 ? 71.981 11.345 -13.391 1.000 61.741 344 LYS A N 1
ATOM 1728 C CA . LYS A 1 262 ? 72.901 12.326 -13.919 1.000 58.121 344 LYS A CA 1
ATOM 1729 C C . LYS A 1 262 ? 72.911 13.559 -13.037 1.000 61.809 344 LYS A C 1
ATOM 1730 O O . LYS A 1 262 ? 73.961 14.174 -12.880 1.000 64.703 344 LYS A O 1
ATOM 1736 N N . LEU A 1 263 ? 71.753 13.937 -12.481 1.000 62.972 345 LEU A N 1
ATOM 1737 C CA . LEU A 1 263 ? 71.715 15.133 -11.652 1.000 63.520 345 LEU A CA 1
ATOM 1738 C C . LEU A 1 263 ? 72.396 14.870 -10.306 1.000 60.512 345 LEU A C 1
ATOM 1739 O O . LEU A 1 263 ? 73.021 15.772 -9.755 1.000 54.966 345 LEU A O 1
ATOM 1744 N N . PHE A 1 264 ? 72.218 13.660 -9.763 1.000 58.007 346 PHE A N 1
ATOM 1745 C CA . PHE A 1 264 ? 72.770 13.294 -8.467 1.000 61.809 346 PHE A CA 1
ATOM 1746 C C . PHE A 1 264 ? 74.298 13.341 -8.554 1.000 62.184 346 PHE A C 1
ATOM 1747 O O . PHE A 1 264 ? 74.943 13.833 -7.627 1.000 60.563 346 PHE A O 1
ATOM 1755 N N . GLY A 1 265 ? 74.844 12.922 -9.710 1.000 62.150 347 GLY A N 1
ATOM 1756 C CA . GLY A 1 265 ? 76.262 13.035 -10.013 1.000 59.319 347 GLY A CA 1
ATOM 1757 C C . GLY A 1 265 ? 76.759 14.482 -10.119 1.000 58.452 347 GLY A C 1
ATOM 1758 O O . GLY A 1 265 ? 77.893 14.714 -10.500 1.000 74.951 347 GLY A O 1
ATOM 1759 N N . ASN A 1 266 ? 75.920 15.459 -9.793 1.000 58.296 348 ASN A N 1
ATOM 1760 C CA . ASN A 1 266 ? 76.298 16.863 -9.759 1.000 57.256 348 ASN A CA 1
ATOM 1761 C C . ASN A 1 266 ? 75.935 17.456 -8.400 1.000 56.934 348 ASN A C 1
ATOM 1762 O O . ASN A 1 266 ? 75.827 18.678 -8.241 1.000 58.337 348 ASN A O 1
ATOM 1767 N N . MET A 1 267 ? 75.732 16.570 -7.420 1.000 68.207 349 MET A N 1
ATOM 1768 C CA . MET A 1 267 ? 75.129 16.970 -6.160 1.000 75.315 349 MET A CA 1
ATOM 1769 C C . MET A 1 267 ? 75.887 16.326 -5.008 1.000 65.643 349 MET A C 1
ATOM 1770 O O . MET A 1 267 ? 76.531 15.295 -5.172 1.000 67.181 349 MET A O 1
ATOM 1775 N N . GLU A 1 268 ? 75.754 16.942 -3.839 1.000 68.063 350 GLU A N 1
ATOM 1776 C CA . GLU A 1 268 ? 76.428 16.498 -2.637 1.000 76.357 350 GLU A CA 1
ATOM 1777 C C . GLU A 1 268 ? 75.397 16.150 -1.572 1.000 73.639 350 GLU A C 1
ATOM 1778 O O . GLU A 1 268 ? 74.276 16.645 -1.619 1.000 69.850 350 GLU A O 1
ATOM 1784 N N . GLY A 1 269 ? 75.823 15.377 -0.569 1.000 75.187 351 GLY A N 1
ATOM 1785 C CA . GLY A 1 269 ? 75.012 15.114 0.608 1.000 73.426 351 GLY A CA 1
ATOM 1786 C C . GLY A 1 269 ? 74.288 13.784 0.450 1.000 72.548 351 GLY A C 1
ATOM 1787 O O . GLY A 1 269 ? 73.522 13.595 -0.497 1.000 73.825 351 GLY A O 1
ATOM 1788 N N . ASP A 1 270 ? 74.566 12.864 1.377 1.000 75.278 352 ASP A N 1
ATOM 1789 C CA . ASP A 1 270 ? 73.894 11.575 1.414 1.000 72.827 352 ASP A CA 1
ATOM 1790 C C . ASP A 1 270 ? 72.460 11.786 1.889 1.000 70.945 352 ASP A C 1
ATOM 1791 O O . ASP A 1 270 ? 72.212 12.611 2.771 1.000 63.245 352 ASP A O 1
ATOM 1796 N N . CYS A 1 271 ? 71.535 11.061 1.246 1.000 72.550 353 CYS A N 1
ATOM 1797 C CA . CYS A 1 271 ? 70.118 11.127 1.563 1.000 70.980 353 CYS A CA 1
ATOM 1798 C C . CYS A 1 271 ? 69.881 10.319 2.831 1.000 60.423 353 CYS A C 1
ATOM 1799 O O . CYS A 1 271 ? 70.413 9.218 2.970 1.000 58.594 353 CYS A O 1
ATOM 1802 N N . PRO A 1 272 ? 69.084 10.814 3.801 1.000 60.489 354 PRO A N 1
ATOM 1803 C CA . PRO A 1 272 ? 68.791 10.012 4.985 1.000 63.894 354 PRO A CA 1
ATOM 1804 C C . PRO A 1 272 ? 68.462 8.567 4.611 1.000 69.863 354 PRO A C 1
ATOM 1805 O O . PRO A 1 272 ? 67.692 8.316 3.683 1.000 67.113 354 PRO A O 1
ATOM 1809 N N . SER A 1 273 ? 69.097 7.616 5.297 1.000 67.219 355 SER A N 1
ATOM 1810 C CA . SER A 1 273 ? 68.906 6.203 5.001 1.000 73.973 355 SER A CA 1
ATOM 1811 C C . SER A 1 273 ? 67.476 5.744 5.312 1.000 66.673 355 SER A C 1
ATOM 1812 O O . SER A 1 273 ? 67.047 4.701 4.812 1.000 65.627 355 SER A O 1
ATOM 1815 N N . ASP A 1 274 ? 66.764 6.508 6.158 1.000 60.081 356 ASP A N 1
ATOM 1816 C CA . ASP A 1 274 ? 65.363 6.241 6.452 1.000 70.599 356 ASP A CA 1
ATOM 1817 C C . ASP A 1 274 ? 64.440 6.658 5.294 1.000 71.789 356 ASP A C 1
ATOM 1818 O O . ASP A 1 274 ? 63.267 6.306 5.328 1.000 67.125 356 ASP A O 1
ATOM 1823 N N . TRP A 1 275 ? 64.957 7.394 4.290 1.000 67.096 357 TRP A N 1
ATOM 1824 C CA . TRP A 1 275 ? 64.301 7.585 2.999 1.000 64.896 357 TRP A CA 1
ATOM 1825 C C . TRP A 1 275 ? 64.264 6.267 2.228 1.000 67.453 357 TRP A C 1
ATOM 1826 O O . TRP A 1 275 ? 63.371 6.058 1.412 1.000 59.430 357 TRP A O 1
ATOM 1837 N N . LYS A 1 276 ? 65.292 5.434 2.433 1.000 61.932 358 LYS A N 1
ATOM 1838 C CA . LYS A 1 276 ? 65.427 4.142 1.782 1.000 67.780 358 LYS A CA 1
ATOM 1839 C C . LYS A 1 276 ? 65.438 4.260 0.256 1.000 72.594 358 LYS A C 1
ATOM 1840 O O . LYS A 1 276 ? 64.950 3.364 -0.425 1.000 75.233 358 LYS A O 1
ATOM 1846 N N . THR A 1 277 ? 66.044 5.326 -0.284 1.000 78.787 359 THR A N 1
ATOM 1847 C CA . THR A 1 277 ? 66.203 5.483 -1.726 1.000 82.538 359 THR A CA 1
ATOM 1848 C C . THR A 1 277 ? 67.466 4.750 -2.149 1.000 72.804 359 THR A C 1
ATOM 1849 O O . THR A 1 277 ? 68.136 4.174 -1.305 1.000 73.518 359 THR A O 1
ATOM 1853 N N . ASP A 1 278 ? 67.810 4.873 -3.436 1.000 72.987 360 ASP A N 1
ATOM 1854 C CA . ASP A 1 278 ? 68.987 4.255 -4.022 1.000 75.745 360 ASP A CA 1
ATOM 1855 C C . ASP A 1 278 ? 70.235 4.959 -3.493 1.000 76.746 360 ASP A C 1
ATOM 1856 O O . ASP A 1 278 ? 70.148 6.083 -2.990 1.000 73.251 360 ASP A O 1
ATOM 1861 N N . SER A 1 279 ? 71.388 4.290 -3.646 1.000 74.221 361 SER A N 1
ATOM 1862 C CA . SER A 1 279 ? 72.672 4.804 -3.182 1.000 73.588 361 SER A CA 1
ATOM 1863 C C . SER A 1 279 ? 73.055 6.070 -3.947 1.000 72.779 361 SER A C 1
ATOM 1864 O O . SER A 1 279 ? 73.630 6.989 -3.370 1.000 72.865 361 SER A O 1
ATOM 1867 N N . THR A 1 280 ? 72.706 6.120 -5.240 1.000 72.224 362 THR A N 1
ATOM 1868 C CA . THR A 1 280 ? 73.106 7.217 -6.105 1.000 60.965 362 THR A CA 1
ATOM 1869 C C . THR A 1 280 ? 72.450 8.524 -5.674 1.000 56.617 362 THR A C 1
ATOM 1870 O O . THR A 1 280 ? 72.789 9.565 -6.218 1.000 68.973 362 THR A O 1
ATOM 1874 N N . CYS A 1 281 ? 71.561 8.473 -4.678 1.000 53.614 363 CYS A N 1
ATOM 1875 C CA . CYS A 1 281 ? 70.805 9.642 -4.240 1.000 62.799 363 CYS A CA 1
ATOM 1876 C C . CYS A 1 281 ? 71.735 10.681 -3.603 1.000 60.642 363 CYS A C 1
ATOM 1877 O O . CYS A 1 281 ? 72.673 10.333 -2.891 1.000 68.270 363 CYS A O 1
ATOM 1880 N N . ARG A 1 282 ? 71.441 11.964 -3.841 1.000 56.424 364 ARG A N 1
ATOM 1881 C CA . ARG A 1 282 ? 72.142 13.069 -3.205 1.000 61.563 364 ARG A CA 1
ATOM 1882 C C . ARG A 1 282 ? 71.144 14.199 -2.978 1.000 59.550 364 ARG A C 1
ATOM 1883 O O . ARG A 1 282 ? 70.026 14.132 -3.481 1.000 61.565 364 ARG A O 1
ATOM 1891 N N . MET A 1 283 ? 71.557 15.239 -2.242 1.000 57.195 365 MET A N 1
ATOM 1892 C CA . MET A 1 283 ? 70.613 16.157 -1.614 1.000 61.678 365 MET A CA 1
ATOM 1893 C C . MET A 1 283 ? 70.639 17.563 -2.214 1.000 62.241 365 MET A C 1
ATOM 1894 O O . MET A 1 283 ? 69.615 18.246 -2.129 1.000 60.968 365 MET A O 1
ATOM 1899 N N . VAL A 1 284 ? 71.790 18.027 -2.746 1.000 59.569 366 VAL A N 1
ATOM 1900 C CA . VAL A 1 284 ? 71.952 19.444 -3.089 1.000 62.076 366 VAL A CA 1
ATOM 1901 C C . VAL A 1 284 ? 73.000 19.587 -4.192 1.000 59.874 366 VAL A C 1
ATOM 1902 O O . VAL A 1 284 ? 74.033 18.924 -4.128 1.000 58.799 366 VAL A O 1
ATOM 1906 N N . THR A 1 285 ? 72.745 20.492 -5.158 1.000 56.872 367 THR A N 1
ATOM 1907 C CA . THR A 1 285 ? 73.704 20.798 -6.219 1.000 64.069 367 THR A CA 1
ATOM 1908 C C . THR A 1 285 ? 75.007 21.339 -5.627 1.000 74.018 367 THR A C 1
ATOM 1909 O O . THR A 1 285 ? 74.973 22.154 -4.703 1.000 57.305 367 THR A O 1
ATOM 1913 N N . SER A 1 286 ? 76.141 20.898 -6.202 1.000 79.283 368 SER A N 1
ATOM 1914 C CA . SER A 1 286 ? 77.462 21.423 -5.876 1.000 72.637 368 SER A CA 1
ATOM 1915 C C . SER A 1 286 ? 77.503 22.935 -6.059 1.000 76.576 368 SER A C 1
ATOM 1916 O O . SER A 1 286 ? 76.607 23.502 -6.689 1.000 70.282 368 SER A O 1
ATOM 1919 N N . GLU A 1 287 ? 78.537 23.574 -5.485 1.000 79.705 369 GLU A N 1
ATOM 1920 C CA . GLU A 1 287 ? 78.519 25.018 -5.258 1.000 88.805 369 GLU A CA 1
ATOM 1921 C C . GLU A 1 287 ? 78.476 25.796 -6.580 1.000 77.021 369 GLU A C 1
ATOM 1922 O O . GLU A 1 287 ? 77.822 26.835 -6.657 1.000 76.225 369 GLU A O 1
ATOM 1928 N N . SER A 1 288 ? 79.143 25.281 -7.621 1.000 69.832 370 SER A N 1
ATOM 1929 C CA . SER A 1 288 ? 79.222 25.960 -8.909 1.000 74.220 370 SER A CA 1
ATOM 1930 C C . SER A 1 288 ? 78.024 25.670 -9.830 1.000 79.414 370 SER A C 1
ATOM 1931 O O . SER A 1 288 ? 77.883 26.335 -10.865 1.000 78.356 370 SER A O 1
ATOM 1934 N N . LYS A 1 289 ? 77.164 24.695 -9.465 1.000 65.255 371 LYS A N 1
ATOM 1935 C CA . LYS A 1 289 ? 76.209 24.131 -10.409 1.000 67.227 371 LYS A CA 1
ATOM 1936 C C . LYS A 1 289 ? 74.779 24.545 -10.115 1.000 68.236 371 LYS A C 1
ATOM 1937 O O . LYS A 1 289 ? 74.298 24.408 -8.999 1.000 67.094 371 LYS A O 1
ATOM 1943 N N . ASN A 1 290 ? 74.119 25.036 -11.165 1.000 59.961 372 ASN A N 1
ATOM 1944 C CA . ASN A 1 290 ? 72.685 25.236 -11.164 1.000 60.398 372 ASN A CA 1
ATOM 1945 C C . ASN A 1 290 ? 72.026 24.283 -12.149 1.000 60.065 372 ASN A C 1
ATOM 1946 O O . ASN A 1 290 ? 72.672 23.572 -12.923 1.000 56.859 372 ASN A O 1
ATOM 1951 N N . VAL A 1 291 ? 70.703 24.243 -12.059 1.000 60.647 373 VAL A N 1
ATOM 1952 C CA . VAL A 1 291 ? 69.933 23.545 -13.058 1.000 58.116 373 VAL A CA 1
ATOM 1953 C C . VAL A 1 291 ? 68.830 24.492 -13.505 1.000 52.243 373 VAL A C 1
ATOM 1954 O O . VAL A 1 291 ? 68.324 25.309 -12.730 1.000 47.964 373 VAL A O 1
ATOM 1958 N N . LYS A 1 292 ? 68.554 24.399 -14.804 1.000 48.186 374 LYS A N 1
ATOM 1959 C CA . LYS A 1 292 ? 67.531 25.199 -15.441 1.000 52.132 374 LYS A CA 1
ATOM 1960 C C . LYS A 1 292 ? 66.460 24.234 -15.933 1.000 52.080 374 LYS A C 1
ATOM 1961 O O . LYS A 1 292 ? 66.757 23.248 -16.618 1.000 49.452 374 LYS A O 1
ATOM 1967 N N . LEU A 1 293 ? 65.226 24.513 -15.510 1.000 54.156 375 LEU A N 1
ATOM 1968 C CA . LEU A 1 293 ? 64.052 23.779 -15.951 1.000 48.716 375 LEU A CA 1
ATOM 1969 C C . LEU A 1 293 ? 63.293 24.664 -16.937 1.000 46.640 375 LEU A C 1
ATOM 1970 O O . LEU A 1 293 ? 63.005 25.822 -16.651 1.000 50.913 375 LEU A O 1
ATOM 1975 N N . THR A 1 294 ? 63.012 24.110 -18.118 1.000 48.333 376 THR A N 1
ATOM 1976 C CA . THR A 1 294 ? 62.157 24.785 -19.076 1.000 51.492 376 THR A CA 1
ATOM 1977 C C . THR A 1 294 ? 60.963 23.881 -19.353 1.000 45.587 376 THR A C 1
ATOM 1978 O O . THR A 1 294 ? 61.132 22.719 -19.720 1.000 40.190 376 THR A O 1
ATOM 1982 N N . VAL A 1 295 ? 59.756 24.411 -19.172 1.000 47.958 377 VAL A N 1
ATOM 1983 C CA . VAL A 1 295 ? 58.600 23.655 -19.591 1.000 48.089 377 VAL A CA 1
ATOM 1984 C C . VAL A 1 295 ? 57.723 24.586 -20.402 1.000 44.982 377 VAL A C 1
ATOM 1985 O O . VAL A 1 295 ? 57.504 25.741 -20.030 1.000 41.155 377 VAL A O 1
ATOM 1989 N N . SER A 1 296 ? 57.181 23.996 -21.468 1.000 43.747 378 SER A N 1
ATOM 1990 C CA . SER A 1 296 ? 56.266 24.681 -22.359 1.000 50.079 378 SER A CA 1
ATOM 1991 C C . SER A 1 296 ? 54.995 23.842 -22.547 1.000 49.093 378 SER A C 1
ATOM 1992 O O . SER A 1 296 ? 55.067 22.631 -22.777 1.000 47.837 378 SER A O 1
ATOM 1995 N N . ASN A 1 297 ? 53.830 24.512 -22.508 1.000 45.124 379 ASN A N 1
ATOM 1996 C CA . ASN A 1 297 ? 52.568 23.826 -22.710 1.000 49.061 379 ASN A CA 1
ATOM 1997 C C . ASN A 1 297 ? 51.576 24.843 -23.251 1.000 44.200 379 ASN A C 1
ATOM 1998 O O . ASN A 1 297 ? 51.829 26.034 -23.230 1.000 42.828 379 ASN A O 1
ATOM 2003 N N . VAL A 1 298 ? 50.447 24.337 -23.723 1.000 42.851 380 VAL A N 1
ATOM 2004 C CA . VAL A 1 298 ? 49.401 25.154 -24.305 1.000 47.086 380 VAL A CA 1
ATOM 2005 C C . VAL A 1 298 ? 48.065 24.705 -23.710 1.000 47.370 380 VAL A C 1
ATOM 2006 O O . VAL A 1 298 ? 47.862 23.521 -23.406 1.000 42.120 380 VAL A O 1
ATOM 2010 N N . LEU A 1 299 ? 47.168 25.678 -23.562 1.000 45.413 381 LEU A N 1
ATOM 2011 C CA . LEU A 1 299 ? 45.876 25.434 -22.970 1.000 49.271 381 LEU A CA 1
ATOM 2012 C C . LEU A 1 299 ? 44.892 25.140 -24.095 1.000 49.032 381 LEU A C 1
ATOM 2013 O O . LEU A 1 299 ? 44.513 26.048 -24.823 1.000 55.592 381 LEU A O 1
ATOM 2018 N N . LYS A 1 300 ? 44.463 23.878 -24.191 1.000 47.050 382 LYS A N 1
ATOM 2019 C CA . LYS A 1 300 ? 43.537 23.428 -25.220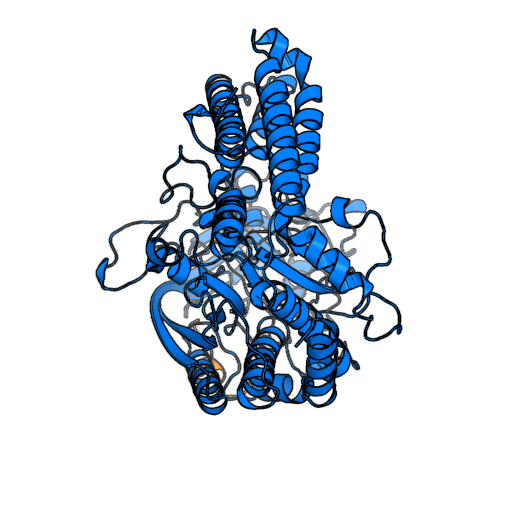 1.000 50.692 382 LYS A CA 1
ATOM 2020 C C . LYS A 1 300 ? 42.149 23.160 -24.636 1.000 54.021 382 LYS A C 1
ATOM 2021 O O . LYS A 1 300 ? 42.007 22.626 -23.537 1.000 51.166 382 LYS A O 1
ATOM 2027 N N . GLU A 1 301 ? 41.137 23.572 -25.399 1.000 51.829 383 GLU A N 1
ATOM 2028 C CA . GLU A 1 301 ? 39.761 23.180 -25.206 1.000 49.798 383 GLU A CA 1
ATOM 2029 C C . GLU A 1 301 ? 39.608 21.791 -25.819 1.000 52.156 383 GLU A C 1
ATOM 2030 O O . GLU A 1 301 ? 39.959 21.587 -26.969 1.000 51.308 383 GLU A O 1
ATOM 2036 N N . ILE A 1 302 ? 39.164 20.816 -25.019 1.000 48.741 384 ILE A N 1
ATOM 2037 C CA . ILE A 1 302 ? 39.066 19.432 -25.441 1.000 43.082 384 ILE A CA 1
ATOM 2038 C C . ILE A 1 302 ? 37.644 18.962 -25.183 1.000 46.094 384 ILE A C 1
ATOM 2039 O O . ILE A 1 302 ? 37.083 19.193 -24.105 1.000 40.379 384 ILE A O 1
ATOM 2044 N N . LYS A 1 303 ? 37.093 18.246 -26.162 1.000 44.055 385 LYS A N 1
ATOM 2045 C CA . LYS A 1 303 ? 35.782 17.645 -26.007 1.000 45.563 385 LYS A CA 1
ATOM 2046 C C . LYS A 1 303 ? 35.974 16.297 -25.337 1.000 43.526 385 LYS A C 1
ATOM 2047 O O . LYS A 1 303 ? 36.801 15.517 -25.799 1.000 40.056 385 LYS A O 1
ATOM 2053 N N . ILE A 1 304 ? 35.235 16.035 -24.242 1.000 40.834 386 ILE A N 1
ATOM 2054 C CA . ILE A 1 304 ? 35.319 14.726 -23.614 1.000 38.985 386 ILE A CA 1
ATOM 2055 C C . ILE A 1 304 ? 33.937 14.085 -23.505 1.000 39.541 386 ILE A C 1
ATOM 2056 O O . ILE A 1 304 ? 32.906 14.760 -23.413 1.000 42.657 386 ILE A O 1
ATOM 2061 N N . LEU A 1 305 ? 33.944 12.756 -23.444 1.000 41.975 387 LEU A N 1
ATOM 2062 C CA . LEU A 1 305 ? 32.718 11.975 -23.453 1.000 43.506 387 LEU A CA 1
ATOM 2063 C C . LEU A 1 305 ? 32.615 11.103 -22.210 1.000 39.415 387 LEU A C 1
ATOM 2064 O O . LEU A 1 305 ? 33.489 10.283 -21.907 1.000 39.862 387 LEU A O 1
ATOM 2069 N N . ASN A 1 306 ? 31.489 11.261 -21.520 1.000 37.390 388 ASN A N 1
ATOM 2070 C CA . ASN A 1 306 ? 31.106 10.276 -20.522 1.000 40.005 388 ASN A CA 1
ATOM 2071 C C . ASN A 1 306 ? 29.982 9.416 -21.113 1.000 37.757 388 ASN A C 1
ATOM 2072 O O . ASN A 1 306 ? 29.044 9.960 -21.687 1.000 34.908 388 ASN A O 1
ATOM 2077 N N . ILE A 1 307 ? 30.125 8.093 -20.998 1.000 35.549 389 ILE A N 1
ATOM 2078 C CA . ILE A 1 307 ? 29.191 7.129 -21.563 1.000 38.887 389 ILE A CA 1
ATOM 2079 C C . ILE A 1 307 ? 28.514 6.367 -20.414 1.000 42.549 389 ILE A C 1
ATOM 2080 O O . ILE A 1 307 ? 29.183 5.819 -19.521 1.000 40.957 389 ILE A O 1
ATOM 2085 N N . PHE A 1 308 ? 27.182 6.305 -20.477 1.000 39.643 390 PHE A N 1
ATOM 2086 C CA . PHE A 1 308 ? 26.370 5.772 -19.397 1.000 47.247 390 PHE A CA 1
ATOM 2087 C C . PHE A 1 308 ? 25.398 4.702 -19.889 1.000 51.047 390 PHE A C 1
ATOM 2088 O O . PHE A 1 308 ? 24.857 4.831 -20.987 1.000 44.502 390 PHE A O 1
ATOM 2096 N N . GLY A 1 309 ? 25.152 3.698 -19.034 1.000 46.858 391 GLY A N 1
ATOM 2097 C CA . GLY A 1 309 ? 23.951 2.877 -19.126 1.000 51.568 391 GLY A CA 1
ATOM 2098 C C . GLY A 1 309 ? 23.257 2.750 -17.766 1.000 49.008 391 GLY A C 1
ATOM 2099 O O . GLY A 1 309 ? 23.884 2.940 -16.732 1.000 44.365 391 GLY A O 1
ATOM 2100 N N . VAL A 1 310 ? 21.961 2.430 -17.766 1.000 44.663 392 VAL A N 1
ATOM 2101 C CA . VAL A 1 310 ? 21.252 2.149 -16.530 1.000 42.717 392 VAL A CA 1
ATOM 2102 C C . VAL A 1 310 ? 20.417 0.875 -16.678 1.000 43.652 392 VAL A C 1
ATOM 2103 O O . VAL A 1 310 ? 19.855 0.589 -17.734 1.000 39.102 392 VAL A O 1
ATOM 2107 N N . ILE A 1 311 ? 20.380 0.092 -15.600 1.000 46.638 393 ILE A N 1
ATOM 2108 C CA . ILE A 1 311 ? 19.376 -0.942 -15.382 1.000 43.180 393 ILE A CA 1
ATOM 2109 C C . ILE A 1 311 ? 18.361 -0.379 -14.397 1.000 41.927 393 ILE A C 1
ATOM 2110 O O . ILE A 1 311 ? 18.700 -0.206 -13.226 1.000 42.827 393 ILE A O 1
ATOM 2115 N N . LYS A 1 312 ? 17.149 -0.042 -14.870 1.000 41.062 394 LYS A N 1
ATOM 2116 C CA . LYS A 1 312 ? 16.160 0.583 -14.009 1.000 45.550 394 LYS A CA 1
ATOM 2117 C C . LYS A 1 312 ? 15.716 -0.388 -12.909 1.000 49.183 394 LYS A C 1
ATOM 2118 O O . LYS A 1 312 ? 15.667 -1.606 -13.091 1.000 46.020 394 LYS A O 1
ATOM 2124 N N . GLY A 1 313 ? 15.405 0.167 -11.736 1.000 47.826 395 GLY A N 1
ATOM 2125 C CA . GLY A 1 313 ? 14.977 -0.670 -10.629 1.000 51.480 395 GLY A CA 1
ATOM 2126 C C . GLY A 1 313 ? 13.503 -1.019 -10.780 1.000 50.822 395 GLY A C 1
ATOM 2127 O O . GLY A 1 313 ? 12.791 -0.392 -11.570 1.000 45.981 395 GLY A O 1
ATOM 2128 N N . PHE A 1 314 ? 13.054 -1.980 -9.976 1.000 51.777 396 PHE A N 1
ATOM 2129 C CA . PHE A 1 314 ? 11.692 -2.482 -10.104 1.000 58.725 396 PHE A CA 1
ATOM 2130 C C . PHE A 1 314 ? 10.743 -1.812 -9.114 1.000 54.316 396 PHE A C 1
ATOM 2131 O O . PHE A 1 314 ? 9.554 -1.848 -9.367 1.000 59.325 396 PHE A O 1
ATOM 2139 N N . VAL A 1 315 ? 11.237 -1.202 -8.027 1.000 49.788 397 VAL A N 1
ATOM 2140 C CA . VAL A 1 315 ? 10.363 -0.691 -6.976 1.000 51.429 397 VAL A CA 1
ATOM 2141 C C . VAL A 1 315 ? 10.588 0.801 -6.751 1.000 52.782 397 VAL A C 1
ATOM 2142 O O . VAL A 1 315 ? 9.632 1.562 -6.655 1.000 45.811 397 VAL A O 1
ATOM 2146 N N . GLU A 1 316 ? 11.850 1.189 -6.550 1.000 54.206 398 GLU A N 1
ATOM 2147 C CA . GLU A 1 316 ? 12.206 2.591 -6.405 1.000 58.225 398 GLU A CA 1
ATOM 2148 C C . GLU A 1 316 ? 13.253 2.934 -7.453 1.000 49.038 398 GLU A C 1
ATOM 2149 O O . GLU A 1 316 ? 14.433 3.089 -7.147 1.000 45.521 398 GLU A O 1
ATOM 2155 N N . PRO A 1 317 ? 12.859 3.015 -8.733 1.000 48.254 399 PRO A N 1
ATOM 2156 C CA . PRO A 1 317 ? 13.830 3.168 -9.802 1.000 50.388 399 PRO A CA 1
ATOM 2157 C C . PRO A 1 317 ? 14.554 4.511 -9.783 1.000 47.376 399 PRO A C 1
ATOM 2158 O O . PRO A 1 317 ? 15.623 4.634 -10.377 1.000 50.990 399 PRO A O 1
ATOM 2162 N N . ASP A 1 318 ? 13.958 5.495 -9.110 1.000 43.021 400 ASP A N 1
ATOM 2163 C CA . ASP A 1 318 ? 14.490 6.849 -9.022 1.000 46.082 400 ASP A CA 1
ATOM 2164 C C . ASP A 1 318 ? 15.639 6.979 -8.003 1.000 44.056 400 ASP A C 1
ATOM 2165 O O . ASP A 1 318 ? 16.240 8.045 -7.861 1.000 40.964 400 ASP A O 1
ATOM 2170 N N . HIS A 1 319 ? 15.932 5.919 -7.252 1.000 39.389 401 HIS A N 1
ATOM 2171 C CA . HIS A 1 319 ? 17.109 5.875 -6.401 1.000 39.196 401 HIS A CA 1
ATOM 2172 C C . HIS A 1 319 ? 18.126 4.939 -7.026 1.000 39.256 401 HIS A C 1
ATOM 2173 O O . HIS A 1 319 ? 17.732 3.971 -7.663 1.000 42.373 401 HIS A O 1
ATOM 2180 N N . TYR A 1 320 ? 19.424 5.242 -6.914 1.000 36.331 402 TYR A N 1
ATOM 2181 C CA . TYR A 1 320 ? 20.363 4.424 -7.663 1.000 39.094 402 TYR A CA 1
ATOM 2182 C C . TYR A 1 320 ? 21.740 4.413 -7.035 1.000 40.010 402 TYR A C 1
ATOM 2183 O O . TYR A 1 320 ? 22.152 5.367 -6.375 1.000 39.633 402 TYR A O 1
ATOM 2192 N N . VAL A 1 321 ? 22.435 3.315 -7.318 1.000 38.723 403 VAL A N 1
ATOM 2193 C CA . VAL A 1 321 ? 23.864 3.235 -7.145 1.000 39.601 403 VAL A CA 1
ATOM 2194 C C . VAL A 1 321 ? 24.522 3.586 -8.481 1.000 42.532 403 VAL A C 1
ATOM 2195 O O . VAL A 1 321 ? 23.911 3.415 -9.537 1.000 41.486 403 VAL A O 1
ATOM 2199 N N . VAL A 1 322 ? 25.776 4.058 -8.410 1.000 43.251 404 VAL A N 1
ATOM 2200 C CA . VAL A 1 322 ? 26.595 4.410 -9.567 1.000 36.749 404 VAL A CA 1
ATOM 2201 C C . VAL A 1 322 ? 27.885 3.588 -9.511 1.000 36.702 404 VAL A C 1
ATOM 2202 O O . VAL A 1 322 ? 28.569 3.522 -8.499 1.000 42.119 404 VAL A O 1
ATOM 2206 N N . VAL A 1 323 ? 28.221 2.965 -10.628 1.000 34.961 405 VAL A N 1
ATOM 2207 C CA . VAL A 1 323 ? 29.458 2.226 -10.772 1.000 39.555 405 VAL A CA 1
ATOM 2208 C C . VAL A 1 323 ? 30.265 2.851 -11.904 1.000 38.333 405 VAL A C 1
ATOM 2209 O O . VAL A 1 323 ? 29.717 3.068 -12.983 1.000 40.785 405 VAL A O 1
ATOM 2213 N N . GLY A 1 324 ? 31.560 3.098 -11.661 1.000 36.080 406 GLY A N 1
ATOM 2214 C CA . GLY A 1 324 ? 32.322 4.036 -12.483 1.000 40.903 406 GLY A CA 1
ATOM 2215 C C . GLY A 1 324 ? 33.755 3.572 -12.740 1.000 37.353 406 GLY A C 1
ATOM 2216 O O . GLY A 1 324 ? 34.380 2.907 -11.904 1.000 40.966 406 GLY A O 1
ATOM 2217 N N . ALA A 1 325 ? 34.247 3.881 -13.939 1.000 36.406 407 ALA A N 1
ATOM 2218 C CA . ALA A 1 325 ? 35.615 3.543 -14.290 1.000 38.677 407 ALA A CA 1
ATOM 2219 C C . ALA A 1 325 ? 36.158 4.546 -15.295 1.000 39.703 407 ALA A C 1
ATOM 2220 O O . ALA A 1 325 ? 35.470 4.973 -16.221 1.000 44.120 407 ALA A O 1
ATOM 2222 N N . GLN A 1 326 ? 37.415 4.917 -15.064 1.000 39.077 408 GLN A N 1
ATOM 2223 C CA . GLN A 1 326 ? 38.148 5.795 -15.949 1.000 40.819 408 GLN A CA 1
ATOM 2224 C C . GLN A 1 326 ? 38.423 5.023 -17.232 1.000 37.847 408 GLN A C 1
ATOM 2225 O O . GLN A 1 326 ? 38.897 3.893 -17.159 1.000 39.055 408 GLN A O 1
ATOM 2231 N N . ARG A 1 327 ? 38.131 5.662 -18.367 1.000 38.242 409 ARG A N 1
ATOM 2232 C CA . ARG A 1 327 ? 38.432 5.112 -19.675 1.000 46.103 409 ARG A CA 1
ATOM 2233 C C . ARG A 1 327 ? 39.744 5.664 -20.259 1.000 47.730 409 ARG A C 1
ATOM 2234 O O . ARG A 1 327 ? 40.397 4.963 -21.024 1.000 48.871 409 ARG A O 1
ATOM 2242 N N . ASP A 1 328 ? 40.107 6.919 -19.938 1.000 42.731 410 ASP A N 1
ATOM 2243 C CA . ASP A 1 328 ? 41.216 7.609 -20.592 1.000 40.220 410 ASP A CA 1
ATOM 2244 C C . ASP A 1 328 ? 42.536 7.249 -19.927 1.000 44.776 410 ASP A C 1
ATOM 2245 O O . ASP A 1 328 ? 42.563 6.793 -18.768 1.000 45.053 410 ASP A O 1
ATOM 2250 N N . ALA A 1 329 ? 43.630 7.413 -20.693 1.000 51.142 411 ALA A N 1
ATOM 2251 C CA . ALA A 1 329 ? 44.979 7.391 -20.125 1.000 50.888 411 ALA A CA 1
ATOM 2252 C C . ALA A 1 329 ? 46.025 7.882 -21.115 1.000 50.251 411 ALA A C 1
ATOM 2253 O O . ALA A 1 329 ? 45.953 7.597 -22.316 1.000 52.268 411 ALA A O 1
ATOM 2255 N N . TRP A 1 330 ? 47.034 8.553 -20.549 1.000 49.318 412 TRP A N 1
ATOM 2256 C CA . TRP A 1 330 ? 48.343 8.691 -21.158 1.000 40.434 412 TRP A CA 1
ATOM 2257 C C . TRP A 1 330 ? 49.040 7.335 -21.186 1.000 44.925 412 TRP A C 1
ATOM 2258 O O . TRP A 1 330 ? 49.123 6.623 -20.174 1.000 41.331 412 TRP A O 1
ATOM 2269 N N . GLY A 1 331 ? 49.570 6.988 -22.365 1.000 49.971 413 GLY A N 1
ATOM 2270 C CA . GLY A 1 331 ? 50.033 5.636 -22.598 1.000 48.119 413 GLY A CA 1
ATOM 2271 C C . GLY A 1 331 ? 48.858 4.675 -22.734 1.000 46.861 413 GLY A C 1
ATOM 2272 O O . GLY A 1 331 ? 47.713 5.107 -22.848 1.000 50.747 413 GLY A O 1
ATOM 2273 N N . PRO A 1 332 ? 49.145 3.356 -22.758 1.000 51.367 414 PRO A N 1
ATOM 2274 C CA . PRO A 1 332 ? 48.140 2.312 -22.967 1.000 56.075 414 PRO A CA 1
ATOM 2275 C C . PRO A 1 332 ? 47.241 2.021 -21.771 1.000 56.272 414 PRO A C 1
ATOM 2276 O O . PRO A 1 332 ? 46.118 1.554 -21.937 1.000 53.580 414 PRO A O 1
ATOM 2280 N N . GLY A 1 333 ? 47.758 2.255 -20.564 1.000 55.552 415 GLY A N 1
ATOM 2281 C CA . GLY A 1 333 ? 46.889 2.388 -19.408 1.000 51.772 415 GLY A CA 1
ATOM 2282 C C . GLY A 1 333 ? 46.100 1.110 -19.135 1.000 58.001 415 GLY A C 1
ATOM 2283 O O . GLY A 1 333 ? 44.904 1.174 -18.848 1.000 54.172 415 GLY A O 1
ATOM 2284 N N . ALA A 1 334 ? 46.781 -0.043 -19.192 1.000 54.854 416 ALA A N 1
ATOM 2285 C CA . ALA A 1 334 ? 46.108 -1.317 -18.987 1.000 56.303 416 ALA A CA 1
ATOM 2286 C C . ALA A 1 334 ? 45.613 -1.434 -17.546 1.000 55.012 416 ALA A C 1
ATOM 2287 O O . ALA A 1 334 ? 44.481 -1.841 -17.317 1.000 54.229 416 ALA A O 1
ATOM 2289 N N . ALA A 1 335 ? 46.471 -1.076 -16.587 1.000 49.931 417 ALA A N 1
ATOM 2290 C CA . ALA A 1 335 ? 46.126 -1.135 -15.175 1.000 50.147 417 ALA A CA 1
ATOM 2291 C C . ALA A 1 335 ? 45.351 0.114 -14.762 1.000 50.133 417 ALA A C 1
ATOM 2292 O O . ALA A 1 335 ? 44.426 0.050 -13.951 1.000 57.287 417 ALA A O 1
ATOM 2294 N N . LYS A 1 336 ? 45.750 1.248 -15.334 1.000 47.235 418 LYS A N 1
ATOM 2295 C CA . LYS A 1 336 ? 45.146 2.528 -15.013 1.000 47.174 418 LYS A CA 1
ATOM 2296 C C . LYS A 1 336 ? 43.677 2.518 -15.416 1.000 47.222 418 LYS A C 1
ATOM 2297 O O . LYS A 1 336 ? 42.831 2.917 -14.633 1.000 48.143 418 LYS A O 1
ATOM 2303 N N . SER A 1 337 ? 43.370 2.116 -16.649 1.000 47.780 419 SER A N 1
ATOM 2304 C CA . SER A 1 337 ? 42.026 2.331 -17.158 1.000 48.277 419 SER A CA 1
ATOM 2305 C C . SER A 1 337 ? 41.366 1.073 -17.733 1.000 45.341 419 SER A C 1
ATOM 2306 O O . SER A 1 337 ? 40.134 0.991 -17.727 1.000 47.161 419 SER A O 1
ATOM 2309 N N . GLY A 1 338 ? 42.153 0.134 -18.268 1.000 45.513 420 GLY A N 1
ATOM 2310 C CA . GLY A 1 338 ? 41.604 -1.003 -18.996 1.000 44.861 420 GLY A CA 1
ATOM 2311 C C . GLY A 1 338 ? 40.950 -2.019 -18.062 1.000 48.487 420 GLY A C 1
ATOM 2312 O O . GLY A 1 338 ? 39.849 -2.486 -18.324 1.000 47.138 420 GLY A O 1
ATOM 2313 N N . VAL A 1 339 ? 41.627 -2.344 -16.958 1.000 51.925 421 VAL A N 1
ATOM 2314 C CA . VAL A 1 339 ? 41.092 -3.262 -15.963 1.000 52.603 421 VAL A CA 1
ATOM 2315 C C . VAL A 1 339 ? 39.732 -2.759 -15.493 1.000 52.998 421 VAL A C 1
ATOM 2316 O O . VAL A 1 339 ? 38.745 -3.491 -15.517 1.000 52.035 421 VAL A O 1
ATOM 2320 N N . GLY A 1 340 ? 39.710 -1.510 -15.033 1.000 49.361 422 GLY A N 1
ATOM 2321 C CA . GLY A 1 340 ? 38.478 -0.889 -14.581 1.000 46.337 422 GLY A CA 1
ATOM 2322 C C . GLY A 1 340 ? 37.412 -0.874 -15.673 1.000 44.206 422 GLY A C 1
ATOM 2323 O O . GLY A 1 340 ? 36.267 -1.221 -15.410 1.000 44.662 422 GLY A O 1
ATOM 2324 N N . THR A 1 341 ? 37.779 -0.461 -16.888 1.000 40.980 423 THR A N 1
ATOM 2325 C CA . THR A 1 341 ? 36.821 -0.432 -17.981 1.000 45.383 423 THR A CA 1
ATOM 2326 C C . THR A 1 341 ? 36.309 -1.847 -18.288 1.000 43.831 423 THR A C 1
ATOM 2327 O O . THR A 1 341 ? 35.135 -2.026 -18.591 1.000 42.183 423 THR A O 1
ATOM 2331 N N . ALA A 1 342 ? 37.169 -2.861 -18.183 1.000 46.835 424 ALA A N 1
ATOM 2332 C CA . ALA A 1 342 ? 36.767 -4.233 -18.428 1.000 44.915 424 ALA A CA 1
ATOM 2333 C C . ALA A 1 342 ? 35.723 -4.658 -17.400 1.000 50.200 424 ALA A C 1
ATOM 2334 O O . ALA A 1 342 ? 34.697 -5.254 -17.731 1.000 57.460 424 ALA A O 1
ATOM 2336 N N . LEU A 1 343 ? 35.988 -4.315 -16.143 1.000 51.913 425 LEU A N 1
ATOM 2337 C CA . LEU A 1 343 ? 35.070 -4.628 -15.065 1.000 44.270 425 LEU A CA 1
ATOM 2338 C C . LEU A 1 343 ? 33.747 -3.926 -15.298 1.000 44.168 425 LEU A C 1
ATOM 2339 O O . LEU A 1 343 ? 32.712 -4.546 -15.111 1.000 47.749 425 LEU A O 1
ATOM 2344 N N . LEU A 1 344 ? 33.775 -2.657 -15.715 1.000 42.986 426 LEU A N 1
ATOM 2345 C CA . LEU A 1 344 ? 32.539 -1.915 -15.959 1.000 42.045 426 LEU A CA 1
ATOM 2346 C C . LEU A 1 344 ? 31.683 -2.734 -16.932 1.000 45.792 426 LEU A C 1
ATOM 2347 O O . LEU A 1 344 ? 30.505 -2.982 -16.678 1.000 39.393 426 LEU A O 1
ATOM 2352 N N . LEU A 1 345 ? 32.316 -3.149 -18.044 1.000 46.140 427 LEU A N 1
ATOM 2353 C CA . LEU A 1 345 ? 31.636 -3.804 -19.150 1.000 44.591 427 LEU A CA 1
ATOM 2354 C C . LEU A 1 345 ? 31.006 -5.116 -18.703 1.000 45.690 427 LEU A C 1
ATOM 2355 O O . LEU A 1 345 ? 29.814 -5.312 -18.893 1.000 45.835 427 LEU A O 1
ATOM 2360 N N . LYS A 1 346 ? 31.827 -5.983 -18.091 1.000 47.859 428 LYS A N 1
ATOM 2361 C CA . LYS A 1 346 ? 31.390 -7.304 -17.682 1.000 45.955 428 LYS A CA 1
ATOM 2362 C C . LYS A 1 346 ? 30.294 -7.212 -16.618 1.000 49.438 428 LYS A C 1
ATOM 2363 O O . LYS A 1 346 ? 29.333 -7.982 -16.668 1.000 55.648 428 LYS A O 1
ATOM 2369 N N . LEU A 1 347 ? 30.422 -6.260 -15.683 1.000 48.949 429 LEU A N 1
ATOM 2370 C CA . LEU A 1 347 ? 29.418 -6.033 -14.649 1.000 46.197 429 LEU A CA 1
ATOM 2371 C C . LEU A 1 347 ? 28.081 -5.663 -15.291 1.000 45.155 429 LEU A C 1
ATOM 2372 O O . LEU A 1 347 ? 27.027 -6.164 -14.897 1.000 40.818 429 LEU A O 1
ATOM 2377 N N . ALA A 1 348 ? 28.110 -4.730 -16.237 1.000 42.452 430 ALA A N 1
ATOM 2378 C CA . ALA A 1 348 ? 26.874 -4.279 -16.854 1.000 50.766 430 ALA A CA 1
ATOM 2379 C C . ALA A 1 348 ? 26.234 -5.427 -17.642 1.000 52.174 430 ALA A C 1
ATOM 2380 O O . ALA A 1 348 ? 25.015 -5.496 -17.773 1.000 49.041 430 ALA A O 1
ATOM 2382 N N . GLN A 1 349 ? 27.074 -6.304 -18.182 1.000 47.483 431 GLN A N 1
ATOM 2383 C CA . GLN A 1 349 ? 26.598 -7.394 -19.004 1.000 52.142 431 GLN A CA 1
ATOM 2384 C C . GLN A 1 349 ? 25.913 -8.458 -18.150 1.000 51.734 431 GLN A C 1
ATOM 2385 O O . GLN A 1 349 ? 24.744 -8.782 -18.405 1.000 44.508 431 GLN A O 1
ATOM 2391 N N . MET A 1 350 ? 26.681 -8.981 -17.172 1.000 46.924 432 MET A N 1
ATOM 2392 C CA . MET A 1 350 ? 26.200 -9.927 -16.187 1.000 49.475 432 MET A CA 1
ATOM 2393 C C . MET A 1 350 ? 24.921 -9.423 -15.518 1.000 57.861 432 MET A C 1
ATOM 2394 O O . MET A 1 350 ? 23.944 -10.163 -15.414 1.000 61.100 432 MET A O 1
ATOM 2399 N N . PHE A 1 351 ? 24.910 -8.180 -15.033 1.000 52.002 433 PHE A N 1
ATOM 2400 C CA . PHE A 1 351 ? 23.705 -7.724 -14.366 1.000 52.836 433 PHE A CA 1
ATOM 2401 C C . PHE A 1 351 ? 22.560 -7.712 -15.367 1.000 49.291 433 PHE A C 1
ATOM 2402 O O . PHE A 1 351 ? 21.450 -8.019 -14.977 1.000 52.664 433 PHE A O 1
ATOM 2410 N N . SER A 1 352 ? 22.811 -7.338 -16.627 1.000 51.485 434 SER A N 1
ATOM 2411 C CA . SER A 1 352 ? 21.739 -7.301 -17.616 1.000 56.772 434 SER A CA 1
ATOM 2412 C C . SER A 1 352 ? 21.206 -8.713 -17.895 1.000 56.079 434 SER A C 1
ATOM 2413 O O . SER A 1 352 ? 20.012 -8.881 -18.072 1.000 48.432 434 SER A O 1
ATOM 2416 N N . ASP A 1 353 ? 22.092 -9.716 -17.943 1.000 58.074 435 ASP A N 1
ATOM 2417 C CA . ASP A 1 353 ? 21.690 -11.105 -18.099 1.000 63.141 435 ASP A CA 1
ATOM 2418 C C . ASP A 1 353 ? 20.839 -11.515 -16.904 1.000 57.408 435 ASP A C 1
ATOM 2419 O O . ASP A 1 353 ? 19.763 -12.071 -17.069 1.000 57.219 435 ASP A O 1
ATOM 2424 N N . MET A 1 354 ? 21.329 -11.226 -15.700 1.000 50.847 436 MET A N 1
ATOM 2425 C CA . MET A 1 354 ? 20.631 -11.615 -14.500 1.000 48.736 436 MET A CA 1
ATOM 2426 C C . MET A 1 354 ? 19.196 -11.106 -14.530 1.000 52.727 436 MET A C 1
ATOM 2427 O O . MET A 1 354 ? 18.280 -11.816 -14.117 1.000 55.610 436 MET A O 1
ATOM 2432 N N . VAL A 1 355 ? 18.995 -9.890 -15.032 1.000 52.985 437 VAL A N 1
ATOM 2433 C CA . VAL A 1 355 ? 17.670 -9.296 -15.033 1.000 56.820 437 VAL A CA 1
ATOM 2434 C C . VAL A 1 355 ? 16.832 -9.884 -16.167 1.000 60.372 437 VAL A C 1
ATOM 2435 O O . VAL A 1 355 ? 15.665 -10.191 -15.980 1.000 57.708 437 VAL A O 1
ATOM 2439 N N . LEU A 1 356 ? 17.425 -9.985 -17.354 1.000 62.508 438 LEU A N 1
ATOM 2440 C CA . LEU A 1 356 ? 16.710 -10.413 -18.546 1.000 65.817 438 LEU A CA 1
ATOM 2441 C C . LEU A 1 356 ? 16.389 -11.902 -18.466 1.000 63.227 438 LEU A C 1
ATOM 2442 O O . LEU A 1 356 ? 15.331 -12.305 -18.915 1.000 64.104 438 LEU A O 1
ATOM 2447 N N . LYS A 1 357 ? 17.282 -12.691 -17.855 1.000 64.460 439 LYS A N 1
ATOM 2448 C CA . LYS A 1 357 ? 17.234 -14.140 -17.918 1.000 64.877 439 LYS A CA 1
ATOM 2449 C C . LYS A 1 357 ? 16.885 -14.773 -16.571 1.000 68.295 439 LYS A C 1
ATOM 2450 O O . LYS A 1 357 ? 16.027 -15.643 -16.530 1.000 76.883 439 LYS A O 1
ATOM 2456 N N . ASP A 1 358 ? 17.559 -14.407 -15.476 1.000 60.147 440 ASP A N 1
ATOM 2457 C CA . ASP A 1 358 ? 17.362 -15.139 -14.230 1.000 52.680 440 ASP A CA 1
ATOM 2458 C C . ASP A 1 358 ? 16.394 -14.447 -13.274 1.000 44.511 440 ASP A C 1
ATOM 2459 O O . ASP A 1 358 ? 16.398 -14.756 -12.095 1.000 53.389 440 ASP A O 1
ATOM 2464 N N . GLY A 1 359 ? 15.565 -13.518 -13.748 1.000 49.896 441 GLY A N 1
ATOM 2465 C CA . GLY A 1 359 ? 14.540 -12.919 -12.900 1.000 52.784 441 GLY A CA 1
ATOM 2466 C C . GLY A 1 359 ? 15.079 -12.017 -11.774 1.000 60.481 441 GLY A C 1
ATOM 2467 O O . GLY A 1 359 ? 14.375 -11.760 -10.797 1.000 56.980 441 GLY A O 1
ATOM 2468 N N . PHE A 1 360 ? 16.309 -11.493 -11.892 1.000 60.781 442 PHE A N 1
ATOM 2469 C CA . PHE A 1 360 ? 16.801 -10.529 -10.910 1.000 53.425 442 PHE A CA 1
ATOM 2470 C C . PHE A 1 360 ? 15.978 -9.245 -11.001 1.000 45.375 442 PHE A C 1
ATOM 2471 O O . PHE A 1 360 ? 15.839 -8.656 -12.067 1.000 46.444 442 PHE A O 1
ATOM 2479 N N . GLN A 1 361 ? 15.415 -8.821 -9.876 1.000 43.214 443 GLN A N 1
ATOM 2480 C CA . GLN A 1 361 ? 14.640 -7.599 -9.833 1.000 50.531 443 GLN A CA 1
ATOM 2481 C C . GLN A 1 361 ? 15.195 -6.638 -8.786 1.000 51.148 443 GLN A C 1
ATOM 2482 O O . GLN A 1 361 ? 14.610 -6.496 -7.720 1.000 47.032 443 GLN A O 1
ATOM 2488 N N . PRO A 1 362 ? 16.254 -5.858 -9.100 1.000 51.190 444 PRO A N 1
ATOM 2489 C CA . PRO A 1 362 ? 16.707 -4.829 -8.181 1.000 47.955 444 PRO A CA 1
ATOM 2490 C C . PRO A 1 362 ? 15.579 -3.840 -7.948 1.000 47.787 444 PRO A C 1
ATOM 2491 O O . PRO A 1 362 ? 14.892 -3.500 -8.911 1.000 45.893 444 PRO A O 1
ATOM 2495 N N . SER A 1 363 ? 15.367 -3.435 -6.684 1.000 45.368 445 SER A N 1
ATOM 2496 C CA . SER A 1 363 ? 14.366 -2.418 -6.378 1.000 50.438 445 SER A CA 1
ATOM 2497 C C . SER A 1 363 ? 14.828 -1.053 -6.858 1.000 46.305 445 SER A C 1
ATOM 2498 O O . SER A 1 363 ? 14.010 -0.224 -7.248 1.000 52.666 445 SER A O 1
ATOM 2501 N N . ARG A 1 364 ? 16.129 -0.790 -6.705 1.000 48.234 446 ARG A N 1
ATOM 2502 C CA . ARG A 1 364 ? 16.692 0.505 -7.059 1.000 44.797 446 ARG A CA 1
ATOM 2503 C C . ARG A 1 364 ? 17.551 0.315 -8.308 1.000 42.018 446 ARG A C 1
ATOM 2504 O O . ARG A 1 364 ? 17.959 -0.805 -8.603 1.000 42.884 446 ARG A O 1
ATOM 2512 N N . SER A 1 365 ? 17.808 1.413 -9.028 1.000 37.548 447 SER A N 1
ATOM 2513 C CA . SER A 1 365 ? 18.517 1.365 -10.291 1.000 39.268 447 SER A CA 1
ATOM 2514 C C . SER A 1 365 ? 20.032 1.288 -10.115 1.000 40.126 447 SER A C 1
ATOM 2515 O O . SER A 1 365 ? 20.582 1.519 -9.031 1.000 38.832 447 SER A O 1
ATOM 2518 N N . ILE A 1 366 ? 20.690 0.963 -11.230 1.000 37.772 448 ILE A N 1
ATOM 2519 C CA . ILE A 1 366 ? 22.140 0.867 -11.302 1.000 40.552 448 ILE A CA 1
ATOM 2520 C C . ILE A 1 366 ? 22.625 1.613 -12.537 1.000 42.846 448 ILE A C 1
ATOM 2521 O O . ILE A 1 366 ? 22.267 1.226 -13.655 1.000 43.843 448 ILE A O 1
ATOM 2526 N N . ILE A 1 367 ? 23.419 2.681 -12.326 1.000 43.386 449 ILE A N 1
ATOM 2527 C CA . ILE A 1 367 ? 24.050 3.411 -13.423 1.000 38.717 449 ILE A CA 1
ATOM 2528 C C . ILE A 1 367 ? 25.469 2.892 -13.561 1.000 36.205 449 ILE A C 1
ATOM 2529 O O . ILE A 1 367 ? 26.147 2.697 -12.563 1.000 38.496 449 ILE A O 1
ATOM 2534 N N . PHE A 1 368 ? 25.894 2.687 -14.808 1.000 40.709 450 PHE A N 1
ATOM 2535 C CA . PHE A 1 368 ? 27.265 2.339 -15.158 1.000 42.648 450 PHE A CA 1
ATOM 2536 C C . PHE A 1 368 ? 27.865 3.519 -15.923 1.000 42.855 450 PHE A C 1
ATOM 2537 O O . PHE A 1 368 ? 27.279 3.937 -16.920 1.000 42.238 450 PHE A O 1
ATOM 2545 N N . ALA A 1 369 ? 29.002 4.058 -15.438 1.000 39.982 451 ALA A N 1
ATOM 2546 C CA . ALA A 1 369 ? 29.602 5.261 -16.008 1.000 38.817 451 ALA A CA 1
ATOM 2547 C C . ALA A 1 369 ? 31.023 4.973 -16.478 1.000 36.708 451 ALA A C 1
ATOM 2548 O O . ALA A 1 369 ? 31.812 4.408 -15.735 1.000 36.716 451 ALA A O 1
ATOM 2550 N N . SER A 1 370 ? 31.303 5.320 -17.743 1.000 37.689 452 SER A N 1
ATOM 2551 C CA . SER A 1 370 ? 32.643 5.268 -18.301 1.000 41.377 452 SER A CA 1
ATOM 2552 C C . SER A 1 370 ? 33.119 6.702 -18.466 1.000 40.980 452 SER A C 1
ATOM 2553 O O . SER A 1 370 ? 32.586 7.399 -19.338 1.000 38.698 452 SER A O 1
ATOM 2556 N N . TRP A 1 371 ? 34.049 7.120 -17.575 1.000 41.132 453 TRP A N 1
ATOM 2557 C CA . TRP A 1 371 ? 34.471 8.517 -17.452 1.000 38.938 453 TRP A CA 1
ATOM 2558 C C . TRP A 1 371 ? 35.676 8.778 -18.357 1.000 36.632 453 TRP A C 1
ATOM 2559 O O . TRP A 1 371 ? 36.564 7.935 -18.473 1.000 36.070 453 TRP A O 1
ATOM 2570 N N . SER A 1 372 ? 35.732 9.965 -18.956 1.000 37.581 454 SER A N 1
ATOM 2571 C CA . SER A 1 372 ? 36.989 10.459 -19.509 1.000 45.772 454 SER A CA 1
ATOM 2572 C C . SER A 1 372 ? 37.684 11.488 -18.591 1.000 43.285 454 SER A C 1
ATOM 2573 O O . SER A 1 372 ? 37.117 11.991 -17.616 1.000 39.686 454 SER A O 1
ATOM 2576 N N . ALA A 1 373 ? 38.952 11.774 -18.941 1.000 45.227 455 ALA A N 1
ATOM 2577 C CA . ALA A 1 373 ? 39.803 12.783 -18.317 1.000 41.357 455 ALA A CA 1
ATOM 2578 C C . ALA A 1 373 ? 39.988 12.522 -16.825 1.000 37.895 455 ALA A C 1
ATOM 2579 O O . ALA A 1 373 ? 40.295 13.426 -16.074 1.000 41.624 455 ALA A O 1
ATOM 2581 N N . GLY A 1 374 ? 39.869 11.265 -16.428 1.000 35.475 456 GLY A N 1
ATOM 2582 C CA . GLY A 1 374 ? 40.308 10.834 -15.119 1.000 41.179 456 GLY A CA 1
ATOM 2583 C C . GLY A 1 374 ? 41.786 11.136 -14.889 1.000 44.694 456 GLY A C 1
ATOM 2584 O O . GLY A 1 374 ? 42.115 11.556 -13.788 1.000 39.809 456 GLY A O 1
ATOM 2585 N N . ASP A 1 375 ? 42.643 10.960 -15.918 1.000 43.432 457 ASP A N 1
ATOM 2586 C CA . ASP A 1 375 ? 44.091 11.160 -15.814 1.000 43.233 457 ASP A CA 1
ATOM 2587 C C . ASP A 1 375 ? 44.449 12.615 -15.469 1.000 37.899 457 ASP A C 1
ATOM 2588 O O . ASP A 1 375 ? 45.556 12.873 -15.009 1.000 39.868 457 ASP A O 1
ATOM 2593 N N . PHE A 1 376 ? 43.516 13.552 -15.662 1.000 35.319 458 PHE A N 1
ATOM 2594 C CA . PHE A 1 376 ? 43.726 14.971 -15.422 1.000 37.947 458 PHE A CA 1
ATOM 2595 C C . PHE A 1 376 ? 43.033 15.415 -14.131 1.000 39.193 458 PHE A C 1
ATOM 2596 O O . PHE A 1 376 ? 42.918 16.609 -13.877 1.000 37.410 458 PHE A O 1
ATOM 2604 N N . GLY A 1 377 ? 42.512 14.454 -13.355 1.000 35.767 459 GLY A N 1
ATOM 2605 C CA . GLY A 1 377 ? 41.954 14.734 -12.042 1.000 36.830 459 GLY A CA 1
ATOM 2606 C C . GLY A 1 377 ? 40.448 14.498 -11.943 1.000 33.997 459 GLY A C 1
ATOM 2607 O O . GLY A 1 377 ? 39.703 15.407 -11.577 1.000 37.652 459 GLY A O 1
ATOM 2608 N N . SER A 1 378 ? 40.005 13.299 -12.314 1.000 35.409 460 SER A N 1
ATOM 2609 C CA . SER A 1 378 ? 38.604 12.929 -12.202 1.000 35.189 460 SER A CA 1
ATOM 2610 C C . SER A 1 378 ? 37.716 13.959 -12.876 1.000 36.538 460 SER A C 1
ATOM 2611 O O . SER A 1 378 ? 36.645 14.314 -12.357 1.000 38.982 460 SER A O 1
ATOM 2614 N N . VAL A 1 379 ? 38.147 14.431 -14.044 1.000 33.903 461 VAL A N 1
ATOM 2615 C CA . VAL A 1 379 ? 37.494 15.590 -14.630 1.000 33.327 461 VAL A CA 1
ATOM 2616 C C . VAL A 1 379 ? 36.084 15.248 -15.113 1.000 33.655 461 VAL A C 1
ATOM 2617 O O . VAL A 1 379 ? 35.155 16.007 -14.838 1.000 34.896 461 VAL A O 1
ATOM 2621 N N . GLY A 1 380 ? 35.938 14.172 -15.910 1.000 40.702 462 GLY A N 1
ATOM 2622 C CA . GLY A 1 380 ? 34.635 13.771 -16.460 1.000 36.873 462 GLY A CA 1
ATOM 2623 C C . GLY A 1 380 ? 33.633 13.483 -15.335 1.000 33.541 462 GLY A C 1
ATOM 2624 O O . GLY A 1 380 ? 32.500 13.943 -15.347 1.000 35.657 462 GLY A O 1
ATOM 2625 N N . ALA A 1 381 ? 34.100 12.817 -14.285 1.000 36.031 463 ALA A N 1
ATOM 2626 C CA . ALA A 1 381 ? 33.229 12.471 -13.176 1.000 33.100 463 ALA A CA 1
ATOM 2627 C C . ALA A 1 381 ? 32.789 13.731 -12.458 1.000 35.201 463 ALA A C 1
ATOM 2628 O O . ALA A 1 381 ? 31.603 13.898 -12.151 1.000 39.026 463 ALA A O 1
ATOM 2630 N N . THR A 1 382 ? 33.742 14.647 -12.251 1.000 34.675 464 THR A N 1
ATOM 2631 C CA . THR A 1 382 ? 33.461 15.856 -11.486 1.000 36.023 464 THR A CA 1
ATOM 2632 C C . THR A 1 382 ? 32.435 16.723 -12.206 1.000 35.031 464 THR A C 1
ATOM 2633 O O . THR A 1 382 ? 31.552 17.311 -11.562 1.000 32.291 464 THR A O 1
ATOM 2637 N N . GLU A 1 383 ? 32.580 16.833 -13.529 1.000 35.304 465 GLU A N 1
ATOM 2638 C CA . GLU A 1 383 ? 31.705 17.705 -14.307 1.000 37.514 465 GLU A CA 1
ATOM 2639 C C . GLU A 1 383 ? 30.287 17.111 -14.317 1.000 34.536 465 GLU A C 1
ATOM 2640 O O . GLU A 1 383 ? 29.298 17.840 -14.300 1.000 33.708 465 GLU A O 1
ATOM 2646 N N . TRP A 1 384 ? 30.183 15.779 -14.318 1.000 34.761 466 TRP A N 1
ATOM 2647 C CA . TRP A 1 384 ? 28.876 15.143 -14.220 1.000 37.257 466 TRP A CA 1
ATOM 2648 C C . TRP A 1 384 ? 28.221 15.491 -12.894 1.000 34.866 466 TRP A C 1
ATOM 2649 O O . TRP A 1 384 ? 27.085 15.960 -12.886 1.000 31.291 466 TRP A O 1
ATOM 2660 N N . LEU A 1 385 ? 28.978 15.322 -11.794 1.000 34.899 467 LEU A N 1
ATOM 2661 C CA . LEU A 1 385 ? 28.511 15.704 -10.469 1.000 34.000 467 LEU A CA 1
ATOM 2662 C C . LEU A 1 385 ? 28.074 17.160 -10.414 1.000 32.474 467 LEU A C 1
ATOM 2663 O O . LEU A 1 385 ? 27.035 17.482 -9.845 1.000 33.416 467 LEU A O 1
ATOM 2668 N N . GLU A 1 386 ? 28.849 18.051 -11.027 1.000 35.637 468 GLU A N 1
ATOM 2669 C CA . GLU A 1 386 ? 28.533 19.460 -10.929 1.000 34.158 468 GLU A CA 1
ATOM 2670 C C . GLU A 1 386 ? 27.342 19.750 -11.816 1.000 30.263 468 GLU A C 1
ATOM 2671 O O . GLU A 1 386 ? 26.515 20.577 -11.483 1.000 32.882 468 GLU A O 1
ATOM 2677 N N . GLY A 1 387 ? 27.301 19.118 -12.976 1.000 34.066 469 GLY A N 1
ATOM 2678 C CA . GLY A 1 387 ? 26.189 19.298 -13.905 1.000 38.708 469 GLY A CA 1
ATOM 2679 C C . GLY A 1 387 ? 24.825 18.880 -13.340 1.000 38.370 469 GLY A C 1
ATOM 2680 O O . GLY A 1 387 ? 23.844 19.620 -13.478 1.000 35.662 469 GLY A O 1
ATOM 2681 N N . TYR A 1 388 ? 24.766 17.702 -12.701 1.000 33.533 470 TYR A N 1
ATOM 2682 C CA . TYR A 1 388 ? 23.488 17.097 -12.365 1.000 38.276 470 TYR A CA 1
ATOM 2683 C C . TYR A 1 388 ? 23.266 16.981 -10.863 1.000 38.698 470 TYR A C 1
ATOM 2684 O O . TYR A 1 388 ? 22.436 16.166 -10.444 1.000 36.857 470 TYR A O 1
ATOM 2693 N N . LEU A 1 389 ? 23.907 17.863 -10.084 1.000 41.130 471 LEU A N 1
ATOM 2694 C CA . LEU A 1 389 ? 23.785 17.804 -8.633 1.000 40.758 471 LEU A CA 1
ATOM 2695 C C . LEU A 1 389 ? 22.319 17.817 -8.201 1.000 37.559 471 LEU A C 1
ATOM 2696 O O . LEU A 1 389 ? 21.933 17.079 -7.294 1.000 35.849 471 LEU A O 1
ATOM 2701 N N . SER A 1 390 ? 21.520 18.707 -8.795 1.000 33.847 472 SER A N 1
ATOM 2702 C CA . SER A 1 390 ? 20.129 18.818 -8.400 1.000 37.838 472 SER A CA 1
ATOM 2703 C C . SER A 1 390 ? 19.414 17.478 -8.641 1.000 41.914 472 SER A C 1
ATOM 2704 O O . SER A 1 390 ? 18.540 17.115 -7.881 1.000 37.916 472 SER A O 1
ATOM 2707 N N . SER A 1 391 ? 19.816 16.712 -9.670 1.000 36.925 473 SER A N 1
ATOM 2708 C CA . SER A 1 391 ? 19.152 15.457 -9.963 1.000 37.686 473 SER A CA 1
ATOM 2709 C C . SER A 1 391 ? 19.662 14.343 -9.065 1.000 38.808 473 SER A C 1
ATOM 2710 O O . SER A 1 391 ? 18.965 13.348 -8.909 1.000 42.063 473 SER A O 1
ATOM 2713 N N . LEU A 1 392 ? 20.906 14.479 -8.575 1.000 38.674 474 LEU A N 1
ATOM 2714 C CA . LEU A 1 392 ? 21.557 13.420 -7.812 1.000 38.477 474 LEU A CA 1
ATOM 2715 C C . LEU A 1 392 ? 21.173 13.453 -6.332 1.000 36.936 474 LEU A C 1
ATOM 2716 O O . LEU A 1 392 ? 21.216 12.450 -5.651 1.000 33.944 474 LEU A O 1
ATOM 2721 N N . HIS A 1 393 ? 20.804 14.624 -5.841 1.000 34.979 475 HIS A N 1
ATOM 2722 C CA . HIS A 1 393 ? 20.659 14.878 -4.430 1.000 37.942 475 HIS A CA 1
ATOM 2723 C C . HIS A 1 393 ? 19.663 13.895 -3.802 1.000 35.851 475 HIS A C 1
ATOM 2724 O O . HIS A 1 393 ? 18.506 13.853 -4.170 1.000 37.081 475 HIS A O 1
ATOM 2731 N N . LEU A 1 394 ? 20.140 13.093 -2.857 1.000 40.848 476 LEU A N 1
ATOM 2732 C CA . LEU A 1 394 ? 19.346 12.106 -2.135 1.000 40.586 476 LEU A CA 1
ATOM 2733 C C . LEU A 1 394 ? 18.693 11.120 -3.095 1.000 38.216 476 LEU A C 1
ATOM 2734 O O . LEU A 1 394 ? 17.624 10.634 -2.769 1.000 45.268 476 LEU A O 1
ATOM 2739 N N . LYS A 1 395 ? 19.276 10.904 -4.281 1.000 41.338 477 LYS A N 1
ATOM 2740 C CA . LYS A 1 395 ? 18.789 9.913 -5.236 1.000 41.039 477 LYS A CA 1
ATOM 2741 C C . LYS A 1 395 ? 19.895 8.901 -5.464 1.000 43.296 477 LYS A C 1
ATOM 2742 O O . LYS A 1 395 ? 19.637 7.700 -5.380 1.000 38.110 477 LYS A O 1
ATOM 2748 N N . ALA A 1 396 ? 21.114 9.407 -5.724 1.000 37.708 478 ALA A N 1
ATOM 2749 C CA . ALA A 1 396 ? 22.297 8.569 -5.787 1.000 40.385 478 ALA A CA 1
ATOM 2750 C C . ALA A 1 396 ? 22.782 8.318 -4.371 1.000 42.094 478 ALA A C 1
ATOM 2751 O O . ALA A 1 396 ? 23.105 9.272 -3.674 1.000 42.987 478 ALA A O 1
ATOM 2753 N N . PHE A 1 397 ? 22.837 7.054 -3.955 1.000 36.070 479 PHE A N 1
ATOM 2754 C CA . PHE A 1 397 ? 22.965 6.764 -2.538 1.000 34.970 479 PHE A CA 1
ATOM 2755 C C . PHE A 1 397 ? 24.274 6.011 -2.299 1.000 32.256 479 PHE A C 1
ATOM 2756 O O . PHE A 1 397 ? 24.670 5.801 -1.161 1.000 35.429 479 PHE A O 1
ATOM 2764 N N . THR A 1 398 ? 24.946 5.590 -3.367 1.000 34.213 480 THR A N 1
ATOM 2765 C CA . THR A 1 398 ? 26.292 5.052 -3.253 1.000 35.096 480 THR A CA 1
ATOM 2766 C C . THR A 1 398 ? 26.999 5.102 -4.596 1.000 38.164 480 THR A C 1
ATOM 2767 O O . THR A 1 398 ? 26.326 4.993 -5.630 1.000 34.665 480 THR A O 1
ATOM 2771 N N . TYR A 1 399 ? 28.349 5.239 -4.538 1.000 36.194 481 TYR A N 1
ATOM 2772 C CA . TYR A 1 399 ? 29.212 5.170 -5.711 1.000 32.382 481 TYR A CA 1
ATOM 2773 C C . TYR A 1 399 ? 30.287 4.119 -5.490 1.000 35.075 481 TYR A C 1
ATOM 2774 O O . TYR A 1 399 ? 30.916 4.044 -4.431 1.000 40.176 481 TYR A O 1
ATOM 2783 N N . ILE A 1 400 ? 30.484 3.299 -6.516 1.000 38.679 482 ILE A N 1
ATOM 2784 C CA . ILE A 1 400 ? 31.520 2.281 -6.518 1.000 42.880 482 ILE A CA 1
ATOM 2785 C C . ILE A 1 400 ? 32.476 2.559 -7.680 1.000 40.241 482 ILE A C 1
ATOM 2786 O O . ILE A 1 400 ? 32.080 2.510 -8.847 1.000 43.686 482 ILE A O 1
ATOM 2791 N N . ASN A 1 401 ? 33.747 2.758 -7.342 1.000 36.057 483 ASN A N 1
ATOM 2792 C CA . ASN A 1 401 ? 34.785 3.025 -8.310 1.000 37.453 483 ASN A CA 1
ATOM 2793 C C . ASN A 1 401 ? 35.485 1.709 -8.610 1.000 41.631 483 ASN A C 1
ATOM 2794 O O . ASN A 1 401 ? 35.655 0.910 -7.701 1.000 42.126 483 ASN A O 1
ATOM 2799 N N . LEU A 1 402 ? 35.935 1.525 -9.861 1.000 43.833 484 LEU A N 1
ATOM 2800 C CA . LEU A 1 402 ? 36.568 0.288 -10.298 1.000 37.081 484 LEU A CA 1
ATOM 2801 C C . LEU A 1 402 ? 38.034 0.449 -10.705 1.000 41.282 484 LEU A C 1
ATOM 2802 O O . LEU A 1 402 ? 38.670 -0.529 -11.089 1.000 44.638 484 LEU A O 1
ATOM 2807 N N . ASP A 1 403 ? 38.570 1.677 -10.656 1.000 43.647 485 ASP A N 1
ATOM 2808 C CA . ASP A 1 403 ? 39.881 1.965 -11.206 1.000 42.425 485 ASP A CA 1
ATOM 2809 C C . ASP A 1 403 ? 40.969 1.268 -10.399 1.000 43.388 485 ASP A C 1
ATOM 2810 O O . ASP A 1 403 ? 40.924 1.248 -9.188 1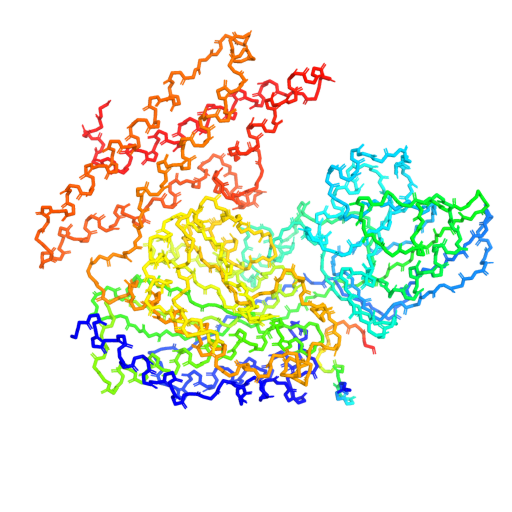.000 41.861 485 ASP A O 1
ATOM 2815 N N . LYS A 1 404 ? 41.971 0.720 -11.083 1.000 46.138 486 LYS A N 1
ATOM 2816 C CA . LYS A 1 404 ? 43.107 0.112 -10.416 1.000 41.281 486 LYS A CA 1
ATOM 2817 C C . LYS A 1 404 ? 42.665 -0.911 -9.382 1.000 44.649 486 LYS A C 1
ATOM 2818 O O . LYS A 1 404 ? 43.344 -1.099 -8.376 1.000 50.714 486 LYS A O 1
ATOM 2824 N N . ALA A 1 405 ? 41.596 -1.658 -9.680 1.000 48.562 487 ALA A N 1
ATOM 2825 C CA . ALA A 1 405 ? 41.154 -2.712 -8.784 1.000 50.200 487 ALA A CA 1
ATOM 2826 C C . ALA A 1 405 ? 42.090 -3.916 -8.819 1.000 51.825 487 ALA A C 1
ATOM 2827 O O . ALA A 1 405 ? 41.991 -4.772 -7.939 1.000 46.658 487 ALA A O 1
ATOM 2829 N N . VAL A 1 406 ? 42.995 -3.990 -9.812 1.000 51.501 488 VAL A N 1
ATOM 2830 C CA . VAL A 1 406 ? 43.917 -5.113 -9.869 1.000 56.488 488 VAL A CA 1
ATOM 2831 C C . VAL A 1 406 ? 45.336 -4.635 -10.167 1.000 53.015 488 VAL A C 1
ATOM 2832 O O . VAL A 1 406 ? 45.657 -4.311 -11.312 1.000 47.313 488 VAL A O 1
ATOM 2836 N N . LEU A 1 407 ? 46.181 -4.700 -9.138 1.000 52.966 489 LEU A N 1
ATOM 2837 C CA . LEU A 1 407 ? 47.562 -4.250 -9.189 1.000 56.138 489 LEU A CA 1
ATOM 2838 C C . LEU A 1 407 ? 48.530 -5.329 -8.695 1.000 58.243 489 LEU A C 1
ATOM 2839 O O . LEU A 1 407 ? 49.748 -5.194 -8.810 1.000 56.951 489 LEU A O 1
ATOM 2844 N N . GLY A 1 408 ? 47.980 -6.417 -8.156 1.000 61.998 490 GLY A N 1
ATOM 2845 C CA . GLY A 1 408 ? 48.765 -7.428 -7.465 1.000 64.072 490 GLY A CA 1
ATOM 2846 C C . GLY A 1 408 ? 47.819 -8.476 -6.889 1.000 67.450 490 GLY A C 1
ATOM 2847 O O . GLY A 1 408 ? 46.647 -8.529 -7.276 1.000 65.679 490 GLY A O 1
ATOM 2848 N N . THR A 1 409 ? 48.317 -9.295 -5.961 1.000 63.942 491 THR A N 1
ATOM 2849 C CA . THR A 1 409 ? 47.472 -10.336 -5.397 1.000 64.358 491 THR A CA 1
ATOM 2850 C C . THR A 1 409 ? 47.653 -10.428 -3.888 1.000 61.987 491 THR A C 1
ATOM 2851 O O . THR A 1 409 ? 46.858 -11.095 -3.246 1.000 66.898 491 THR A O 1
ATOM 2855 N N . SER A 1 410 ? 48.677 -9.787 -3.320 1.000 66.744 492 SER A N 1
ATOM 2856 C CA . SER A 1 410 ? 48.948 -9.952 -1.902 1.000 69.453 492 SER A CA 1
ATOM 2857 C C . SER A 1 410 ? 47.773 -9.470 -1.059 1.000 69.421 492 SER A C 1
ATOM 2858 O O . SER A 1 410 ? 47.140 -10.258 -0.371 1.000 70.140 492 SER A O 1
ATOM 2861 N N . ASN A 1 411 ? 47.477 -8.175 -1.141 1.000 67.598 493 ASN A N 1
ATOM 2862 C CA . ASN A 1 411 ? 46.559 -7.549 -0.209 1.000 64.187 493 ASN A CA 1
ATOM 2863 C C . ASN A 1 411 ? 45.275 -7.135 -0.905 1.000 61.530 493 ASN A C 1
ATOM 2864 O O . ASN A 1 411 ? 45.263 -6.811 -2.089 1.000 69.273 493 ASN A O 1
ATOM 2869 N N . PHE A 1 412 ? 44.203 -7.141 -0.128 1.000 58.670 494 PHE A N 1
ATOM 2870 C CA . PHE A 1 412 ? 42.970 -6.498 -0.521 1.000 62.652 494 PHE A CA 1
ATOM 2871 C C . PHE A 1 412 ? 42.827 -5.233 0.317 1.000 62.796 494 PHE A C 1
ATOM 2872 O O . PHE A 1 412 ? 42.659 -5.300 1.526 1.000 60.311 494 PHE A O 1
ATOM 2880 N N . LYS A 1 413 ? 42.939 -4.075 -0.324 1.000 59.545 495 LYS A N 1
ATOM 2881 C CA . LYS A 1 413 ? 42.860 -2.821 0.398 1.000 60.204 495 LYS A CA 1
ATOM 2882 C C . LYS A 1 413 ? 41.589 -2.097 -0.053 1.000 55.390 495 LYS A C 1
ATOM 2883 O O . LYS A 1 413 ? 41.168 -2.207 -1.201 1.000 55.425 495 LYS A O 1
ATOM 2889 N N . VAL A 1 414 ? 40.952 -1.371 0.866 1.000 49.513 496 VAL A N 1
ATOM 2890 C CA . VAL A 1 414 ? 39.740 -0.651 0.535 1.000 48.686 496 VAL A CA 1
ATOM 2891 C C . VAL A 1 414 ? 39.767 0.734 1.188 1.000 48.085 496 VAL A C 1
ATOM 2892 O O . VAL A 1 414 ? 40.376 0.877 2.236 1.000 46.037 496 VAL A O 1
ATOM 2896 N N . SER A 1 415 ? 39.136 1.748 0.555 1.000 43.802 497 SER A N 1
ATOM 2897 C CA . SER A 1 415 ? 38.886 3.054 1.153 1.000 43.357 497 SER A CA 1
ATOM 2898 C C . SER A 1 415 ? 37.450 3.451 0.860 1.000 44.899 497 SER A C 1
ATOM 2899 O O . SER A 1 415 ? 37.002 3.255 -0.268 1.000 43.525 497 SER A O 1
ATOM 2902 N N . ALA A 1 416 ? 36.746 4.020 1.860 1.000 45.966 498 ALA A N 1
ATOM 2903 C CA . ALA A 1 416 ? 35.321 4.248 1.685 1.000 40.177 498 ALA A CA 1
ATOM 2904 C C . ALA A 1 416 ? 34.734 5.117 2.786 1.000 37.607 498 ALA A C 1
ATOM 2905 O O . ALA A 1 416 ? 35.307 5.279 3.843 1.000 36.621 498 ALA A O 1
ATOM 2907 N N . SER A 1 417 ? 33.500 5.565 2.543 1.000 40.161 499 SER A N 1
ATOM 2908 C CA . SER A 1 417 ? 32.651 6.060 3.601 1.000 42.865 499 SER A CA 1
ATOM 2909 C C . SER A 1 417 ? 32.471 4.996 4.674 1.000 40.902 499 SER A C 1
ATOM 2910 O O . SER A 1 417 ? 32.200 3.838 4.371 1.000 41.950 499 SER A O 1
ATOM 2913 N N . PRO A 1 418 ? 32.552 5.370 5.960 1.000 42.164 500 PRO A N 1
ATOM 2914 C CA . PRO A 1 418 ? 32.145 4.485 7.050 1.000 43.509 500 PRO A CA 1
ATOM 2915 C C . PRO A 1 418 ? 30.775 3.843 6.859 1.000 40.219 500 PRO A C 1
ATOM 2916 O O . PRO A 1 418 ? 30.576 2.725 7.294 1.000 41.655 500 PRO A O 1
ATOM 2920 N N . LEU A 1 419 ? 29.852 4.543 6.184 1.000 38.010 501 LEU A N 1
ATOM 2921 C CA . LEU A 1 419 ? 28.536 4.006 5.904 1.000 39.806 501 LEU A CA 1
ATOM 2922 C C . LEU A 1 419 ? 28.609 2.649 5.197 1.000 40.764 501 LEU A C 1
ATOM 2923 O O . LEU A 1 419 ? 27.660 1.885 5.273 1.000 46.412 501 LEU A O 1
ATOM 2928 N N . LEU A 1 420 ? 29.745 2.324 4.573 1.000 44.603 502 LEU A N 1
ATOM 2929 C CA . LEU A 1 420 ? 29.852 1.160 3.707 1.000 41.302 502 LEU A CA 1
ATOM 2930 C C . LEU A 1 420 ? 30.675 0.060 4.374 1.000 43.999 502 LEU A C 1
ATOM 2931 O O . LEU A 1 420 ? 30.784 -1.038 3.857 1.000 44.106 502 LEU A O 1
ATOM 2936 N N . TYR A 1 421 ? 31.237 0.332 5.547 1.000 46.874 503 TYR A N 1
ATOM 2937 C CA . TYR A 1 421 ? 32.141 -0.618 6.158 1.000 45.263 503 TYR A CA 1
ATOM 2938 C C . TYR A 1 421 ? 31.469 -1.964 6.403 1.000 39.398 503 TYR A C 1
ATOM 2939 O O . TYR A 1 421 ? 32.103 -2.997 6.223 1.000 42.809 503 TYR A O 1
ATOM 2948 N N . THR A 1 422 ? 30.235 -1.965 6.893 1.000 44.034 504 THR A N 1
ATOM 2949 C CA . THR A 1 422 ? 29.612 -3.223 7.276 1.000 46.045 504 THR A CA 1
ATOM 2950 C C . THR A 1 422 ? 29.366 -4.060 6.019 1.000 48.696 504 THR A C 1
ATOM 2951 O O . THR A 1 422 ? 29.717 -5.238 5.966 1.000 50.558 504 THR A O 1
ATOM 2955 N N . LEU A 1 423 ? 28.812 -3.430 4.989 1.000 47.679 505 LEU A N 1
ATOM 2956 C CA . LEU A 1 423 ? 28.637 -4.097 3.710 1.000 47.881 505 LEU A CA 1
ATOM 2957 C C . LEU A 1 423 ? 29.951 -4.706 3.221 1.000 48.344 505 LEU A C 1
ATOM 2958 O O . LEU A 1 423 ? 29.980 -5.809 2.671 1.000 54.086 505 LEU A O 1
ATOM 2963 N N . ILE A 1 424 ? 31.019 -3.931 3.350 1.000 46.495 506 ILE A N 1
ATOM 2964 C CA . ILE A 1 424 ? 32.343 -4.370 2.957 1.000 50.477 506 ILE A CA 1
ATOM 2965 C C . ILE A 1 424 ? 32.751 -5.580 3.794 1.000 53.358 506 ILE A C 1
ATOM 2966 O O . ILE A 1 424 ? 33.341 -6.523 3.273 1.000 50.792 506 ILE A O 1
ATOM 2971 N N . GLU A 1 425 ? 32.505 -5.514 5.105 1.000 53.986 507 GLU A N 1
ATOM 2972 C CA . GLU A 1 425 ? 32.902 -6.593 5.999 1.000 54.908 507 GLU A CA 1
ATOM 2973 C C . GLU A 1 425 ? 32.227 -7.894 5.573 1.000 49.211 507 GLU A C 1
ATOM 2974 O O . GLU A 1 425 ? 32.899 -8.891 5.307 1.000 44.800 507 GLU A O 1
ATOM 2980 N N . LYS A 1 426 ? 30.897 -7.832 5.448 1.000 45.657 508 LYS A N 1
ATOM 2981 C CA . LYS A 1 426 ? 30.101 -8.965 5.009 1.000 49.311 508 LYS A CA 1
ATOM 2982 C C . LYS A 1 426 ? 30.588 -9.518 3.675 1.000 55.321 508 LYS A C 1
ATOM 2983 O O . LYS A 1 426 ? 30.505 -10.722 3.448 1.000 58.598 508 LYS A O 1
ATOM 2989 N N . THR A 1 427 ? 31.048 -8.633 2.785 1.000 50.023 509 THR A N 1
ATOM 2990 C CA . THR A 1 427 ? 31.452 -9.060 1.470 1.000 45.657 509 THR A CA 1
ATOM 2991 C C . THR A 1 427 ? 32.796 -9.783 1.576 1.000 55.905 509 THR A C 1
ATOM 2992 O O . THR A 1 427 ? 33.008 -10.811 0.940 1.000 61.546 509 THR A O 1
ATOM 2996 N N . MET A 1 428 ? 33.707 -9.289 2.418 1.000 59.143 510 MET A N 1
ATOM 2997 C CA . MET A 1 428 ? 35.007 -9.934 2.563 1.000 61.213 510 MET A CA 1
ATOM 2998 C C . MET A 1 428 ? 34.918 -11.294 3.259 1.000 58.723 510 MET A C 1
ATOM 2999 O O . MET A 1 428 ? 35.797 -12.137 3.095 1.000 61.471 510 MET A O 1
ATOM 3004 N N . GLN A 1 429 ? 33.898 -11.467 4.101 1.000 57.745 511 GLN A N 1
ATOM 3005 C CA . GLN A 1 429 ? 33.699 -12.704 4.843 1.000 62.336 511 GLN A CA 1
ATOM 3006 C C . GLN A 1 429 ? 33.124 -13.810 3.960 1.000 63.615 511 GLN A C 1
ATOM 3007 O O . GLN A 1 429 ? 33.124 -14.964 4.367 1.000 68.002 511 GLN A O 1
ATOM 3013 N N . ASN A 1 430 ? 32.604 -13.474 2.776 1.000 62.293 512 ASN A N 1
ATOM 3014 C CA . ASN A 1 430 ? 31.987 -14.509 1.965 1.000 63.872 512 ASN A CA 1
ATOM 3015 C C . ASN A 1 430 ? 32.607 -14.555 0.561 1.000 64.236 512 ASN A C 1
ATOM 3016 O O . ASN A 1 430 ? 32.335 -15.493 -0.180 1.000 85.946 512 ASN A O 1
ATOM 3021 N N . VAL A 1 431 ? 33.501 -13.622 0.209 1.000 60.735 513 VAL A N 1
ATOM 3022 C CA . VAL A 1 431 ? 34.240 -13.689 -1.049 1.000 58.077 513 VAL A CA 1
ATOM 3023 C C . VAL A 1 431 ? 35.626 -14.232 -0.726 1.000 60.889 513 VAL A C 1
ATOM 3024 O O . VAL A 1 431 ? 36.184 -13.913 0.322 1.000 64.049 513 VAL A O 1
ATOM 3028 N N . LYS A 1 432 ? 36.187 -15.008 -1.659 1.000 63.548 514 LYS A N 1
ATOM 3029 C CA . LYS A 1 432 ? 37.435 -15.713 -1.416 1.000 69.547 514 LYS A CA 1
ATOM 3030 C C . LYS A 1 432 ? 38.572 -15.074 -2.202 1.000 67.600 514 LYS A C 1
ATOM 3031 O O . LYS A 1 432 ? 38.361 -14.550 -3.295 1.000 66.760 514 LYS A O 1
ATOM 3037 N N . HIS A 1 433 ? 39.771 -15.126 -1.612 1.000 60.191 515 HIS A N 1
ATOM 3038 C CA . HIS A 1 433 ? 40.968 -14.635 -2.267 1.000 60.852 515 HIS A CA 1
ATOM 3039 C C . HIS A 1 433 ? 41.178 -15.487 -3.512 1.000 70.090 515 HIS A C 1
ATOM 3040 O O . HIS A 1 433 ? 40.852 -16.669 -3.479 1.000 83.486 515 HIS A O 1
ATOM 3047 N N . PRO A 1 434 ? 41.656 -14.930 -4.651 1.000 78.076 516 PRO A N 1
ATOM 3048 C CA . PRO A 1 434 ? 41.785 -15.700 -5.885 1.000 74.539 516 PRO A CA 1
ATOM 3049 C C . PRO A 1 434 ? 42.989 -16.637 -5.941 1.000 69.270 516 PRO A C 1
ATOM 3050 O O . PRO A 1 434 ? 43.029 -17.486 -6.820 1.000 68.607 516 PRO A O 1
ATOM 3054 N N . VAL A 1 435 ? 43.946 -16.472 -5.015 1.000 77.229 517 VAL A N 1
ATOM 3055 C CA . VAL A 1 435 ? 45.224 -17.181 -5.003 1.000 79.536 517 VAL A CA 1
ATOM 3056 C C . VAL A 1 435 ? 45.171 -18.217 -3.884 1.000 76.997 517 VAL A C 1
ATOM 3057 O O . VAL A 1 435 ? 45.040 -19.397 -4.173 1.000 89.896 517 VAL A O 1
ATOM 3061 N N . THR A 1 436 ? 45.286 -17.786 -2.619 1.000 73.871 518 THR A N 1
ATOM 3062 C CA . THR A 1 436 ? 44.769 -18.590 -1.522 1.000 75.052 518 THR A CA 1
ATOM 3063 C C . THR A 1 436 ? 43.287 -18.803 -1.809 1.000 81.843 518 THR A C 1
ATOM 3064 O O . THR A 1 436 ? 42.696 -18.059 -2.581 1.000 103.296 518 THR A O 1
ATOM 3068 N N . GLY A 1 437 ? 42.687 -19.823 -1.201 1.000 79.745 519 GLY A N 1
ATOM 3069 C CA . GLY A 1 437 ? 41.259 -20.030 -1.356 1.000 76.878 519 GLY A CA 1
ATOM 3070 C C . GLY A 1 437 ? 40.494 -19.454 -0.170 1.000 73.089 519 GLY A C 1
ATOM 3071 O O . GLY A 1 437 ? 39.340 -19.801 0.057 1.000 79.751 519 GLY A O 1
ATOM 3072 N N . GLN A 1 438 ? 41.139 -18.565 0.587 1.000 73.810 520 GLN A N 1
ATOM 3073 C CA . GLN A 1 438 ? 40.579 -18.138 1.853 1.000 76.726 520 GLN A CA 1
ATOM 3074 C C . GLN A 1 438 ? 39.816 -16.821 1.717 1.000 70.417 520 GLN A C 1
ATOM 3075 O O . GLN A 1 438 ? 40.068 -16.015 0.822 1.000 76.083 520 GLN A O 1
ATOM 3081 N N . PHE A 1 439 ? 38.865 -16.644 2.635 1.000 63.329 521 PHE A N 1
ATOM 3082 C CA . PHE A 1 439 ? 38.031 -15.464 2.723 1.000 62.653 521 PHE A CA 1
ATOM 3083 C C . PHE A 1 439 ? 38.895 -14.229 2.901 1.000 67.895 521 PHE A C 1
ATOM 3084 O O . PHE A 1 439 ? 39.970 -14.291 3.480 1.000 67.772 521 PHE A O 1
ATOM 3092 N N . LEU A 1 440 ? 38.401 -13.102 2.392 1.000 71.113 522 LEU A N 1
ATOM 3093 C CA . LEU A 1 440 ? 39.159 -11.865 2.431 1.000 68.192 522 LEU A CA 1
ATOM 3094 C C . LEU A 1 440 ? 39.238 -11.346 3.872 1.000 65.712 522 LEU A C 1
ATOM 3095 O O . LEU A 1 440 ? 40.240 -10.758 4.260 1.000 68.098 522 LEU A O 1
ATOM 3100 N N . TYR A 1 441 ? 38.197 -11.589 4.676 1.000 61.800 523 TYR A N 1
ATOM 3101 C CA . TYR A 1 441 ? 38.165 -11.115 6.049 1.000 60.678 523 TYR A CA 1
ATOM 3102 C C . TYR A 1 441 ? 39.153 -11.919 6.899 1.000 71.036 523 TYR A C 1
ATOM 3103 O O . TYR A 1 441 ? 38.815 -12.959 7.452 1.000 72.105 523 TYR A O 1
ATOM 3112 N N . GLN A 1 442 ? 40.390 -11.432 6.991 1.000 77.902 524 GLN A N 1
ATOM 3113 C CA . GLN A 1 442 ? 41.378 -12.037 7.866 1.000 78.726 524 GLN A CA 1
ATOM 3114 C C . GLN A 1 442 ? 41.497 -11.218 9.138 1.000 77.681 524 GLN A C 1
ATOM 3115 O O . GLN A 1 442 ? 41.667 -11.758 10.226 1.000 95.833 524 GLN A O 1
ATOM 3121 N N . ASP A 1 443 ? 41.377 -9.906 8.987 1.000 74.917 525 ASP A N 1
ATOM 3122 C CA . ASP A 1 443 ? 41.687 -9.015 10.076 1.000 68.162 525 ASP A CA 1
ATOM 3123 C C . ASP A 1 443 ? 40.410 -8.445 10.680 1.000 69.349 525 ASP A C 1
ATOM 3124 O O . ASP A 1 443 ? 39.625 -7.772 10.027 1.000 76.157 525 ASP A O 1
ATOM 3129 N N . SER A 1 444 ? 40.267 -8.716 11.968 1.000 65.349 526 SER A N 1
ATOM 3130 C CA . SER A 1 444 ? 39.209 -8.186 12.791 1.000 64.439 526 SER A CA 1
ATOM 3131 C C . SER A 1 444 ? 39.230 -6.669 12.857 1.000 61.294 526 SER A C 1
ATOM 3132 O O . SER A 1 444 ? 38.181 -6.088 13.063 1.000 58.707 526 SER A O 1
ATOM 3135 N N . ASN A 1 445 ? 40.419 -6.057 12.876 1.000 61.844 527 ASN A N 1
ATOM 3136 C CA . ASN A 1 445 ? 40.524 -4.637 13.182 1.000 69.279 527 ASN A CA 1
ATOM 3137 C C . ASN A 1 445 ? 40.687 -3.830 11.895 1.000 60.394 527 ASN A C 1
ATOM 3138 O O . ASN A 1 445 ? 41.173 -2.701 11.950 1.000 62.246 527 ASN A O 1
ATOM 3143 N N . TRP A 1 446 ? 40.285 -4.404 10.753 1.000 56.872 528 TRP A N 1
ATOM 3144 C CA . TRP A 1 446 ? 40.653 -3.852 9.452 1.000 62.790 528 TRP A CA 1
ATOM 3145 C C . TRP A 1 446 ? 40.108 -2.426 9.319 1.000 53.945 528 TRP A C 1
ATOM 3146 O O . TRP A 1 446 ? 40.808 -1.527 8.855 1.000 55.800 528 TRP A O 1
ATOM 3157 N N . ALA A 1 447 ? 38.901 -2.212 9.851 1.000 48.540 529 ALA A N 1
ATOM 3158 C CA . ALA A 1 447 ? 38.182 -0.957 9.708 1.000 55.068 529 ALA A CA 1
ATOM 3159 C C . ALA A 1 447 ? 38.960 0.207 10.314 1.000 62.022 529 ALA A C 1
ATOM 3160 O O . ALA A 1 447 ? 38.893 1.332 9.819 1.000 64.352 529 ALA A O 1
ATOM 3162 N N . SER A 1 448 ? 39.706 -0.058 11.386 1.000 54.986 530 SER A N 1
ATOM 3163 C CA . SER A 1 448 ? 40.491 0.983 12.021 1.000 53.462 530 SER A CA 1
ATOM 3164 C C . SER A 1 448 ? 41.761 1.287 11.233 1.000 50.740 530 SER A C 1
ATOM 3165 O O . SER A 1 448 ? 42.406 2.277 11.540 1.000 52.634 530 SER A O 1
ATOM 3168 N N . LYS A 1 449 ? 42.144 0.468 10.242 1.000 54.911 531 LYS A N 1
ATOM 3169 C CA . LYS A 1 449 ? 43.333 0.779 9.449 1.000 64.454 531 LYS A CA 1
ATOM 3170 C C . LYS A 1 449 ? 42.984 1.414 8.094 1.000 63.416 531 LYS A C 1
ATOM 3171 O O . LYS A 1 449 ? 43.854 1.621 7.253 1.000 57.503 531 LYS A O 1
ATOM 3177 N N . VAL A 1 450 ? 41.720 1.717 7.826 1.000 56.533 532 VAL A N 1
ATOM 3178 C CA . VAL A 1 450 ? 41.373 2.183 6.495 1.000 58.099 532 VAL A CA 1
ATOM 3179 C C . VAL A 1 450 ? 41.872 3.613 6.308 1.000 53.602 532 VAL A C 1
ATOM 3180 O O . VAL A 1 450 ? 41.630 4.476 7.131 1.000 59.486 532 VAL A O 1
ATOM 3184 N N . GLU A 1 451 ? 42.558 3.866 5.198 1.000 55.376 533 GLU A N 1
ATOM 3185 C CA . GLU A 1 451 ? 42.927 5.216 4.813 1.000 46.822 533 GLU A CA 1
ATOM 3186 C C . GLU A 1 451 ? 41.785 5.830 4.018 1.000 49.260 533 GLU A C 1
ATOM 3187 O O . GLU A 1 451 ? 41.010 5.138 3.362 1.000 50.489 533 GLU A O 1
ATOM 3193 N N . LYS A 1 452 ? 41.643 7.140 4.182 1.000 47.419 534 LYS A N 1
ATOM 3194 C CA . LYS A 1 452 ? 40.584 7.895 3.554 1.000 46.236 534 LYS A CA 1
ATOM 3195 C C . LYS A 1 452 ? 40.913 8.081 2.075 1.000 44.776 534 LYS A C 1
ATOM 3196 O O . LYS A 1 452 ? 42.065 8.088 1.657 1.000 43.150 534 LYS A O 1
ATOM 3202 N N . LEU A 1 453 ? 39.862 8.253 1.282 1.000 46.339 535 LEU A N 1
ATOM 3203 C CA . LEU A 1 453 ? 40.001 8.578 -0.126 1.000 40.716 535 LEU A CA 1
ATOM 3204 C C . LEU A 1 453 ? 40.831 9.841 -0.320 1.000 41.857 535 LEU A C 1
ATOM 3205 O O . LEU A 1 453 ? 40.720 10.819 0.435 1.000 48.507 535 LEU A O 1
ATOM 3210 N N . THR A 1 454 ? 41.660 9.815 -1.363 1.000 45.439 536 THR A N 1
ATOM 3211 C CA . THR A 1 454 ? 42.492 10.955 -1.704 1.000 41.949 536 THR A CA 1
ATOM 3212 C C . THR A 1 454 ? 42.094 11.507 -3.064 1.000 44.559 536 THR A C 1
ATOM 3213 O O . THR A 1 454 ? 41.428 10.844 -3.864 1.000 45.845 536 THR A O 1
ATOM 3217 N N . LEU A 1 455 ? 42.706 12.656 -3.338 1.000 44.594 537 LEU A N 1
ATOM 3218 C CA . LEU A 1 455 ? 42.369 13.580 -4.403 1.000 44.479 537 LEU A CA 1
ATOM 3219 C C . LEU A 1 455 ? 42.415 12.945 -5.782 1.000 37.695 537 LEU A C 1
ATOM 3220 O O . LEU A 1 455 ? 41.738 13.415 -6.671 1.000 53.447 537 LEU A O 1
ATOM 3225 N N . ASP A 1 456 ? 43.255 11.936 -5.9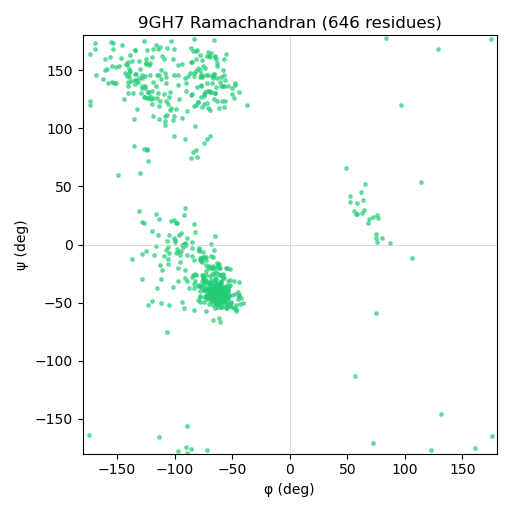68 1.000 38.160 538 ASP A N 1
ATOM 3226 C CA . ASP A 1 456 ? 43.439 11.317 -7.269 1.000 46.933 538 ASP A CA 1
ATOM 3227 C C . ASP A 1 456 ? 42.452 10.163 -7.506 1.000 46.996 538 ASP A C 1
ATOM 3228 O O . ASP A 1 456 ? 42.369 9.664 -8.618 1.000 44.627 538 ASP A O 1
ATOM 3233 N N . ASN A 1 457 ? 41.705 9.747 -6.483 1.000 44.521 539 ASN A N 1
ATOM 3234 C CA . ASN A 1 457 ? 40.724 8.685 -6.609 1.000 40.577 539 ASN A CA 1
ATOM 3235 C C . ASN A 1 457 ? 39.374 9.298 -7.002 1.000 42.260 539 ASN A C 1
ATOM 3236 O O . ASN A 1 457 ? 38.895 10.231 -6.352 1.000 38.932 539 ASN A O 1
ATOM 3241 N N . ALA A 1 458 ? 38.705 8.729 -8.016 1.000 37.364 540 ALA A N 1
ATOM 3242 C CA . ALA A 1 458 ? 37.483 9.335 -8.539 1.000 37.885 540 ALA A CA 1
ATOM 3243 C C . ALA A 1 458 ? 36.305 9.209 -7.565 1.000 36.708 540 ALA A C 1
ATOM 3244 O O . ALA A 1 458 ? 35.352 9.963 -7.675 1.000 39.564 540 ALA A O 1
ATOM 3246 N N . ALA A 1 459 ? 36.365 8.275 -6.614 1.000 35.223 541 ALA A N 1
ATOM 3247 C CA . ALA A 1 459 ? 35.378 8.202 -5.540 1.000 38.621 541 ALA A CA 1
ATOM 3248 C C . ALA A 1 459 ? 35.403 9.437 -4.639 1.000 37.093 541 ALA A C 1
ATOM 3249 O O . ALA A 1 459 ? 34.402 9.708 -3.968 1.000 37.956 541 ALA A O 1
ATOM 3251 N N . PHE A 1 460 ? 36.539 10.152 -4.595 1.000 38.470 542 PHE A N 1
ATOM 3252 C CA . PHE A 1 460 ? 36.748 11.246 -3.649 1.000 35.277 542 PHE A CA 1
ATOM 3253 C C . PHE A 1 460 ? 35.707 12.338 -3.851 1.000 36.747 542 PHE A C 1
ATOM 3254 O O . PHE A 1 460 ? 35.024 12.744 -2.909 1.000 35.580 542 PHE A O 1
ATOM 3262 N N . PRO A 1 461 ? 35.541 12.882 -5.070 1.000 35.762 543 PRO A N 1
ATOM 3263 C CA . PRO A 1 461 ? 34.520 13.889 -5.278 1.000 33.810 543 PRO A CA 1
ATOM 3264 C C . PRO A 1 461 ? 33.101 13.400 -4.994 1.000 33.694 543 PRO A C 1
ATOM 3265 O O . PRO A 1 461 ? 32.260 14.174 -4.539 1.000 36.894 543 PRO A O 1
ATOM 3269 N N . PHE A 1 462 ? 32.814 12.132 -5.290 1.000 34.463 544 PHE A N 1
ATOM 3270 C CA . PHE A 1 462 ? 31.494 11.577 -5.000 1.000 35.845 544 PHE A CA 1
ATOM 3271 C C . PHE A 1 462 ? 31.192 11.764 -3.513 1.000 33.280 544 PHE A C 1
ATOM 3272 O O . PHE A 1 462 ? 30.149 12.300 -3.132 1.000 31.709 544 PHE A O 1
ATOM 3280 N N . LEU A 1 463 ? 32.162 11.396 -2.670 1.000 31.505 545 LEU A N 1
ATOM 3281 C CA . LEU A 1 463 ? 31.972 11.544 -1.234 1.000 34.340 545 LEU A CA 1
ATOM 3282 C C . LEU A 1 463 ? 32.150 12.990 -0.746 1.000 30.839 545 LEU A C 1
ATOM 3283 O O . LEU A 1 463 ? 31.320 13.504 -0.005 1.000 35.129 545 LEU A O 1
ATOM 3288 N N . ALA A 1 464 ? 33.236 13.654 -1.126 1.000 32.592 546 ALA A N 1
ATOM 3289 C CA . ALA A 1 464 ? 33.641 14.864 -0.422 1.000 32.615 546 ALA A CA 1
ATOM 3290 C C . ALA A 1 464 ? 32.870 16.080 -0.914 1.000 33.585 546 ALA A C 1
ATOM 3291 O O . ALA A 1 464 ? 32.693 17.035 -0.160 1.000 35.002 546 ALA A O 1
ATOM 3293 N N . TYR A 1 465 ? 32.387 16.015 -2.160 1.000 34.184 547 TYR A N 1
ATOM 3294 C CA . TYR A 1 465 ? 31.746 17.147 -2.804 1.000 37.048 547 TYR A CA 1
ATOM 3295 C C . TYR A 1 465 ? 30.239 16.923 -2.830 1.000 37.102 547 TYR A C 1
ATOM 3296 O O . TYR A 1 465 ? 29.497 17.818 -2.443 1.000 35.529 547 TYR A O 1
ATOM 3305 N N . SER A 1 466 ? 29.787 15.770 -3.335 1.000 34.625 548 SER A N 1
ATOM 3306 C CA . SER A 1 466 ? 28.350 15.574 -3.456 1.000 37.439 548 SER A CA 1
ATOM 3307 C C . SER A 1 466 ? 27.798 14.757 -2.287 1.000 39.191 548 SER A C 1
ATOM 3308 O O . SER A 1 466 ? 26.597 14.575 -2.195 1.000 38.611 548 SER A O 1
ATOM 3311 N N . GLY A 1 467 ? 28.647 14.272 -1.383 1.000 37.578 549 GLY A N 1
ATOM 3312 C CA . GLY A 1 467 ? 28.147 13.572 -0.215 1.000 38.985 549 GLY A CA 1
ATOM 3313 C C . GLY A 1 467 ? 27.394 12.280 -0.566 1.000 40.641 549 GLY A C 1
ATOM 3314 O O . GLY A 1 467 ? 26.419 11.938 0.087 1.000 37.074 549 GLY A O 1
ATOM 3315 N N . ILE A 1 468 ? 27.905 11.559 -1.566 1.000 34.778 550 ILE A N 1
ATOM 3316 C CA . ILE A 1 468 ? 27.484 10.222 -1.911 1.000 35.521 550 ILE A CA 1
ATOM 3317 C C . ILE A 1 468 ? 28.476 9.233 -1.308 1.000 36.663 550 ILE A C 1
ATOM 3318 O O . ILE A 1 468 ? 29.640 9.190 -1.703 1.000 37.289 550 ILE A O 1
ATOM 3323 N N . PRO A 1 469 ? 28.047 8.357 -0.376 1.000 32.480 551 PRO A N 1
ATOM 3324 C CA . PRO A 1 469 ? 28.940 7.333 0.119 1.000 33.177 551 PRO A CA 1
ATOM 3325 C C . PRO A 1 469 ? 29.623 6.650 -1.043 1.000 35.656 551 PRO A C 1
ATOM 3326 O O . PRO A 1 469 ? 28.966 6.336 -2.042 1.000 37.623 551 PRO A O 1
ATOM 3330 N N . ALA A 1 470 ? 30.923 6.413 -0.900 1.000 33.842 552 ALA A N 1
ATOM 3331 C CA . ALA A 1 470 ? 31.691 5.899 -2.016 1.000 38.382 552 ALA A CA 1
ATOM 3332 C C . ALA A 1 470 ? 32.701 4.881 -1.522 1.000 37.360 552 ALA A C 1
ATOM 3333 O O . ALA A 1 470 ? 33.118 4.946 -0.376 1.000 37.778 552 ALA A O 1
ATOM 3335 N N . VAL A 1 471 ? 33.097 3.969 -2.415 1.000 38.813 553 VAL A N 1
ATOM 3336 C CA . VAL A 1 471 ? 34.088 2.951 -2.100 1.000 37.490 553 VAL A CA 1
ATOM 3337 C C . VAL A 1 471 ? 35.034 2.751 -3.284 1.000 37.158 553 VAL A C 1
ATOM 3338 O O . VAL A 1 471 ? 34.622 2.810 -4.439 1.000 43.673 553 VAL A O 1
ATOM 3342 N N . SER A 1 472 ? 36.301 2.499 -2.964 1.000 36.561 554 SER A N 1
ATOM 3343 C CA . SER A 1 472 ? 37.301 2.081 -3.928 1.000 41.395 554 SER A CA 1
ATOM 3344 C C . SER A 1 472 ? 38.082 0.922 -3.317 1.000 45.109 554 SER A C 1
ATOM 3345 O O . SER A 1 472 ? 38.260 0.887 -2.104 1.000 47.534 554 SER A O 1
ATOM 3348 N N . PHE A 1 473 ? 38.532 -0.034 -4.138 1.000 43.524 555 PHE A N 1
ATOM 3349 C CA . PHE A 1 473 ? 39.187 -1.208 -3.578 1.000 40.473 555 PHE A CA 1
ATOM 3350 C C . PHE A 1 473 ? 40.102 -1.821 -4.624 1.000 45.213 555 PHE A C 1
ATOM 3351 O O . PHE A 1 473 ? 39.967 -1.584 -5.823 1.000 46.577 555 PHE A O 1
ATOM 3359 N N . CYS A 1 474 ? 41.035 -2.631 -4.143 1.000 52.904 556 CYS A N 1
ATOM 3360 C CA . CYS A 1 474 ? 41.999 -3.245 -5.026 1.000 59.556 556 CYS A CA 1
ATOM 3361 C C . CYS A 1 474 ? 42.609 -4.485 -4.375 1.000 59.284 556 CYS A C 1
ATOM 3362 O O . CYS A 1 474 ? 42.707 -4.578 -3.146 1.000 59.140 556 CYS A O 1
ATOM 3365 N N . PHE A 1 475 ? 42.994 -5.426 -5.244 1.000 62.294 557 PHE A N 1
ATOM 3366 C CA . PHE A 1 475 ? 44.073 -6.360 -4.985 1.000 60.621 557 PHE A CA 1
ATOM 3367 C C . PHE A 1 475 ? 45.380 -5.678 -5.379 1.000 54.947 557 PHE A C 1
ATOM 3368 O O . PHE A 1 475 ? 45.506 -5.187 -6.493 1.000 52.673 557 PHE A O 1
ATOM 3376 N N . CYS A 1 476 ? 46.342 -5.709 -4.457 1.000 58.171 558 CYS A N 1
ATOM 3377 C CA . CYS A 1 476 ? 47.376 -4.700 -4.335 1.000 62.512 558 CYS A CA 1
ATOM 3378 C C . CYS A 1 476 ? 48.599 -5.406 -3.756 1.000 70.026 558 CYS A C 1
ATOM 3379 O O . CYS A 1 476 ? 48.446 -6.440 -3.102 1.000 68.434 558 CYS A O 1
ATOM 3382 N N . GLU A 1 477 ? 49.800 -4.896 -4.059 1.000 71.404 559 GLU A N 1
ATOM 3383 C CA . GLU A 1 477 ? 51.004 -5.290 -3.341 1.000 68.054 559 GLU A CA 1
ATOM 3384 C C . GLU A 1 477 ? 51.270 -4.244 -2.273 1.000 71.666 559 GLU A C 1
ATOM 3385 O O . GLU A 1 477 ? 50.495 -3.310 -2.140 1.000 71.287 559 GLU A O 1
ATOM 3391 N N . ASP A 1 478 ? 52.368 -4.402 -1.524 1.000 84.523 560 ASP A N 1
ATOM 3392 C CA . ASP A 1 478 ? 52.881 -3.327 -0.686 1.000 79.357 560 ASP A CA 1
ATOM 3393 C C . ASP A 1 478 ? 53.533 -2.256 -1.560 1.000 73.689 560 ASP A C 1
ATOM 3394 O O . ASP A 1 478 ? 53.522 -1.089 -1.209 1.000 73.494 560 ASP A O 1
ATOM 3399 N N . THR A 1 479 ? 54.075 -2.655 -2.711 1.000 79.325 561 THR A N 1
ATOM 3400 C CA . THR A 1 479 ? 54.617 -1.720 -3.684 1.000 77.872 561 THR A CA 1
ATOM 3401 C C . THR A 1 479 ? 53.482 -1.113 -4.489 1.000 68.070 561 THR A C 1
ATOM 3402 O O . THR A 1 479 ? 52.471 -1.773 -4.731 1.000 65.688 561 THR A O 1
ATOM 3406 N N . ASP A 1 480 ? 53.724 0.109 -4.963 1.000 61.536 562 ASP A N 1
ATOM 3407 C CA . ASP A 1 480 ? 52.976 0.657 -6.076 1.000 61.929 562 ASP A CA 1
ATOM 3408 C C . ASP A 1 480 ? 53.312 -0.141 -7.328 1.000 62.738 562 ASP A C 1
ATOM 3409 O O . ASP A 1 480 ? 54.453 -0.572 -7.521 1.000 67.060 562 ASP A O 1
ATOM 3414 N N . TYR A 1 481 ? 52.295 -0.303 -8.180 1.000 66.309 563 TYR A N 1
ATOM 34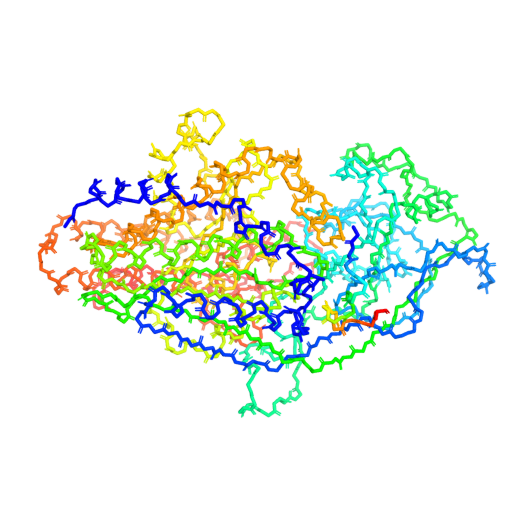15 C CA . TYR A 1 481 ? 52.478 -0.857 -9.513 1.000 65.399 563 TYR A CA 1
ATOM 3416 C C . TYR A 1 481 ? 53.247 0.181 -10.323 1.000 60.667 563 TYR A C 1
ATOM 3417 O O . TYR A 1 481 ? 52.797 1.308 -10.529 1.000 53.029 563 TYR A O 1
ATOM 3426 N N . PRO A 1 482 ? 54.472 -0.173 -10.752 1.000 64.693 564 PRO A N 1
ATOM 3427 C CA . PRO A 1 482 ? 55.428 0.817 -11.221 1.000 62.249 564 PRO A CA 1
ATOM 3428 C C . PRO A 1 482 ? 55.172 1.411 -12.602 1.000 60.329 564 PRO A C 1
ATOM 3429 O O . PRO A 1 482 ? 55.836 2.380 -12.958 1.000 61.146 564 PRO A O 1
ATOM 3433 N N . TYR A 1 483 ? 54.246 0.849 -13.391 1.000 54.409 565 TYR A N 1
ATOM 3434 C CA . TYR A 1 483 ? 54.126 1.263 -14.783 1.000 52.450 565 TYR A CA 1
ATOM 3435 C C . TYR A 1 483 ? 53.022 2.307 -14.949 1.000 50.197 565 TYR A C 1
ATOM 3436 O O . TYR A 1 483 ? 52.867 2.894 -16.012 1.000 50.162 565 TYR A O 1
ATOM 3445 N N . LEU A 1 484 ? 52.275 2.564 -13.877 1.000 49.963 566 LEU A N 1
ATOM 3446 C CA . LEU A 1 484 ? 51.234 3.575 -13.885 1.000 50.743 566 LEU A CA 1
ATOM 3447 C C . LEU A 1 484 ? 51.778 4.890 -14.434 1.000 47.965 566 LEU A C 1
ATOM 3448 O O . LEU A 1 484 ? 52.806 5.366 -13.967 1.000 48.829 566 LEU A O 1
ATOM 3453 N N . GLY A 1 485 ? 51.060 5.473 -15.405 1.000 43.847 567 GLY A N 1
ATOM 3454 C CA . GLY A 1 485 ? 51.464 6.715 -16.044 1.000 43.477 567 GLY A CA 1
ATOM 3455 C C . GLY A 1 485 ? 52.619 6.546 -17.040 1.000 48.992 567 GLY A C 1
ATOM 3456 O O . GLY A 1 485 ? 53.138 7.555 -17.498 1.000 49.565 567 GLY A O 1
ATOM 3457 N N . THR A 1 486 ? 53.027 5.301 -17.374 1.000 52.618 568 THR A N 1
ATOM 3458 C CA . THR A 1 486 ? 54.118 5.061 -18.319 1.000 52.305 568 THR A CA 1
ATOM 3459 C C . THR A 1 486 ? 53.619 4.271 -19.530 1.000 56.333 568 THR A C 1
ATOM 3460 O O . THR A 1 486 ? 52.563 3.633 -19.483 1.000 57.283 568 THR A O 1
ATOM 3464 N N . THR A 1 487 ? 54.473 4.213 -20.562 1.000 59.538 569 THR A N 1
ATOM 3465 C CA . THR A 1 487 ? 54.171 3.512 -21.803 1.000 57.046 569 THR A CA 1
ATOM 3466 C C . THR A 1 487 ? 54.287 2.001 -21.616 1.000 55.805 569 THR A C 1
ATOM 3467 O O . THR A 1 487 ? 53.883 1.252 -22.501 1.000 54.872 569 THR A O 1
ATOM 3471 N N . MET A 1 488 ? 54.761 1.554 -20.450 1.000 55.448 570 MET A N 1
ATOM 3472 C CA . MET A 1 488 ? 54.838 0.131 -20.169 1.000 59.452 570 MET A CA 1
ATOM 3473 C C . MET A 1 488 ? 53.613 -0.384 -19.406 1.000 63.333 570 MET A C 1
ATOM 3474 O O . MET A 1 488 ? 53.616 -1.534 -18.942 1.000 50.768 570 MET A O 1
ATOM 3479 N N . ASP A 1 489 ? 52.557 0.438 -19.272 1.000 59.453 571 ASP A N 1
ATOM 3480 C CA . ASP A 1 489 ? 51.324 -0.063 -18.678 1.000 56.561 571 ASP A CA 1
ATOM 3481 C C . ASP A 1 489 ? 50.530 -0.816 -19.755 1.000 51.310 571 ASP A C 1
ATOM 3482 O O . ASP A 1 489 ? 49.605 -0.262 -20.341 1.000 52.816 571 ASP A O 1
ATOM 3487 N N . THR A 1 490 ? 50.907 -2.082 -20.007 1.000 48.952 572 THR A N 1
ATOM 3488 C CA . THR A 1 490 ? 50.356 -2.878 -21.095 1.000 51.771 572 THR A CA 1
ATOM 3489 C C . THR A 1 490 ? 49.764 -4.171 -20.545 1.000 53.767 572 THR A C 1
ATOM 3490 O O . THR A 1 490 ? 50.027 -4.571 -19.412 1.000 47.923 572 THR A O 1
ATOM 3494 N N . TYR A 1 491 ? 48.999 -4.847 -21.403 1.000 54.058 573 TYR A N 1
ATOM 3495 C CA . TYR A 1 491 ? 48.492 -6.166 -21.082 1.000 58.113 573 TYR A CA 1
ATOM 3496 C C . TYR A 1 491 ? 49.675 -7.105 -20.820 1.000 62.966 573 TYR A C 1
ATOM 3497 O O . TYR A 1 491 ? 49.676 -7.782 -19.786 1.000 56.042 573 TYR A O 1
ATOM 3506 N N . LYS A 1 492 ? 50.694 -7.078 -21.708 1.000 65.448 574 LYS A N 1
ATOM 3507 C CA . LYS A 1 492 ? 51.881 -7.923 -21.597 1.000 66.979 574 LYS A CA 1
ATOM 3508 C C . LYS A 1 492 ? 52.431 -7.838 -20.176 1.000 69.159 574 LYS A C 1
ATOM 3509 O O . LYS A 1 492 ? 52.581 -8.856 -19.495 1.000 76.587 574 LYS A O 1
ATOM 3511 N N . GLU A 1 493 ? 52.689 -6.608 -19.722 1.000 64.727 575 GLU A N 1
ATOM 3512 C CA . GLU A 1 493 ? 53.266 -6.397 -18.405 1.000 58.444 575 GLU A CA 1
ATOM 3513 C C . GLU A 1 493 ? 52.326 -6.882 -17.315 1.000 56.952 575 GLU A C 1
ATOM 3514 O O . GLU A 1 493 ? 52.769 -7.462 -16.323 1.000 55.376 575 GLU A O 1
ATOM 3520 N N . LEU A 1 494 ? 51.026 -6.656 -17.499 1.000 60.576 576 LEU A N 1
ATOM 3521 C CA . LEU A 1 494 ? 50.088 -6.943 -16.430 1.000 63.482 576 LEU A CA 1
ATOM 3522 C C . LEU A 1 494 ? 49.992 -8.454 -16.195 1.000 64.161 576 LEU A C 1
ATOM 3523 O O . LEU A 1 494 ? 50.025 -8.919 -15.053 1.000 60.653 576 LEU A O 1
ATOM 3528 N N . ILE A 1 495 ? 49.906 -9.229 -17.276 1.000 65.625 577 ILE A N 1
ATOM 3529 C CA . ILE A 1 495 ? 49.656 -10.654 -17.126 1.000 72.109 577 ILE A CA 1
ATOM 3530 C C . ILE A 1 495 ? 50.944 -11.362 -16.726 1.000 72.896 577 ILE A C 1
ATOM 3531 O O . ILE A 1 495 ? 50.911 -12.309 -15.935 1.000 74.333 577 ILE A O 1
ATOM 3536 N N . GLU A 1 496 ? 52.069 -10.870 -17.265 1.000 75.264 578 GLU A N 1
ATOM 3537 C CA . GLU A 1 496 ? 53.379 -11.364 -16.879 1.000 76.015 578 GLU A CA 1
ATOM 3538 C C . GLU A 1 496 ? 53.572 -11.189 -15.377 1.000 72.768 578 GLU A C 1
ATOM 3539 O O . GLU A 1 496 ? 54.090 -12.083 -14.713 1.000 71.540 578 GLU A O 1
ATOM 3545 N N . ARG A 1 497 ? 53.165 -10.026 -14.859 1.000 68.602 579 ARG A N 1
ATOM 3546 C CA . ARG A 1 497 ? 53.281 -9.746 -13.438 1.000 65.233 579 ARG A CA 1
ATOM 3547 C C . ARG A 1 497 ? 52.201 -10.464 -12.641 1.000 65.387 579 ARG A C 1
ATOM 3548 O O . ARG A 1 497 ? 52.466 -10.866 -11.509 1.000 64.530 579 ARG A O 1
ATOM 3556 N N . ILE A 1 498 ? 50.989 -10.568 -13.210 1.000 66.155 580 ILE A N 1
ATOM 3557 C CA . ILE A 1 498 ? 49.864 -11.185 -12.518 1.000 72.516 580 ILE A CA 1
ATOM 3558 C C . ILE A 1 498 ? 49.329 -12.309 -13.398 1.000 68.003 580 ILE A C 1
ATOM 3559 O O . ILE A 1 498 ? 48.341 -12.152 -14.119 1.000 67.184 580 ILE A O 1
ATOM 3564 N N . PRO A 1 499 ? 49.964 -13.492 -13.357 1.000 73.212 581 PRO A N 1
ATOM 3565 C CA . PRO A 1 499 ? 49.543 -14.587 -14.218 1.000 71.707 581 PRO A CA 1
ATOM 3566 C C . PRO A 1 499 ? 48.093 -14.979 -13.961 1.000 71.154 581 PRO A C 1
ATOM 3567 O O . PRO A 1 499 ? 47.386 -15.369 -14.886 1.000 67.119 581 PRO A O 1
ATOM 3571 N N . GLU A 1 500 ? 47.647 -14.809 -12.707 1.000 70.252 582 GLU A N 1
ATOM 3572 C CA . GLU A 1 500 ? 46.305 -15.184 -12.295 1.000 73.332 582 GLU A CA 1
ATOM 3573 C C . GLU A 1 500 ? 45.272 -14.105 -12.636 1.000 71.886 582 GLU A C 1
ATOM 3574 O O . GLU A 1 500 ? 44.152 -14.129 -12.119 1.000 68.308 582 GLU A O 1
ATOM 3580 N N . LEU A 1 501 ? 45.624 -13.186 -13.541 1.000 62.962 583 LEU A N 1
ATOM 3581 C CA . LEU A 1 501 ? 44.845 -11.977 -13.749 1.000 58.777 583 LEU A CA 1
ATOM 3582 C C . LEU A 1 501 ? 43.356 -12.283 -13.805 1.000 60.356 583 LEU A C 1
ATOM 3583 O O . LEU A 1 501 ? 42.547 -11.569 -13.221 1.000 57.780 583 LEU A O 1
ATOM 3588 N N . ASN A 1 502 ? 43.001 -13.306 -14.577 1.000 61.442 584 ASN A N 1
ATOM 3589 C CA . ASN A 1 502 ? 41.604 -13.556 -14.849 1.000 59.144 584 ASN A CA 1
ATOM 3590 C C . ASN A 1 502 ? 40.853 -13.882 -13.557 1.000 58.478 584 ASN A C 1
ATOM 3591 O O . ASN A 1 502 ? 39.766 -13.369 -13.343 1.000 60.625 584 ASN A O 1
ATOM 3596 N N . LYS A 1 503 ? 41.422 -14.744 -12.713 1.000 60.261 585 LYS A N 1
ATOM 3597 C CA . LYS A 1 503 ? 40.810 -15.099 -11.443 1.000 65.691 585 LYS A CA 1
ATOM 3598 C C . LYS A 1 503 ? 40.746 -13.882 -10.521 1.000 62.840 585 LYS A C 1
ATOM 3599 O O . LYS A 1 503 ? 39.825 -13.741 -9.718 1.000 64.087 585 LYS A O 1
ATOM 3605 N N . VAL A 1 504 ? 41.779 -13.041 -10.589 1.000 55.595 586 VAL A N 1
ATOM 3606 C CA . VAL A 1 504 ? 41.872 -11.885 -9.718 1.000 61.441 586 VAL A CA 1
ATOM 3607 C C . VAL A 1 504 ? 40.814 -10.868 -10.148 1.000 61.138 586 VAL A C 1
ATOM 3608 O O . VAL A 1 504 ? 40.080 -10.345 -9.316 1.000 55.994 586 VAL A O 1
ATOM 3612 N N . ALA A 1 505 ? 40.710 -10.628 -11.456 1.000 59.463 587 ALA A N 1
ATOM 3613 C CA . ALA A 1 505 ? 39.692 -9.730 -11.968 1.000 60.842 587 ALA A CA 1
ATOM 3614 C C . ALA A 1 505 ? 38.305 -10.267 -11.638 1.000 56.777 587 ALA A C 1
ATOM 3615 O O . ALA A 1 505 ? 37.398 -9.492 -11.361 1.000 61.736 587 ALA A O 1
ATOM 3617 N N . ARG A 1 506 ? 38.151 -11.591 -11.688 1.000 58.615 588 ARG A N 1
ATOM 3618 C CA . ARG A 1 506 ? 36.882 -12.236 -11.383 1.000 57.586 588 ARG A CA 1
ATOM 3619 C C . ARG A 1 506 ? 36.507 -11.915 -9.938 1.000 54.632 588 ARG A C 1
ATOM 3620 O O . ARG A 1 506 ? 35.345 -11.641 -9.651 1.000 53.126 588 ARG A O 1
ATOM 3628 N N . ALA A 1 507 ? 37.510 -11.914 -9.051 1.000 50.546 589 ALA A N 1
ATOM 3629 C CA . ALA A 1 507 ? 37.298 -11.617 -7.641 1.000 52.371 589 ALA A CA 1
ATOM 3630 C C . ALA A 1 507 ? 36.985 -10.134 -7.404 1.000 55.220 589 ALA A C 1
ATOM 3631 O O . ALA A 1 507 ? 36.182 -9.832 -6.528 1.000 55.645 589 ALA A O 1
ATOM 3633 N N . ALA A 1 508 ? 37.635 -9.208 -8.133 1.000 50.069 590 ALA A N 1
ATOM 3634 C CA . ALA A 1 508 ? 37.270 -7.798 -8.062 1.000 49.418 590 ALA A CA 1
ATOM 3635 C C . ALA A 1 508 ? 35.803 -7.590 -8.442 1.000 50.147 590 ALA A C 1
ATOM 3636 O O . ALA A 1 508 ? 35.078 -6.821 -7.790 1.000 46.986 590 ALA A O 1
ATOM 3638 N N . ALA A 1 509 ? 35.383 -8.308 -9.488 1.000 45.227 591 ALA A N 1
ATOM 3639 C CA . ALA A 1 509 ? 34.044 -8.207 -10.040 1.000 44.762 591 ALA A CA 1
ATOM 3640 C C . ALA A 1 509 ? 33.012 -8.731 -9.046 1.000 44.914 591 ALA A C 1
ATOM 3641 O O . ALA A 1 509 ? 31.914 -8.182 -8.921 1.000 48.864 591 ALA A O 1
ATOM 3643 N N . GLU A 1 510 ? 33.389 -9.768 -8.303 1.000 46.877 592 GLU A N 1
ATOM 3644 C CA . GLU A 1 510 ? 32.487 -10.377 -7.346 1.000 48.042 592 GLU A CA 1
ATOM 3645 C C . GLU A 1 510 ? 32.287 -9.440 -6.163 1.000 51.297 592 GLU A C 1
ATOM 3646 O O . GLU A 1 510 ? 31.177 -9.350 -5.621 1.000 51.767 592 GLU A O 1
ATOM 3652 N N . VAL A 1 511 ? 33.375 -8.774 -5.739 1.000 49.567 593 VAL A N 1
ATOM 3653 C CA . VAL A 1 511 ? 33.267 -7.798 -4.665 1.000 47.108 593 VAL A CA 1
ATOM 3654 C C . VAL A 1 511 ? 32.243 -6.735 -5.058 1.000 43.923 593 VAL A C 1
ATOM 3655 O O . VAL A 1 511 ? 31.269 -6.516 -4.341 1.000 45.126 593 VAL A O 1
ATOM 3659 N N . ALA A 1 512 ? 32.418 -6.135 -6.240 1.000 43.459 594 ALA A N 1
ATOM 3660 C CA . ALA A 1 512 ? 31.577 -5.029 -6.664 1.000 41.235 594 ALA A CA 1
ATOM 3661 C C . ALA A 1 512 ? 30.158 -5.496 -6.969 1.000 42.885 594 ALA A C 1
ATOM 3662 O O . ALA A 1 512 ? 29.202 -4.754 -6.752 1.000 45.613 594 ALA A O 1
ATOM 3664 N N . GLY A 1 513 ? 30.024 -6.675 -7.585 1.000 42.248 595 GLY A N 1
ATOM 3665 C CA . GLY A 1 513 ? 28.704 -7.226 -7.836 1.000 43.158 595 GLY A CA 1
ATOM 3666 C C . GLY A 1 513 ? 27.914 -7.481 -6.547 1.000 40.143 595 GLY A C 1
ATOM 3667 O O . GLY A 1 513 ? 26.711 -7.233 -6.483 1.000 45.971 595 GLY A O 1
ATOM 3668 N N . GLN A 1 514 ? 28.577 -7.995 -5.509 1.000 42.895 596 GLN A N 1
ATOM 3669 C CA . GLN A 1 514 ? 27.883 -8.212 -4.247 1.000 49.602 596 GLN A CA 1
ATOM 3670 C C . GLN A 1 514 ? 27.422 -6.887 -3.649 1.000 48.510 596 GLN A C 1
ATOM 3671 O O . GLN A 1 514 ? 26.326 -6.810 -3.107 1.000 49.055 596 GLN A O 1
ATOM 3677 N N . PHE A 1 515 ? 28.283 -5.869 -3.726 1.000 47.267 597 PHE A N 1
ATOM 3678 C CA . PHE A 1 515 ? 27.918 -4.526 -3.315 1.000 44.001 597 PHE A CA 1
ATOM 3679 C C . PHE A 1 515 ? 26.651 -4.111 -4.063 1.000 40.788 597 PHE A C 1
ATOM 3680 O O . PHE A 1 515 ? 25.680 -3.672 -3.455 1.000 41.446 597 PHE A O 1
ATOM 3688 N N . VAL A 1 516 ? 26.652 -4.258 -5.384 1.000 38.386 598 VAL A N 1
ATOM 3689 C CA . VAL A 1 516 ? 25.490 -3.829 -6.146 1.000 44.255 598 VAL A CA 1
ATOM 3690 C C . VAL A 1 516 ? 24.238 -4.549 -5.647 1.000 43.445 598 VAL A C 1
ATOM 3691 O O . VAL A 1 516 ? 23.192 -3.929 -5.436 1.000 49.359 598 VAL A O 1
ATOM 3695 N N . ILE A 1 517 ? 24.333 -5.862 -5.447 1.000 47.449 599 ILE A N 1
ATOM 3696 C CA . ILE A 1 517 ? 23.138 -6.631 -5.132 1.000 49.379 599 ILE A CA 1
ATOM 3697 C C . ILE A 1 517 ? 22.653 -6.254 -3.735 1.000 42.492 599 ILE A C 1
ATOM 3698 O O . ILE A 1 517 ? 21.470 -5.985 -3.533 1.000 44.186 599 ILE A O 1
ATOM 3703 N N . LYS A 1 518 ? 23.573 -6.172 -2.775 1.000 41.053 600 LYS A N 1
ATOM 3704 C CA . LYS A 1 518 ? 23.162 -5.871 -1.418 1.000 45.249 600 LYS A CA 1
ATOM 3705 C C . LYS A 1 518 ? 22.566 -4.471 -1.360 1.000 47.496 600 LYS A C 1
ATOM 3706 O O . LYS A 1 518 ? 21.755 -4.164 -0.487 1.000 44.164 600 LYS A O 1
ATOM 3712 N N . LEU A 1 519 ? 23.016 -3.609 -2.281 1.000 47.429 601 LEU A N 1
ATOM 3713 C CA . LEU A 1 519 ? 22.645 -2.212 -2.245 1.000 42.764 601 LEU A CA 1
ATOM 3714 C C . LEU A 1 519 ? 21.311 -2.010 -2.947 1.000 41.103 601 LEU A C 1
ATOM 3715 O O . LEU A 1 519 ? 20.617 -1.059 -2.608 1.000 40.004 601 LEU A O 1
ATOM 3720 N N . THR A 1 520 ? 20.968 -2.863 -3.924 1.000 48.619 602 THR A N 1
ATOM 3721 C CA . THR A 1 520 ? 19.780 -2.619 -4.739 1.000 52.035 602 THR A CA 1
ATOM 3722 C C . THR A 1 520 ? 18.650 -3.624 -4.487 1.000 52.744 602 THR A C 1
ATOM 3723 O O . THR A 1 520 ? 17.506 -3.293 -4.823 1.000 50.852 602 THR A O 1
ATOM 3727 N N . HIS A 1 521 ? 18.956 -4.831 -3.956 1.000 51.207 603 HIS A N 1
ATOM 3728 C CA . HIS A 1 521 ? 17.994 -5.939 -4.001 1.000 62.509 603 HIS A CA 1
ATOM 3729 C C . HIS A 1 521 ? 17.065 -5.964 -2.799 1.000 61.575 603 HIS A C 1
ATOM 3730 O O . HIS A 1 521 ? 15.947 -6.430 -2.929 1.000 76.427 603 HIS A O 1
ATOM 3737 N N . ASP A 1 522 ? 17.551 -5.520 -1.641 1.000 66.715 604 ASP A N 1
ATOM 3738 C CA . ASP A 1 522 ? 16.868 -5.760 -0.388 1.000 73.873 604 ASP A CA 1
ATOM 3739 C C . ASP A 1 522 ? 15.886 -4.622 -0.098 1.000 70.352 604 ASP A C 1
ATOM 3740 O O . ASP A 1 522 ? 15.645 -3.766 -0.928 1.000 57.550 604 ASP A O 1
ATOM 3745 N N . VAL A 1 523 ? 15.255 -4.634 1.072 1.000 67.728 605 VAL A N 1
ATOM 3746 C CA . VAL A 1 523 ? 14.432 -3.506 1.464 1.000 59.920 605 VAL A CA 1
ATOM 3747 C C . VAL A 1 523 ? 15.179 -2.691 2.526 1.000 52.788 605 VAL A C 1
ATOM 3748 O O . VAL A 1 523 ? 14.762 -1.602 2.880 1.000 59.866 605 VAL A O 1
ATOM 3752 N N . GLU A 1 524 ? 16.311 -3.194 3.011 1.000 53.779 606 GLU A N 1
ATOM 3753 C CA . GLU A 1 524 ? 17.276 -2.353 3.698 1.000 64.283 606 GLU A CA 1
ATOM 3754 C C . GLU A 1 524 ? 18.429 -2.031 2.743 1.000 61.080 606 GLU A C 1
ATOM 3755 O O . GLU A 1 524 ? 18.654 -2.741 1.759 1.000 61.311 606 GLU A O 1
ATOM 3761 N N . LEU A 1 525 ? 19.167 -0.961 3.063 1.000 51.241 607 LEU A N 1
ATOM 3762 C CA . LEU A 1 525 ? 20.129 -0.373 2.141 1.000 50.446 607 LEU A CA 1
ATOM 3763 C C . LEU A 1 525 ? 21.518 -0.966 2.285 1.000 47.896 607 LEU A C 1
ATOM 3764 O O . LEU A 1 525 ? 22.262 -0.996 1.318 1.000 60.699 607 LEU A O 1
ATOM 3769 N N . ASN A 1 526 ? 21.847 -1.430 3.483 1.000 45.441 608 ASN A N 1
ATOM 3770 C CA . ASN A 1 526 ? 23.181 -1.885 3.818 1.000 52.160 608 ASN A CA 1
ATOM 3771 C C . ASN A 1 526 ? 24.107 -0.682 4.008 1.000 53.070 608 ASN A C 1
ATOM 3772 O O . ASN A 1 526 ? 25.329 -0.810 3.886 1.000 58.336 608 ASN A O 1
ATOM 3777 N N . LEU A 1 527 ? 23.518 0.470 4.371 1.000 48.388 609 LEU A N 1
ATOM 3778 C CA . LEU A 1 527 ? 24.288 1.634 4.791 1.000 46.710 609 LEU A CA 1
ATOM 3779 C C . LEU A 1 527 ? 24.309 1.764 6.316 1.000 47.644 609 LEU A C 1
ATOM 3780 O O . LEU A 1 527 ? 23.341 2.204 6.921 1.000 50.048 609 LEU A O 1
ATOM 3785 N N . ASP A 1 528 ? 25.465 1.542 6.933 1.000 47.239 610 ASP A N 1
ATOM 3786 C CA . ASP A 1 528 ? 25.552 1.521 8.386 1.000 42.681 610 ASP A CA 1
ATOM 3787 C C . ASP A 1 528 ? 25.881 2.894 9.014 1.000 42.390 610 ASP A C 1
ATOM 3788 O O . ASP A 1 528 ? 27.047 3.208 9.289 1.000 37.420 610 ASP A O 1
ATOM 3793 N N . TYR A 1 529 ? 24.820 3.668 9.337 1.000 38.414 611 TYR A N 1
ATOM 3794 C CA . TYR A 1 529 ? 24.916 4.948 10.004 1.000 38.437 611 TYR A CA 1
ATOM 3795 C C . TYR A 1 529 ? 25.628 4.838 11.357 1.000 46.479 611 TYR A C 1
ATOM 3796 O O . TYR A 1 529 ? 26.216 5.811 11.816 1.000 39.832 611 TYR A O 1
ATOM 3805 N N . GLU A 1 530 ? 25.609 3.670 12.000 1.000 49.739 612 GLU A N 1
ATOM 3806 C CA . GLU A 1 530 ? 26.188 3.547 13.331 1.000 48.426 612 GLU A CA 1
ATOM 3807 C C . GLU A 1 530 ? 27.698 3.687 13.249 1.000 44.749 612 GLU A C 1
ATOM 3808 O O . GLU A 1 530 ? 28.336 4.022 14.241 1.000 43.094 612 GLU A O 1
ATOM 3814 N N . ARG A 1 531 ? 28.255 3.470 12.059 1.000 43.435 613 ARG A N 1
ATOM 3815 C CA . ARG A 1 531 ? 29.697 3.555 11.885 1.000 41.836 613 ARG A CA 1
ATOM 3816 C C . ARG A 1 531 ? 30.243 4.939 12.193 1.000 39.192 613 ARG A C 1
ATOM 3817 O O . ARG A 1 531 ? 31.422 5.082 12.504 1.000 44.062 613 ARG A O 1
ATOM 3825 N N . TYR A 1 532 ? 29.387 5.950 12.170 1.000 39.901 614 TYR A N 1
ATOM 3826 C CA . TYR A 1 532 ? 29.877 7.297 12.397 1.000 45.395 614 TYR A CA 1
ATOM 3827 C C . TYR A 1 532 ? 30.149 7.544 13.881 1.000 42.032 614 TYR A C 1
ATOM 3828 O O . TYR A 1 532 ? 30.823 8.517 14.211 1.000 38.222 614 TYR A O 1
ATOM 3837 N N . ASN A 1 533 ? 29.693 6.650 14.765 1.000 42.042 615 ASN A N 1
ATOM 3838 C CA . ASN A 1 533 ? 29.890 6.865 16.193 1.000 40.303 615 ASN A CA 1
ATOM 3839 C C . ASN A 1 533 ? 31.377 6.771 16.526 1.000 41.980 615 ASN A C 1
ATOM 3840 O O . ASN A 1 533 ? 31.867 7.576 17.329 1.000 40.743 615 ASN A O 1
ATOM 3845 N N . SER A 1 534 ? 32.098 5.811 15.917 1.000 37.731 616 SER A N 1
ATOM 3846 C CA . SER A 1 534 ? 33.509 5.672 16.254 1.000 43.437 616 SER A CA 1
ATOM 3847 C C . SER A 1 534 ? 34.352 6.760 15.586 1.000 45.437 616 SER A C 1
ATOM 3848 O O . SER A 1 534 ? 35.395 7.159 16.116 1.000 43.674 616 SER A O 1
ATOM 3851 N N . GLN A 1 535 ? 33.870 7.287 14.454 1.000 41.618 617 GLN A N 1
ATOM 3852 C CA . GLN A 1 535 ? 34.530 8.427 13.828 1.000 42.716 617 GLN A CA 1
ATOM 3853 C C . GLN A 1 535 ? 34.408 9.633 14.746 1.000 39.381 617 GLN A C 1
ATOM 3854 O O . GLN A 1 535 ? 35.338 10.422 14.909 1.000 42.525 617 GLN A O 1
ATOM 3860 N N . LEU A 1 536 ? 33.242 9.770 15.366 1.000 36.573 618 LEU A N 1
ATOM 3861 C CA . LEU A 1 536 ? 33.038 10.877 16.279 1.000 38.718 618 LEU A CA 1
ATOM 3862 C C . LEU A 1 536 ? 33.875 10.698 17.546 1.000 42.145 618 LEU A C 1
ATOM 3863 O O . LEU A 1 536 ? 34.442 11.664 18.037 1.000 45.693 618 LEU A O 1
ATOM 3868 N N . LEU A 1 537 ? 33.930 9.481 18.100 1.000 44.603 619 LEU A N 1
ATOM 3869 C CA . LEU A 1 537 ? 34.810 9.192 19.234 1.000 44.868 619 LEU A CA 1
ATOM 3870 C C . LEU A 1 537 ? 36.253 9.599 18.908 1.000 46.482 619 LEU A C 1
ATOM 3871 O O . LEU A 1 537 ? 36.870 10.342 19.668 1.000 42.659 619 LEU A O 1
ATOM 3876 N N . SER A 1 538 ? 36.788 9.127 17.773 1.000 42.376 620 SER A N 1
ATOM 3877 C CA . SER A 1 538 ? 38.168 9.427 17.401 1.000 45.671 620 SER A CA 1
ATOM 3878 C C . SER A 1 538 ? 38.411 10.922 17.413 1.000 46.529 620 SER A C 1
ATOM 3879 O O . SER A 1 538 ? 39.447 11.395 17.858 1.000 51.967 620 SER A O 1
ATOM 3882 N N . PHE A 1 539 ? 37.441 11.658 16.888 1.000 42.300 621 PHE A N 1
ATOM 3883 C CA . PHE A 1 539 ? 37.611 13.082 16.750 1.000 40.812 621 PHE A CA 1
ATOM 3884 C C . PHE A 1 539 ? 37.684 13.727 18.128 1.000 44.546 621 PHE A C 1
ATOM 3885 O O . PHE A 1 539 ? 38.577 14.539 18.368 1.000 47.752 621 PHE A O 1
ATOM 3893 N N . VAL A 1 540 ? 36.693 13.428 18.984 1.000 45.147 622 VAL A N 1
ATOM 3894 C CA . VAL A 1 540 ? 36.641 13.968 20.340 1.000 55.050 622 VAL A CA 1
ATOM 3895 C C . VAL A 1 540 ? 37.882 13.567 21.154 1.000 56.809 622 VAL A C 1
ATOM 3896 O O . VAL A 1 540 ? 38.340 14.311 22.021 1.000 55.002 622 VAL A O 1
ATOM 3900 N N . ARG A 1 541 ? 38.402 12.367 20.900 1.000 54.121 623 ARG A N 1
ATOM 3901 C CA . ARG A 1 541 ? 39.540 11.872 21.645 1.000 58.012 623 ARG A CA 1
ATOM 3902 C C . ARG A 1 541 ? 40.755 12.710 21.274 1.000 57.189 623 ARG A C 1
ATOM 3903 O O . ARG A 1 541 ? 41.525 13.080 22.156 1.000 52.406 623 ARG A O 1
ATOM 3911 N N . ASP A 1 542 ? 40.899 13.022 19.974 1.000 53.260 624 ASP A N 1
ATOM 3912 C CA . ASP A 1 542 ? 42.062 13.758 19.504 1.000 52.681 624 ASP A CA 1
ATOM 3913 C C . ASP A 1 542 ? 42.007 15.169 20.069 1.000 57.199 624 ASP A C 1
ATOM 3914 O O . ASP A 1 542 ? 43.027 15.749 20.430 1.000 59.545 624 ASP A O 1
ATOM 3919 N N . LEU A 1 543 ? 40.789 15.704 20.135 1.000 55.774 625 LEU A N 1
ATOM 3920 C CA . LEU A 1 543 ? 40.602 17.093 20.497 1.000 53.199 625 LEU A CA 1
ATOM 3921 C C . LEU A 1 543 ? 40.850 17.244 21.993 1.000 54.376 625 LEU A C 1
ATOM 3922 O O . LEU A 1 543 ? 41.347 18.280 22.425 1.000 54.629 625 LEU A O 1
ATOM 3927 N N . ASN A 1 544 ? 40.521 16.181 22.748 1.000 58.669 626 ASN A N 1
ATOM 3928 C CA . ASN A 1 544 ? 40.678 16.123 24.194 1.000 54.748 626 ASN A CA 1
ATOM 3929 C C . ASN A 1 544 ? 42.145 16.325 24.586 1.000 58.206 626 ASN A C 1
ATOM 3930 O O . ASN A 1 544 ? 42.438 16.801 25.673 1.000 60.718 626 ASN A O 1
ATOM 3935 N N . GLN A 1 545 ? 43.072 15.990 23.691 1.000 61.318 627 GLN A N 1
ATOM 3936 C CA . GLN A 1 545 ? 44.480 16.229 23.938 1.000 60.422 627 GLN A CA 1
ATOM 3937 C C . GLN A 1 545 ? 44.776 17.715 24.134 1.000 63.099 627 GLN A C 1
ATOM 3938 O O . GLN A 1 545 ? 45.818 18.051 24.671 1.000 68.817 627 GLN A O 1
ATOM 3944 N N . TYR A 1 546 ? 43.901 18.612 23.670 1.000 59.498 628 TYR A N 1
ATOM 3945 C CA . TYR A 1 546 ? 44.231 20.024 23.655 1.000 58.191 628 TYR A CA 1
ATOM 3946 C C . TYR A 1 546 ? 43.348 20.783 24.623 1.000 56.987 628 TYR A C 1
ATOM 3947 O O . TYR A 1 546 ? 43.240 22.000 24.500 1.000 59.827 628 TYR A O 1
ATOM 3956 N N . ARG A 1 547 ? 42.792 20.060 25.600 1.000 59.729 629 ARG A N 1
ATOM 3957 C CA . ARG A 1 547 ? 41.912 20.627 26.610 1.000 67.632 629 ARG A CA 1
ATOM 3958 C C . ARG A 1 547 ? 42.502 21.818 27.363 1.000 69.470 629 ARG A C 1
ATOM 3959 O O . ARG A 1 547 ? 41.746 22.682 27.810 1.000 64.940 629 ARG A O 1
ATOM 3967 N N . ALA A 1 548 ? 43.826 21.847 27.554 1.000 65.302 630 ALA A N 1
ATOM 3968 C CA . ALA A 1 548 ? 44.447 22.983 28.225 1.000 67.839 630 ALA A CA 1
ATOM 3969 C C . ALA A 1 548 ? 44.261 24.248 27.381 1.000 61.444 630 ALA A C 1
ATOM 3970 O O . ALA A 1 548 ? 43.827 25.292 27.886 1.000 60.142 630 ALA A O 1
ATOM 3972 N N . ASP A 1 549 ? 44.578 24.126 26.086 1.000 56.042 631 ASP A N 1
ATOM 3973 C CA . ASP A 1 549 ? 44.424 25.210 25.126 1.000 57.503 631 ASP A CA 1
ATOM 3974 C C . ASP A 1 549 ? 42.982 25.717 25.111 1.000 57.263 631 ASP A C 1
ATOM 3975 O O . ASP A 1 549 ? 42.740 26.924 25.072 1.000 61.102 631 ASP A O 1
ATOM 3980 N N . ILE A 1 550 ? 42.025 24.789 25.158 1.000 58.519 632 ILE A N 1
ATOM 3981 C CA . ILE A 1 550 ? 40.615 25.149 25.195 1.000 57.708 632 ILE A CA 1
ATOM 3982 C C . ILE A 1 550 ? 40.334 25.932 26.471 1.000 56.703 632 ILE A C 1
ATOM 3983 O O . ILE A 1 550 ? 39.553 26.891 26.472 1.000 56.721 632 ILE A O 1
ATOM 3988 N N . LYS A 1 551 ? 40.896 25.452 27.584 1.000 60.035 633 LYS A N 1
ATOM 3989 C CA . LYS A 1 551 ? 40.623 26.068 28.873 1.000 61.021 633 LYS A CA 1
ATOM 3990 C C . LYS A 1 551 ? 41.224 27.469 28.888 1.000 49.779 633 LYS A C 1
ATOM 3991 O O . LYS A 1 551 ? 40.543 28.418 29.249 1.000 54.406 633 LYS A O 1
ATOM 3997 N N . GLU A 1 552 ? 42.458 27.606 28.406 1.000 53.953 634 GLU A N 1
ATOM 3998 C CA . GLU A 1 552 ? 43.105 28.909 28.365 1.000 57.785 634 GLU A CA 1
ATOM 3999 C C . GLU A 1 552 ? 42.294 29.909 27.554 1.000 60.308 634 GLU A C 1
ATOM 4000 O O . GLU A 1 552 ? 42.407 31.103 27.817 1.000 58.822 634 GLU A O 1
ATOM 4006 N N . MET A 1 553 ? 41.477 29.431 26.593 1.000 60.468 635 MET A N 1
ATOM 4007 C CA . MET A 1 553 ? 40.728 30.323 25.716 1.000 53.013 635 MET A CA 1
ATOM 4008 C C . MET A 1 553 ? 39.342 30.614 26.280 1.000 53.463 635 MET A C 1
ATOM 4009 O O . MET A 1 553 ? 38.577 31.356 25.663 1.000 50.105 635 MET A O 1
ATOM 4014 N N . GLY A 1 554 ? 39.029 30.047 27.453 1.000 55.969 636 GLY A N 1
ATOM 4015 C CA . GLY A 1 554 ? 37.727 30.241 28.068 1.000 52.327 636 GLY A CA 1
ATOM 4016 C C . GLY A 1 554 ? 36.643 29.471 27.315 1.000 51.623 636 GLY A C 1
ATOM 4017 O O . GLY A 1 554 ? 35.467 29.796 27.392 1.000 52.537 636 GLY A O 1
ATOM 4018 N N . LEU A 1 555 ? 37.048 28.429 26.597 1.000 49.131 637 LEU A N 1
ATOM 4019 C CA . LEU A 1 555 ? 36.116 27.653 25.802 1.000 53.856 637 LEU A CA 1
ATOM 4020 C C . LEU A 1 555 ? 35.837 26.359 26.542 1.000 59.089 637 LEU A C 1
ATOM 4021 O O . LEU A 1 555 ? 36.493 26.069 27.535 1.000 66.630 637 LEU A O 1
ATOM 4026 N N . SER A 1 556 ? 34.917 25.573 25.982 1.000 59.699 638 SER A N 1
ATOM 4027 C CA . SER A 1 556 ? 34.441 24.349 26.590 1.000 51.099 638 SER A CA 1
ATOM 4028 C C . SER A 1 556 ? 34.205 23.296 25.511 1.000 51.651 638 SER A C 1
ATOM 4029 O O . SER A 1 556 ? 33.928 23.619 24.354 1.000 59.887 638 SER A O 1
ATOM 4032 N N . LEU A 1 557 ? 34.267 22.036 25.927 1.000 45.798 639 LEU A N 1
ATOM 4033 C CA . LEU A 1 557 ? 34.028 20.887 25.070 1.000 45.936 639 LEU A CA 1
ATOM 4034 C C . LEU A 1 557 ? 32.673 20.264 25.397 1.000 43.292 639 LEU A C 1
ATOM 4035 O O . LEU A 1 557 ? 32.261 19.308 24.760 1.000 51.356 639 LEU A O 1
ATOM 4040 N N . GLN A 1 558 ? 31.911 20.855 26.318 1.000 50.977 640 GLN A N 1
ATOM 4041 C CA . GLN A 1 558 ? 30.670 20.222 26.759 1.000 59.190 640 GLN A CA 1
ATOM 4042 C C . GLN A 1 558 ? 29.736 19.963 25.572 1.000 52.235 640 GLN A C 1
ATOM 4043 O O . GLN A 1 558 ? 29.048 18.948 25.558 1.000 46.212 640 GLN A O 1
ATOM 4049 N N . TRP A 1 559 ? 29.674 20.889 24.609 1.000 52.366 641 TRP A N 1
ATOM 4050 C CA . TRP A 1 559 ? 28.592 20.849 23.626 1.000 51.258 641 TRP A CA 1
ATOM 4051 C C . TRP A 1 559 ? 28.924 19.880 22.513 1.000 44.586 641 TRP A C 1
ATOM 4052 O O . TRP A 1 559 ? 28.049 19.207 21.980 1.000 50.051 641 TRP A O 1
ATOM 4063 N N . LEU A 1 560 ? 30.209 19.819 22.198 1.000 40.846 642 LEU A N 1
ATOM 4064 C CA . LEU A 1 560 ? 30.701 18.795 21.311 1.000 47.768 642 LEU A CA 1
ATOM 4065 C C . LEU A 1 560 ? 30.488 17.412 21.910 1.000 50.119 642 LEU A C 1
ATOM 4066 O O . LEU A 1 560 ? 30.018 16.499 21.229 1.000 50.358 642 LEU A O 1
ATOM 4071 N N . TYR A 1 561 ? 30.827 17.265 23.193 1.000 50.622 643 TYR A N 1
ATOM 4072 C CA . TYR A 1 561 ? 30.593 16.005 23.890 1.000 49.235 643 TYR A CA 1
ATOM 4073 C C . TYR A 1 561 ? 29.110 15.669 23.810 1.000 42.221 643 TYR A C 1
ATOM 4074 O O . TYR A 1 561 ? 28.700 14.572 23.445 1.000 43.806 643 TYR A O 1
ATOM 4083 N N . SER A 1 562 ? 28.299 16.657 24.139 1.000 40.456 644 SER A N 1
ATOM 4084 C CA . SER A 1 562 ? 26.863 16.471 24.150 1.000 43.589 644 SER A CA 1
ATOM 4085 C C . SER A 1 562 ? 26.312 16.149 22.742 1.000 47.499 644 SER A C 1
ATOM 4086 O O . SER A 1 562 ? 25.336 15.429 22.575 1.000 47.687 644 SER A O 1
ATOM 4089 N N . ALA A 1 563 ? 26.918 16.718 21.700 1.000 41.660 645 ALA A N 1
ATOM 4090 C CA . ALA A 1 563 ? 26.405 16.520 20.358 1.000 49.136 645 ALA A CA 1
ATOM 4091 C C . ALA A 1 563 ? 26.765 15.109 19.901 1.000 40.873 645 ALA A C 1
ATOM 4092 O O . ALA A 1 563 ? 25.962 14.428 19.290 1.000 40.973 645 ALA A O 1
ATOM 4094 N N . ARG A 1 564 ? 27.942 14.632 20.288 1.000 40.532 646 ARG A N 1
ATOM 4095 C CA . ARG A 1 564 ? 28.322 13.259 20.001 1.000 38.730 646 ARG A CA 1
ATOM 4096 C C . ARG A 1 564 ? 27.384 12.257 20.673 1.000 46.568 646 ARG A C 1
ATOM 4097 O O . ARG A 1 564 ? 27.021 11.233 20.085 1.000 49.045 646 ARG A O 1
ATOM 4105 N N . GLY A 1 565 ? 26.959 12.570 21.897 1.000 47.992 647 GLY A N 1
ATOM 4106 C CA . GLY A 1 565 ? 25.970 11.743 22.571 1.000 51.409 647 GLY A CA 1
ATOM 4107 C C . GLY A 1 565 ? 24.615 11.769 21.864 1.000 47.326 647 GLY A C 1
ATOM 4108 O O . GLY A 1 565 ? 23.955 10.741 21.746 1.000 45.429 647 GLY A O 1
ATOM 4109 N N . ASP A 1 566 ? 24.172 12.957 21.441 1.000 46.188 648 ASP A N 1
ATOM 4110 C CA . ASP A 1 566 ?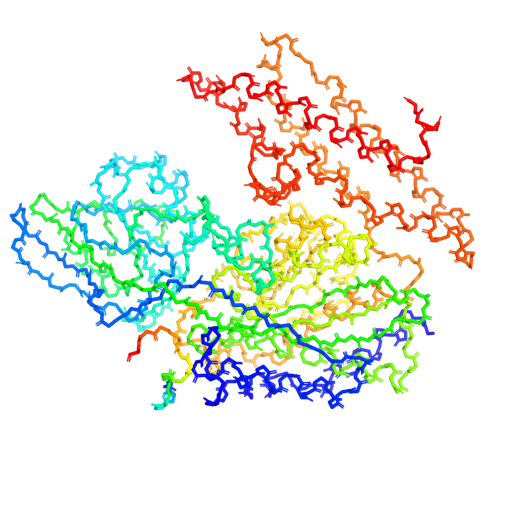 22.947 13.058 20.655 1.000 42.032 648 ASP A CA 1
ATOM 4111 C C . ASP A 1 566 ? 23.038 12.203 19.387 1.000 39.161 648 ASP A C 1
ATOM 4112 O O . ASP A 1 566 ? 22.072 11.565 18.975 1.000 41.841 648 ASP A O 1
ATOM 4117 N N . PHE A 1 567 ? 24.199 12.177 18.741 1.000 43.494 649 PHE A N 1
ATOM 4118 C CA . PHE A 1 567 ? 24.306 11.442 17.492 1.000 44.111 649 PHE A CA 1
ATOM 4119 C C . PHE A 1 567 ? 24.166 9.956 17.790 1.000 41.462 649 PHE A C 1
ATOM 4120 O O . PHE A 1 567 ? 23.406 9.255 17.122 1.000 41.611 649 PHE A O 1
ATOM 4128 N N . PHE A 1 568 ? 24.925 9.514 18.798 1.000 43.699 650 PHE A N 1
ATOM 4129 C CA . PHE A 1 568 ? 24.845 8.157 19.299 1.000 44.293 650 PHE A CA 1
ATOM 4130 C C . PHE A 1 568 ? 23.394 7.770 19.582 1.000 43.079 650 PHE A C 1
ATOM 4131 O O . PHE A 1 568 ? 22.916 6.764 19.059 1.000 40.614 650 PHE A O 1
ATOM 4139 N N . ARG A 1 569 ? 22.674 8.565 20.377 1.000 42.561 651 ARG A N 1
ATOM 4140 C CA . ARG A 1 569 ? 21.308 8.184 20.740 1.000 50.543 651 ARG A CA 1
ATOM 4141 C C . ARG A 1 569 ? 20.414 8.117 19.495 1.000 48.985 651 ARG A C 1
ATOM 4142 O O . ARG A 1 569 ? 19.563 7.243 19.397 1.000 52.173 651 ARG A O 1
ATOM 4150 N N . ALA A 1 570 ? 20.607 9.036 18.542 1.000 47.250 652 ALA A N 1
ATOM 4151 C CA . ALA A 1 570 ? 19.783 9.076 17.341 1.000 46.753 652 ALA A CA 1
ATOM 4152 C C . ALA A 1 570 ? 19.991 7.817 16.498 1.000 41.705 652 ALA A C 1
ATOM 4153 O O . ALA A 1 570 ? 19.042 7.314 15.916 1.000 42.421 652 ALA A O 1
ATOM 4155 N N . THR A 1 571 ? 21.219 7.289 16.466 1.000 41.515 653 THR A N 1
ATOM 4156 C CA . THR A 1 571 ? 21.486 6.062 15.732 1.000 43.266 653 THR A CA 1
ATOM 4157 C C . THR A 1 571 ? 20.820 4.865 16.418 1.000 51.497 653 THR A C 1
ATOM 4158 O O . THR A 1 571 ? 20.335 3.962 15.713 1.000 49.337 653 THR A O 1
ATOM 4162 N N . SER A 1 572 ? 20.812 4.835 17.769 1.000 47.732 654 SER A N 1
ATOM 4163 C CA . SER A 1 572 ? 20.155 3.755 18.509 1.000 44.759 654 SER A CA 1
ATOM 4164 C C . SER A 1 572 ? 18.659 3.719 18.200 1.000 40.902 654 SER A C 1
ATOM 4165 O O . SER A 1 572 ? 18.140 2.700 17.779 1.000 51.536 654 SER A O 1
ATOM 4168 N N . ARG A 1 573 ? 17.989 4.853 18.328 1.000 44.877 655 ARG A N 1
ATOM 4169 C CA . ARG A 1 573 ? 16.572 4.965 18.013 1.000 52.058 655 ARG A CA 1
ATOM 4170 C C . ARG A 1 573 ? 16.262 4.530 16.587 1.000 52.508 655 ARG A C 1
ATOM 4171 O O . ARG A 1 573 ? 15.296 3.815 16.337 1.000 55.235 655 ARG A O 1
ATOM 4179 N N . LEU A 1 574 ? 17.094 4.940 15.642 1.000 53.081 656 LEU A N 1
ATOM 4180 C CA . LEU A 1 574 ? 16.818 4.597 14.262 1.000 47.852 656 LEU A CA 1
ATOM 4181 C C . LEU A 1 574 ? 16.905 3.077 14.112 1.000 41.371 656 LEU A C 1
ATOM 4182 O O . LEU A 1 574 ? 16.084 2.496 13.410 1.000 43.784 656 LEU A O 1
ATOM 4187 N N . THR A 1 575 ? 17.948 2.459 14.685 1.000 40.077 657 THR A N 1
ATOM 4188 C CA . THR A 1 575 ? 18.140 1.015 14.602 1.000 48.509 657 THR A CA 1
ATOM 4189 C C . THR A 1 575 ? 16.976 0.281 15.282 1.000 53.982 657 THR A C 1
ATOM 4190 O O . THR A 1 575 ? 16.534 -0.769 14.830 1.000 52.689 657 THR A O 1
ATOM 4194 N N . THR A 1 576 ? 16.442 0.882 16.342 1.000 51.634 658 THR A N 1
ATOM 4195 C CA . THR A 1 576 ? 15.278 0.347 17.021 1.000 54.713 658 THR A CA 1
ATOM 4196 C C . THR A 1 576 ? 14.081 0.422 16.087 1.000 54.439 658 THR A C 1
ATOM 4197 O O . THR A 1 576 ? 13.255 -0.485 16.063 1.000 52.218 658 THR A O 1
ATOM 4201 N N . ASP A 1 577 ? 13.973 1.528 15.356 1.000 50.914 659 ASP A N 1
ATOM 4202 C CA . ASP A 1 577 ? 12.840 1.693 14.467 1.000 51.654 659 ASP A CA 1
ATOM 4203 C C . ASP A 1 577 ? 12.949 0.642 13.364 1.000 56.041 659 ASP A C 1
ATOM 4204 O O . ASP A 1 577 ? 11.945 0.080 12.944 1.000 55.681 659 ASP A O 1
ATOM 4209 N N . PHE A 1 578 ? 14.175 0.338 12.927 1.000 55.073 660 PHE A N 1
ATOM 4210 C CA . PHE A 1 578 ? 14.348 -0.663 11.890 1.000 55.432 660 PHE A CA 1
ATOM 4211 C C . PHE A 1 578 ? 13.870 -2.011 12.437 1.000 61.605 660 PHE A C 1
ATOM 4212 O O . PHE A 1 578 ? 13.038 -2.649 11.806 1.000 56.876 660 PHE A O 1
ATOM 4220 N N . GLY A 1 579 ? 14.372 -2.395 13.621 1.000 65.103 661 GLY A N 1
ATOM 4221 C CA . GLY A 1 579 ? 13.992 -3.622 14.311 1.000 56.936 661 GLY A CA 1
ATOM 4222 C C . GLY A 1 579 ? 12.479 -3.795 14.500 1.000 58.046 661 GLY A C 1
ATOM 4223 O O . GLY A 1 579 ? 11.976 -4.899 14.417 1.000 63.855 661 GLY A O 1
ATOM 4224 N N . ASN A 1 580 ? 11.728 -2.722 14.732 1.000 58.237 662 ASN A N 1
ATOM 4225 C CA . ASN A 1 580 ? 10.297 -2.850 14.949 1.000 59.825 662 ASN A CA 1
ATOM 4226 C C . ASN A 1 580 ? 9.501 -2.672 13.661 1.000 63.484 662 ASN A C 1
ATOM 4227 O O . ASN A 1 580 ? 8.278 -2.685 13.693 1.000 67.772 662 ASN A O 1
ATOM 4232 N N . ALA A 1 581 ? 10.155 -2.419 12.532 1.000 69.715 663 ALA A N 1
ATOM 4233 C CA . ALA A 1 581 ? 9.390 -2.019 11.364 1.000 71.786 663 ALA A CA 1
ATOM 4234 C C . ALA A 1 581 ? 8.752 -3.261 10.754 1.000 64.216 663 ALA A C 1
ATOM 4235 O O . ALA A 1 581 ? 9.352 -4.327 10.753 1.000 53.729 663 ALA A O 1
ATOM 4237 N N . GLU A 1 582 ? 7.538 -3.099 10.232 1.000 68.132 664 GLU A N 1
ATOM 4238 C CA . GLU A 1 582 ? 6.991 -4.040 9.273 1.000 65.621 664 GLU A CA 1
ATOM 4239 C C . GLU A 1 582 ? 7.756 -3.914 7.954 1.000 63.347 664 GLU A C 1
ATOM 4240 O O . GLU A 1 582 ? 7.390 -3.095 7.113 1.000 58.038 664 GLU A O 1
ATOM 4246 N N . LYS A 1 583 ? 8.797 -4.742 7.765 1.000 60.821 665 LYS A N 1
ATOM 4247 C CA . LYS A 1 583 ? 9.575 -4.785 6.529 1.000 61.416 665 LYS A CA 1
ATOM 4248 C C . LYS A 1 583 ? 8.714 -4.768 5.261 1.000 66.845 665 LYS A C 1
ATOM 4249 O O . LYS A 1 583 ? 9.072 -4.127 4.274 1.000 70.592 665 LYS A O 1
ATOM 4255 N N . THR A 1 584 ? 7.633 -5.546 5.280 1.000 65.096 666 THR A N 1
ATOM 4256 C CA . THR A 1 584 ? 6.572 -5.564 4.278 1.000 70.496 666 THR A CA 1
ATOM 4257 C C . THR A 1 584 ? 6.032 -4.158 4.016 1.000 67.708 666 THR A C 1
ATOM 4258 O O . THR A 1 584 ? 5.571 -3.861 2.917 1.000 64.924 666 THR A O 1
ATOM 4262 N N . ASP A 1 585 ? 5.985 -3.316 5.050 1.000 64.349 667 ASP A N 1
ATOM 4263 C CA . ASP A 1 585 ? 5.289 -2.049 4.913 1.000 65.251 667 ASP A CA 1
ATOM 4264 C C . ASP A 1 585 ? 6.229 -1.057 4.239 1.000 71.997 667 ASP A C 1
ATOM 4265 O O . ASP A 1 585 ? 7.125 -0.502 4.880 1.000 75.161 667 ASP A O 1
ATOM 4270 N N . ARG A 1 586 ? 5.999 -0.839 2.944 1.000 78.022 668 ARG A N 1
ATOM 4271 C CA . ARG A 1 586 ? 6.920 -0.088 2.105 1.000 86.251 668 ARG A CA 1
ATOM 4272 C C . ARG A 1 586 ? 6.976 1.391 2.488 1.000 85.265 668 ARG A C 1
ATOM 4273 O O . ARG A 1 586 ? 7.991 2.022 2.220 1.000 81.156 668 ARG A O 1
ATOM 4281 N N . PHE A 1 587 ? 5.917 1.946 3.099 1.000 86.756 669 PHE A N 1
ATOM 4282 C CA . PHE A 1 587 ? 5.927 3.354 3.480 1.000 88.693 669 PHE A CA 1
ATOM 4283 C C . PHE A 1 587 ? 6.835 3.565 4.684 1.000 76.835 669 PHE A C 1
ATOM 4284 O O . PHE A 1 587 ? 7.615 4.508 4.698 1.000 81.750 669 PHE A O 1
ATOM 4292 N N . VAL A 1 588 ? 6.725 2.700 5.694 1.000 68.689 670 VAL A N 1
ATOM 4293 C CA . VAL A 1 588 ? 7.473 2.925 6.915 1.000 67.120 670 VAL A CA 1
ATOM 4294 C C . VAL A 1 588 ? 8.944 2.615 6.635 1.000 66.811 670 VAL A C 1
ATOM 4295 O O . VAL A 1 588 ? 9.826 3.224 7.240 1.000 64.258 670 VAL A O 1
ATOM 4299 N N . MET A 1 589 ? 9.197 1.664 5.726 1.000 60.287 671 MET A N 1
ATOM 4300 C CA . MET A 1 589 ? 10.557 1.336 5.321 1.000 60.387 671 MET A CA 1
ATOM 4301 C C . MET A 1 589 ? 11.168 2.468 4.483 1.000 59.549 671 MET A C 1
ATOM 4302 O O . MET A 1 589 ? 12.351 2.734 4.591 1.000 53.880 671 MET A O 1
ATOM 4307 N N . LYS A 1 590 ? 10.361 3.175 3.693 1.000 52.737 672 LYS A N 1
ATOM 4308 C CA . LYS A 1 590 ? 10.850 4.287 2.900 1.000 55.926 672 LYS A CA 1
ATOM 4309 C C . LYS A 1 590 ? 11.198 5.463 3.821 1.000 61.876 672 LYS A C 1
ATOM 4310 O O . LYS A 1 590 ? 12.267 6.064 3.693 1.000 61.741 672 LYS A O 1
ATOM 4316 N N . LYS A 1 591 ? 10.322 5.766 4.787 1.000 58.585 673 LYS A N 1
ATOM 4317 C CA . LYS A 1 591 ? 10.603 6.804 5.766 1.000 55.364 673 LYS A CA 1
ATOM 4318 C C . LYS A 1 591 ? 11.915 6.547 6.488 1.000 52.126 673 LYS A C 1
ATOM 4319 O O . LYS A 1 591 ? 12.675 7.477 6.686 1.000 62.905 673 LYS A O 1
ATOM 4325 N N . LEU A 1 592 ? 12.162 5.307 6.914 1.000 52.618 674 LEU A N 1
ATOM 4326 C CA . LEU A 1 592 ? 13.351 5.024 7.698 1.000 51.518 674 LEU A CA 1
ATOM 4327 C C . LEU A 1 592 ? 14.578 5.122 6.792 1.000 51.733 674 LEU A C 1
ATOM 4328 O O . LEU A 1 592 ? 15.600 5.684 7.174 1.000 47.914 674 LEU A O 1
ATOM 4333 N N . ASN A 1 593 ? 14.452 4.587 5.577 1.000 50.639 675 ASN A N 1
ATOM 4334 C CA . ASN A 1 593 ? 15.566 4.515 4.652 1.000 49.539 675 ASN A CA 1
ATOM 4335 C C . ASN A 1 593 ? 15.971 5.910 4.167 1.000 43.054 675 ASN A C 1
ATOM 4336 O O . ASN A 1 593 ? 17.138 6.129 3.893 1.000 41.483 675 ASN A O 1
ATOM 4341 N N . ASP A 1 594 ? 14.998 6.813 4.001 1.000 44.247 676 ASP A N 1
ATOM 4342 C CA . ASP A 1 594 ? 15.254 8.179 3.571 1.000 47.345 676 ASP A CA 1
ATOM 4343 C C . ASP A 1 594 ? 16.068 8.927 4.632 1.000 53.538 676 ASP A C 1
ATOM 4344 O O . ASP A 1 594 ? 16.869 9.816 4.313 1.000 50.013 676 ASP A O 1
ATOM 4349 N N . ARG A 1 595 ? 15.878 8.547 5.899 1.000 44.683 677 ARG A N 1
ATOM 4350 C CA . ARG A 1 595 ? 16.694 9.122 6.955 1.000 46.428 677 ARG A CA 1
ATOM 4351 C C . ARG A 1 595 ? 18.130 8.623 6.806 1.000 42.788 677 ARG A C 1
ATOM 4352 O O . ARG A 1 595 ? 19.064 9.409 6.940 1.000 43.194 677 ARG A O 1
ATOM 4360 N N . VAL A 1 596 ? 18.297 7.345 6.433 1.000 40.718 678 VAL A N 1
ATOM 4361 C CA . VAL A 1 596 ? 19.618 6.793 6.192 1.000 40.271 678 VAL A CA 1
ATOM 4362 C C . VAL A 1 596 ? 20.240 7.549 5.011 1.000 40.393 678 VAL A C 1
ATOM 4363 O O . VAL A 1 596 ? 21.428 7.854 5.041 1.000 40.104 678 VAL A O 1
ATOM 4367 N N . MET A 1 597 ? 19.434 7.935 4.020 1.000 40.930 679 MET A N 1
ATOM 4368 C CA . MET A 1 597 ? 19.991 8.541 2.811 1.000 42.723 679 MET A CA 1
ATOM 4369 C C . MET A 1 597 ? 20.374 10.009 2.974 1.000 41.763 679 MET A C 1
ATOM 4370 O O . MET A 1 597 ? 20.902 10.570 2.033 1.000 49.939 679 MET A O 1
ATOM 4375 N N . ARG A 1 598 ? 20.081 10.625 4.128 1.000 36.897 680 ARG A N 1
ATOM 4376 C CA . ARG A 1 598 ? 20.476 11.977 4.440 1.000 34.087 680 ARG A CA 1
ATOM 4377 C C . ARG A 1 598 ? 21.729 12.044 5.315 1.000 37.590 680 ARG A C 1
ATOM 4378 O O . ARG A 1 598 ? 22.246 13.129 5.561 1.000 41.328 680 ARG A O 1
ATOM 4386 N N . VAL A 1 599 ? 22.234 10.913 5.808 1.000 37.564 681 VAL A N 1
ATOM 4387 C CA . VAL A 1 599 ? 23.306 10.972 6.780 1.000 35.014 681 VAL A CA 1
ATOM 4388 C C . VAL A 1 599 ? 24.569 11.548 6.133 1.000 41.752 681 VAL A C 1
ATOM 4389 O O . VAL A 1 599 ? 25.256 12.401 6.718 1.000 37.687 681 VAL A O 1
ATOM 4393 N N . GLU A 1 600 ? 24.937 11.017 4.963 1.000 33.028 682 GLU A N 1
ATOM 4394 C CA . GLU A 1 600 ? 26.186 11.455 4.364 1.000 37.272 682 GLU A CA 1
ATOM 4395 C C . GLU A 1 600 ? 26.066 12.938 4.035 1.000 35.673 682 GLU A C 1
ATOM 4396 O O . GLU A 1 600 ? 26.954 13.724 4.322 1.000 38.492 682 GLU A O 1
ATOM 4402 N N . TYR A 1 601 ? 24.895 13.331 3.558 1.000 34.948 683 TYR A N 1
ATOM 4403 C CA . TYR A 1 601 ? 24.688 14.687 3.110 1.000 37.851 683 TYR A CA 1
ATOM 4404 C C . TYR A 1 601 ? 24.849 15.693 4.247 1.000 41.716 683 TYR A C 1
ATOM 4405 O O . TYR A 1 601 ? 25.359 16.796 4.048 1.000 39.604 683 TYR A O 1
ATOM 4414 N N . HIS A 1 602 ? 24.316 15.354 5.414 1.000 38.195 684 HIS A N 1
ATOM 4415 C CA . HIS A 1 602 ? 24.290 16.297 6.515 1.000 34.487 684 HIS A CA 1
ATOM 4416 C C . HIS A 1 602 ? 25.696 16.573 7.062 1.000 32.849 684 HIS A C 1
ATOM 4417 O O . HIS A 1 602 ? 25.841 17.429 7.924 1.000 38.318 684 HIS A O 1
ATOM 4424 N N . PHE A 1 603 ? 26.714 15.806 6.641 1.000 29.384 685 PHE A N 1
ATOM 4425 C CA . PHE A 1 603 ? 28.090 16.081 7.008 1.000 33.675 685 PHE A CA 1
ATOM 4426 C C . PHE A 1 603 ? 28.773 17.000 5.995 1.000 34.896 685 PHE A C 1
ATOM 4427 O O . PHE A 1 603 ? 29.959 17.305 6.141 1.000 37.366 685 PHE A O 1
ATOM 4435 N N . LEU A 1 604 ? 28.049 17.410 4.947 1.000 32.308 686 LEU A N 1
ATOM 4436 C CA . LEU A 1 604 ? 28.569 18.412 4.047 1.000 32.109 686 LEU A CA 1
ATOM 4437 C C . LEU A 1 604 ? 28.350 19.738 4.746 1.000 34.833 686 LEU A C 1
ATOM 4438 O O . LEU A 1 604 ? 27.201 20.094 5.025 1.000 38.277 686 LEU A O 1
ATOM 4443 N N . SER A 1 605 ? 29.433 20.484 4.961 1.000 35.137 687 SER A N 1
ATOM 4444 C CA . SER A 1 605 ? 29.302 21.768 5.622 1.000 34.574 687 SER A CA 1
ATOM 4445 C C . SER A 1 605 ? 28.313 22.643 4.871 1.000 30.934 687 SER A C 1
ATOM 4446 O O . SER A 1 605 ? 28.587 23.082 3.767 1.000 33.946 687 SER A O 1
ATOM 4449 N N . PRO A 1 606 ? 27.258 23.124 5.546 1.000 38.142 688 PRO A N 1
ATOM 4450 C CA . PRO A 1 606 ? 26.385 24.124 4.963 1.000 37.840 688 PRO A CA 1
ATOM 4451 C C . PRO A 1 606 ? 26.860 25.570 5.051 1.000 39.027 688 PRO A C 1
ATOM 4452 O O . PRO A 1 606 ? 26.047 26.457 4.798 1.000 38.565 688 PRO A O 1
ATOM 4456 N N . TYR A 1 607 ? 28.122 25.811 5.451 1.000 39.698 689 TYR A N 1
ATOM 4457 C CA . TYR A 1 607 ? 28.548 27.173 5.750 1.000 46.114 689 TYR A CA 1
ATOM 4458 C C . TYR A 1 607 ? 29.507 27.727 4.700 1.000 45.576 689 TYR A C 1
ATOM 4459 O O . TYR A 1 607 ? 29.787 28.915 4.731 1.000 60.654 689 TYR A O 1
ATOM 4468 N N . VAL A 1 608 ? 30.004 26.898 3.786 1.000 45.049 690 VAL A N 1
ATOM 4469 C CA . VAL A 1 608 ? 30.997 27.360 2.845 1.000 43.191 690 VAL A CA 1
ATOM 4470 C C . VAL A 1 608 ? 30.394 27.418 1.455 1.000 44.929 690 VAL A C 1
ATOM 4471 O O . VAL A 1 608 ? 29.379 26.798 1.190 1.000 51.927 690 VAL A O 1
ATOM 4475 N N . SER A 1 609 ? 31.059 28.158 0.577 1.000 49.438 691 SER A N 1
ATOM 4476 C CA . SER A 1 609 ? 30.655 28.251 -0.810 1.000 48.349 691 SER A CA 1
ATOM 4477 C C . SER A 1 609 ? 31.086 26.970 -1.487 1.000 43.733 691 SER A C 1
ATOM 4478 O O . SER A 1 609 ? 32.279 26.679 -1.501 1.000 39.933 691 SER A O 1
ATOM 4481 N N . PRO A 1 610 ? 30.124 26.178 -2.022 1.000 46.310 692 PRO A N 1
ATOM 4482 C CA . PRO A 1 610 ? 30.458 24.976 -2.759 1.000 53.805 692 PRO A CA 1
ATOM 4483 C C . PRO A 1 610 ? 31.261 25.255 -4.018 1.000 45.110 692 PRO A C 1
ATOM 4484 O O . PRO A 1 610 ? 31.883 24.350 -4.543 1.000 42.860 692 PRO A O 1
ATOM 4488 N N . LYS A 1 611 ? 31.226 26.497 -4.505 1.000 56.532 693 LYS A N 1
ATOM 4489 C CA . LYS A 1 611 ? 32.038 26.864 -5.657 1.000 54.983 693 LYS A CA 1
ATOM 4490 C C . LYS A 1 611 ? 33.503 27.006 -5.240 1.000 48.565 693 LYS A C 1
ATOM 4491 O O . LYS A 1 611 ? 34.370 26.416 -5.857 1.000 58.505 693 LYS A O 1
ATOM 4497 N N . GLU A 1 612 ? 33.787 27.758 -4.172 1.000 52.385 694 GLU A N 1
ATOM 4498 C CA . GLU A 1 612 ? 35.159 27.983 -3.724 1.000 48.043 694 GLU A CA 1
ATOM 4499 C C . GLU A 1 612 ? 35.718 26.851 -2.868 1.000 47.018 694 GLU A C 1
ATOM 4500 O O . GLU A 1 612 ? 36.919 26.660 -2.915 1.000 50.917 694 GLU A O 1
ATOM 4506 N N . SER A 1 613 ? 34.900 26.120 -2.071 1.000 51.172 695 SER A N 1
ATOM 4507 C CA . SER A 1 613 ? 35.390 24.944 -1.339 1.000 42.967 695 SER A CA 1
ATOM 4508 C C . SER A 1 613 ? 34.517 23.722 -1.626 1.000 44.735 695 SER A C 1
ATOM 4509 O O . SER A 1 613 ? 33.620 23.369 -0.857 1.000 42.775 695 SER A O 1
ATOM 4512 N N . PRO A 1 614 ? 34.747 23.028 -2.753 1.000 41.494 696 PRO A N 1
ATOM 4513 C CA . PRO A 1 614 ? 33.857 21.950 -3.169 1.000 37.327 696 PRO A CA 1
ATOM 4514 C C . PRO A 1 614 ? 33.887 20.702 -2.284 1.000 38.390 696 PRO A C 1
ATOM 4515 O O . PRO A 1 614 ? 32.871 20.013 -2.155 1.000 38.282 696 PRO A O 1
ATOM 4519 N N . PHE A 1 615 ? 35.032 20.409 -1.670 1.000 35.290 697 PHE A N 1
ATOM 4520 C CA . PHE A 1 615 ? 35.128 19.293 -0.743 1.000 36.137 697 PHE A CA 1
ATOM 4521 C C . PHE A 1 615 ? 34.700 19.737 0.660 1.000 36.249 697 PHE A C 1
ATOM 4522 O O . PHE A 1 615 ? 35.516 19.914 1.570 1.000 36.349 697 PHE A O 1
ATOM 4530 N N . ARG A 1 616 ? 33.388 19.887 0.795 1.000 36.056 698 ARG A N 1
ATOM 4531 C CA . ARG A 1 616 ? 32.713 20.393 1.973 1.000 38.847 698 ARG A CA 1
ATOM 4532 C C . ARG A 1 616 ? 32.463 19.348 3.070 1.000 36.088 698 ARG A C 1
ATOM 4533 O O . ARG A 1 616 ? 31.981 19.696 4.136 1.000 33.059 698 ARG A O 1
ATOM 4541 N N . HIS A 1 617 ? 32.626 18.060 2.773 1.000 35.883 699 HIS A N 1
ATOM 4542 C CA . HIS A 1 617 ? 32.399 17.030 3.778 1.000 41.156 699 HIS A CA 1
ATOM 4543 C C . HIS A 1 617 ? 33.341 17.288 4.967 1.000 39.075 699 HIS A C 1
ATOM 4544 O O . HIS A 1 617 ? 34.557 17.350 4.801 1.000 34.148 699 HIS A O 1
ATOM 4551 N N . VAL A 1 618 ? 32.792 17.433 6.173 1.000 35.460 700 VAL A N 1
ATOM 4552 C CA . VAL A 1 618 ? 33.614 17.905 7.278 1.000 36.335 700 VAL A CA 1
ATOM 4553 C C . VAL A 1 618 ? 34.576 16.805 7.713 1.000 39.169 700 VAL A C 1
ATOM 4554 O O . VAL A 1 618 ? 35.585 17.066 8.364 1.000 41.188 700 VAL A O 1
ATOM 4558 N N . PHE A 1 619 ? 34.303 15.562 7.337 1.000 39.092 701 PHE A N 1
ATOM 4559 C CA . PHE A 1 619 ? 35.235 14.503 7.686 1.000 37.657 701 PHE A CA 1
ATOM 4560 C C . PHE A 1 619 ? 36.221 14.263 6.560 1.000 39.637 701 PHE A C 1
ATOM 4561 O O . PHE A 1 619 ? 37.406 14.134 6.825 1.000 41.977 701 PHE A O 1
ATOM 4569 N N . TRP A 1 620 ? 35.722 14.111 5.324 1.000 41.796 702 TRP A N 1
ATOM 4570 C CA . TRP A 1 620 ? 36.528 13.555 4.252 1.000 38.942 702 TRP A CA 1
ATOM 4571 C C . TRP A 1 620 ? 36.963 14.629 3.267 1.000 37.964 702 TRP A C 1
ATOM 4572 O O . TRP A 1 620 ? 37.710 14.320 2.364 1.000 39.706 702 TRP A O 1
ATOM 4583 N N . GLY A 1 621 ? 36.546 15.884 3.454 1.000 41.101 703 GLY A N 1
ATOM 4584 C CA . GLY A 1 621 ? 36.847 16.932 2.485 1.000 43.119 703 GLY A CA 1
ATOM 4585 C C . GLY A 1 621 ? 38.177 17.664 2.734 1.000 39.891 703 GLY A C 1
ATOM 4586 O O . GLY A 1 621 ? 39.063 17.148 3.405 1.000 41.088 703 GLY A O 1
ATOM 4587 N N . SER A 1 622 ? 38.261 18.901 2.219 1.000 41.911 704 SER A N 1
ATOM 4588 C CA . SER A 1 622 ? 39.462 19.725 2.215 1.000 44.264 704 SER A CA 1
ATOM 4589 C C . SER A 1 622 ? 39.091 21.160 2.510 1.000 40.899 704 SER A C 1
ATOM 4590 O O . SER A 1 622 ? 38.198 21.675 1.859 1.000 38.300 704 SER A O 1
ATOM 4593 N N . GLY A 1 623 ? 39.885 21.808 3.366 1.000 37.891 705 GLY A N 1
ATOM 4594 C CA . GLY A 1 623 ? 39.727 23.209 3.671 1.000 38.062 705 GLY A CA 1
ATOM 4595 C C . GLY A 1 623 ? 39.515 23.404 5.164 1.000 39.434 705 GLY A C 1
ATOM 4596 O O . GLY A 1 623 ? 39.467 22.454 5.942 1.000 46.016 705 GLY A O 1
ATOM 4597 N N . SER A 1 624 ? 39.290 24.658 5.527 1.000 43.396 706 SER A N 1
ATOM 4598 C CA . SER A 1 624 ? 39.310 25.105 6.901 1.000 40.994 706 SER A CA 1
ATOM 4599 C C . SER A 1 624 ? 38.021 24.745 7.631 1.000 42.288 706 SER A C 1
ATOM 4600 O O . SER A 1 624 ? 37.919 24.984 8.839 1.000 42.510 706 SER A O 1
ATOM 4603 N N . HIS A 1 625 ? 37.056 24.151 6.911 1.000 41.154 707 HIS A N 1
ATOM 4604 C CA . HIS A 1 625 ? 35.782 23.760 7.510 1.000 40.180 707 HIS A CA 1
ATOM 4605 C C . HIS A 1 625 ? 35.795 22.308 7.975 1.000 36.826 707 HIS A C 1
ATOM 4606 O O . HIS A 1 625 ? 34.813 21.850 8.536 1.000 34.352 707 HIS A O 1
ATOM 4613 N N . THR A 1 626 ? 36.865 21.574 7.686 1.000 33.951 708 THR A N 1
ATOM 4614 C CA . THR A 1 626 ? 36.913 20.180 8.042 1.000 36.665 708 THR A CA 1
ATOM 4615 C C . THR A 1 626 ? 37.416 20.056 9.484 1.000 45.257 708 THR A C 1
ATOM 4616 O O . THR A 1 626 ? 37.874 21.008 10.140 1.000 40.748 708 THR A O 1
ATOM 4620 N N . LEU A 1 627 ? 37.277 18.830 9.957 1.000 40.770 709 LEU A N 1
ATOM 4621 C CA . LEU A 1 627 ? 37.506 18.456 11.339 1.000 45.894 709 LEU A CA 1
ATOM 4622 C C . LEU A 1 627 ? 39.001 18.299 11.567 1.000 47.408 709 LEU A C 1
ATOM 4623 O O . LEU A 1 627 ? 39.519 18.802 12.561 1.000 43.407 709 LEU A O 1
ATOM 4628 N N . PRO A 1 628 ? 39.720 17.576 10.673 1.000 46.770 710 PRO A N 1
ATOM 4629 C CA . PRO A 1 628 ? 41.179 17.665 10.595 1.000 47.018 710 PRO A CA 1
ATOM 4630 C C . PRO A 1 628 ? 41.734 19.094 10.580 1.000 51.788 710 PRO A C 1
ATOM 4631 O O . PRO A 1 628 ? 42.731 19.376 11.243 1.000 49.856 710 PRO A O 1
ATOM 4635 N N . ALA A 1 629 ? 41.106 20.005 9.822 1.000 46.784 711 ALA A N 1
ATOM 4636 C CA . ALA A 1 629 ? 41.663 21.342 9.725 1.000 47.327 711 ALA A CA 1
ATOM 4637 C C . ALA A 1 629 ? 41.594 21.994 11.098 1.000 48.894 711 ALA A C 1
ATOM 4638 O O . ALA A 1 629 ? 42.489 22.735 11.475 1.000 57.502 711 ALA A O 1
ATOM 4640 N N . LEU A 1 630 ? 40.518 21.707 11.833 1.000 44.900 712 LEU A N 1
ATOM 4641 C CA . LEU A 1 630 ? 40.281 22.313 13.131 1.000 49.580 712 LEU A CA 1
ATOM 4642 C C . LEU A 1 630 ? 41.416 21.932 14.093 1.000 51.733 712 LEU A C 1
ATOM 4643 O O . LEU A 1 630 ? 41.854 22.770 14.874 1.000 44.129 712 LEU A O 1
ATOM 4648 N N . LEU A 1 631 ? 41.872 20.671 14.019 1.000 49.429 713 LEU A N 1
ATOM 4649 C CA . LEU A 1 631 ? 42.954 20.128 14.826 1.000 53.219 713 LEU A CA 1
ATOM 4650 C C . LEU A 1 631 ? 44.305 20.669 14.368 1.000 55.247 713 LEU A C 1
ATOM 4651 O O . LEU A 1 631 ? 45.152 20.998 15.188 1.000 53.379 713 LEU A O 1
ATOM 4656 N N . GLU A 1 632 ? 44.512 20.721 13.057 1.000 55.841 714 GLU A N 1
ATOM 4657 C CA . GLU A 1 632 ? 45.680 21.358 12.474 1.000 56.238 714 GLU A CA 1
ATOM 4658 C C . GLU A 1 632 ? 45.925 22.725 13.104 1.000 54.734 714 GLU A C 1
ATOM 4659 O O . GLU A 1 632 ? 47.029 23.037 13.534 1.000 62.148 714 GLU A O 1
ATOM 4665 N N . ASN A 1 633 ? 44.882 23.549 13.120 1.000 54.134 715 ASN A N 1
ATOM 4666 C CA . ASN A 1 633 ? 45.000 24.898 13.625 1.000 53.643 715 ASN A CA 1
ATOM 4667 C C . ASN A 1 633 ? 45.353 24.821 15.109 1.000 57.093 715 ASN A C 1
ATOM 4668 O O . ASN A 1 633 ? 46.322 25.424 15.553 1.000 55.236 715 ASN A O 1
ATOM 4673 N N . LEU A 1 634 ? 44.576 24.049 15.871 1.000 56.684 716 LEU A N 1
ATOM 4674 C CA . LEU A 1 634 ? 44.688 24.067 17.318 1.000 60.346 716 LEU A CA 1
ATOM 4675 C C . LEU A 1 634 ? 46.061 23.535 17.744 1.000 60.426 716 LEU A C 1
ATOM 4676 O O . LEU A 1 634 ? 46.634 24.049 18.696 1.000 58.285 716 LEU A O 1
ATOM 4681 N N . LYS A 1 635 ? 46.615 22.561 17.013 1.000 60.775 717 LYS A N 1
ATOM 4682 C CA . LYS A 1 635 ? 47.942 22.045 17.309 1.000 68.321 717 LYS A CA 1
ATOM 4683 C C . LYS A 1 635 ? 48.967 23.182 17.333 1.000 62.715 717 LYS A C 1
ATOM 4684 O O . LYS A 1 635 ? 49.831 23.198 18.200 1.000 69.577 717 LYS A O 1
ATOM 4690 N N . LEU A 1 636 ? 48.826 24.158 16.427 1.000 61.995 718 LEU A N 1
ATOM 4691 C CA . LEU A 1 636 ? 49.782 25.247 16.268 1.000 64.997 718 LEU A CA 1
ATOM 4692 C C . LEU A 1 636 ? 49.832 26.184 17.468 1.000 65.478 718 LEU A C 1
ATOM 4693 O O . LEU A 1 636 ? 50.695 27.052 17.520 1.000 78.916 718 LEU A O 1
ATOM 4698 N N . ARG A 1 637 ? 48.893 26.054 18.401 1.000 65.752 719 ARG A N 1
ATOM 4699 C CA . ARG A 1 637 ? 48.871 26.919 19.562 1.000 66.338 719 ARG A CA 1
ATOM 4700 C C . ARG A 1 637 ? 50.029 26.601 20.511 1.000 70.461 719 ARG A C 1
ATOM 4701 O O . ARG A 1 637 ? 50.640 27.524 21.035 1.000 72.655 719 ARG A O 1
ATOM 4709 N N . LYS A 1 638 ? 50.306 25.309 20.751 1.000 80.332 720 LYS A N 1
ATOM 4710 C CA . LYS A 1 638 ? 51.443 24.897 21.565 1.000 83.513 720 LYS A CA 1
ATOM 4711 C C . LYS A 1 638 ? 52.706 25.471 20.933 1.000 97.361 720 LYS A C 1
ATOM 4712 O O . LYS A 1 638 ? 53.503 26.104 21.618 1.000 104.467 720 LYS A O 1
ATOM 4714 N N . GLN A 1 639 ? 52.850 25.275 19.615 1.000 110.116 721 GLN A N 1
ATOM 4715 C CA . GLN A 1 639 ? 53.922 25.888 18.841 1.000 103.392 721 GLN A CA 1
ATOM 4716 C C . GLN A 1 639 ? 54.095 27.370 19.201 1.000 108.802 721 GLN A C 1
ATOM 4717 O O . GLN A 1 639 ? 55.223 27.844 19.258 1.000 107.325 721 GLN A O 1
ATOM 4723 N N . ASN A 1 640 ? 52.991 28.112 19.384 1.000 127.827 722 ASN A N 1
ATOM 4724 C CA . ASN A 1 640 ? 53.003 29.467 19.938 1.000 128.384 722 ASN A CA 1
ATOM 4725 C C . ASN A 1 640 ? 53.752 30.454 19.033 1.000 129.852 722 ASN A C 1
ATOM 4726 O O . ASN A 1 640 ? 54.280 31.450 19.522 1.000 123.190 722 ASN A O 1
ATOM 4731 N N . ASN A 1 641 ? 53.758 30.222 17.711 1.000 136.050 723 ASN A N 1
ATOM 4732 C CA . ASN A 1 641 ? 54.600 31.003 16.811 1.000 120.723 723 ASN A CA 1
ATOM 4733 C C . ASN A 1 641 ? 53.836 32.155 16.167 1.000 108.492 723 ASN A C 1
ATOM 4734 O O . ASN A 1 641 ? 54.372 32.814 15.280 1.000 97.936 723 ASN A O 1
ATOM 4739 N N . GLY A 1 642 ? 52.600 32.399 16.621 1.000 100.582 724 GLY A N 1
ATOM 4740 C CA . GLY A 1 642 ? 51.671 33.243 15.887 1.000 93.093 724 GLY A CA 1
ATOM 4741 C C . GLY A 1 642 ? 51.240 32.588 14.573 1.000 84.566 724 GLY A C 1
ATOM 4742 O O . GLY A 1 642 ? 50.760 33.266 13.674 1.000 78.071 724 GLY A O 1
ATOM 4743 N N . ALA A 1 643 ? 51.432 31.267 14.457 1.000 81.976 725 ALA A N 1
ATOM 4744 C CA . ALA A 1 643 ? 50.851 30.503 13.364 1.000 79.888 725 ALA A CA 1
ATOM 4745 C C . ALA A 1 643 ? 49.376 30.217 13.668 1.000 68.374 725 ALA A C 1
ATOM 4746 O O . ALA A 1 643 ? 48.554 30.246 12.772 1.000 64.515 725 ALA A O 1
ATOM 4748 N N . PHE A 1 644 ? 49.043 29.993 14.941 1.000 60.466 726 PHE A N 1
ATOM 4749 C CA . PHE A 1 644 ? 47.680 29.722 15.358 1.000 55.681 726 PHE A CA 1
ATOM 4750 C C . PHE A 1 644 ? 46.815 30.940 15.086 1.000 59.537 726 PHE A C 1
ATOM 4751 O O . PHE A 1 644 ? 47.239 32.056 15.344 1.000 63.693 726 PHE A O 1
ATOM 4759 N N . ASN A 1 645 ? 45.619 30.703 14.522 1.000 61.891 727 ASN A N 1
ATOM 4760 C CA . ASN A 1 645 ? 44.646 31.754 14.261 1.000 53.022 727 ASN A CA 1
ATOM 4761 C C . ASN A 1 645 ? 43.444 31.515 15.165 1.000 56.412 727 ASN A C 1
ATOM 4762 O O . ASN A 1 645 ? 42.672 30.597 14.928 1.000 62.558 727 ASN A O 1
ATOM 4767 N N . GLU A 1 646 ? 43.279 32.361 16.186 1.000 54.738 728 GLU A N 1
ATOM 4768 C CA . GLU A 1 646 ? 42.326 32.095 17.244 1.000 53.304 728 GLU A CA 1
ATOM 4769 C C . GLU A 1 646 ? 40.915 32.422 16.770 1.000 49.163 728 GLU A C 1
ATOM 4770 O O . GLU A 1 646 ? 39.977 31.738 17.144 1.000 49.863 728 GLU A O 1
ATOM 4776 N N . THR A 1 647 ? 40.759 33.516 16.031 1.000 45.699 729 THR A N 1
ATOM 4777 C CA . THR A 1 647 ? 39.459 33.877 15.495 1.000 51.791 729 THR A CA 1
ATOM 4778 C C . THR A 1 647 ? 38.973 32.767 14.554 1.000 49.885 729 THR A C 1
ATOM 4779 O O . THR A 1 647 ? 37.806 32.368 14.577 1.000 42.602 729 THR A O 1
ATOM 4783 N N . LEU A 1 648 ? 39.890 32.230 13.751 1.000 48.821 730 LEU A N 1
ATOM 4784 C CA . LEU A 1 648 ? 39.536 31.149 12.860 1.000 46.565 730 LEU A CA 1
ATOM 4785 C C . LEU A 1 648 ? 39.071 29.964 13.700 1.000 54.040 730 LEU A C 1
ATOM 4786 O O . LEU A 1 648 ? 38.017 29.398 13.443 1.000 52.941 730 LEU A O 1
ATOM 4791 N N . PHE A 1 649 ? 39.862 29.620 14.717 1.000 51.921 731 PHE A N 1
ATOM 4792 C CA . PHE A 1 649 ? 39.613 28.423 15.488 1.000 46.131 731 PHE A CA 1
ATOM 4793 C C . PHE A 1 649 ? 38.280 28.554 16.219 1.000 41.509 731 PHE A C 1
ATOM 4794 O O . PHE A 1 649 ? 37.580 27.571 16.394 1.000 46.804 731 PHE A O 1
ATOM 4802 N N . ARG A 1 650 ? 37.914 29.755 16.646 1.000 39.108 732 ARG A N 1
ATOM 4803 C CA . ARG A 1 650 ? 36.666 29.915 17.358 1.000 43.042 732 ARG A CA 1
ATOM 4804 C C . ARG A 1 650 ? 35.490 29.636 16.414 1.000 48.943 732 ARG A C 1
ATOM 4805 O O . ARG A 1 650 ? 34.516 29.012 16.840 1.000 44.325 732 ARG A O 1
ATOM 4813 N N . ASN A 1 651 ? 35.581 30.158 15.171 1.000 44.088 733 ASN A N 1
ATOM 4814 C CA . ASN A 1 651 ? 34.589 29.954 14.115 1.000 42.769 733 ASN A CA 1
ATOM 4815 C C . ASN A 1 651 ? 34.574 28.479 13.689 1.000 40.079 733 ASN A C 1
ATOM 4816 O O . ASN A 1 651 ? 33.512 27.888 13.572 1.000 43.631 733 ASN A O 1
ATOM 4821 N N . GLN A 1 652 ? 35.737 27.834 13.572 1.000 38.703 734 GLN A N 1
ATOM 4822 C CA . GLN A 1 652 ? 35.786 26.426 13.233 1.000 37.559 734 GLN A CA 1
ATOM 4823 C C . GLN A 1 652 ? 35.067 25.578 14.279 1.000 43.730 734 GLN A C 1
ATOM 4824 O O . GLN A 1 652 ? 34.329 24.645 13.957 1.000 42.132 734 GLN A O 1
ATOM 4830 N N . LEU A 1 653 ? 35.316 25.872 15.548 1.000 43.727 735 LEU A N 1
ATOM 4831 C CA . LEU A 1 653 ? 34.762 25.042 16.592 1.000 39.587 735 LEU A CA 1
ATOM 4832 C C . LEU A 1 653 ? 33.247 25.193 16.584 1.000 38.860 735 LEU A C 1
ATOM 4833 O O . LEU A 1 653 ? 32.542 24.223 16.779 1.000 38.559 735 LEU A O 1
ATOM 4838 N N . ALA A 1 654 ? 32.771 26.420 16.387 1.000 39.894 736 ALA A N 1
ATOM 4839 C CA . ALA A 1 654 ? 31.353 26.717 16.411 1.000 39.045 736 ALA A CA 1
ATOM 4840 C C . ALA A 1 654 ? 30.616 25.889 15.362 1.000 42.730 736 ALA A C 1
ATOM 4841 O O . ALA A 1 654 ? 29.583 25.277 15.642 1.000 41.743 736 ALA A O 1
ATOM 4843 N N . LEU A 1 655 ? 31.148 25.935 14.133 1.000 40.269 737 LEU A N 1
ATOM 4844 C CA . LEU A 1 655 ? 30.474 25.406 12.959 1.000 34.830 737 LEU A CA 1
ATOM 4845 C C . LEU A 1 655 ? 30.627 23.895 12.903 1.000 36.407 737 LEU A C 1
ATOM 4846 O O . LEU A 1 655 ? 29.720 23.213 12.446 1.000 38.052 737 LEU A O 1
ATOM 4851 N N . ALA A 1 656 ? 31.776 23.365 13.351 1.000 37.202 738 ALA A N 1
ATOM 4852 C CA . ALA A 1 656 ? 31.915 21.927 13.449 1.000 37.552 738 ALA A CA 1
ATOM 4853 C C . ALA A 1 656 ? 30.924 21.391 14.491 1.000 40.998 738 ALA A C 1
ATOM 4854 O O . ALA A 1 656 ? 30.231 20.386 14.282 1.000 40.437 738 ALA A O 1
ATOM 4856 N N . THR A 1 657 ? 30.800 22.115 15.599 1.000 43.864 739 THR A N 1
ATOM 4857 C CA . THR A 1 657 ? 29.890 21.714 16.649 1.000 40.541 739 THR A CA 1
ATOM 4858 C C . THR A 1 657 ? 28.480 21.678 16.066 1.000 37.201 739 THR A C 1
ATOM 4859 O O . THR A 1 657 ? 27.742 20.729 16.259 1.000 41.543 739 THR A O 1
ATOM 4863 N N . TRP A 1 658 ? 28.067 22.729 15.381 1.000 38.072 740 TRP A N 1
ATOM 4864 C CA . TRP A 1 658 ? 26.674 22.778 14.981 1.000 39.164 740 TRP A CA 1
ATOM 4865 C C . TRP A 1 658 ? 26.408 21.816 13.822 1.000 37.403 740 TRP A C 1
ATOM 4866 O O . TRP A 1 658 ? 25.343 21.237 13.737 1.000 36.569 740 TRP A O 1
ATOM 4877 N N . THR A 1 659 ? 27.378 21.610 12.945 1.000 35.932 741 THR A N 1
ATOM 4878 C CA . THR A 1 659 ? 27.206 20.643 11.884 1.000 38.906 741 THR A CA 1
ATOM 4879 C C . THR A 1 659 ? 26.951 19.273 12.499 1.000 38.852 741 THR A C 1
ATOM 4880 O O . THR A 1 659 ? 26.093 18.536 12.017 1.000 38.428 741 THR A O 1
ATOM 4884 N N . ILE A 1 660 ? 27.709 18.908 13.534 1.000 38.219 742 ILE A N 1
ATOM 4885 C CA . ILE A 1 660 ? 27.483 17.610 14.154 1.000 37.328 742 ILE A CA 1
ATOM 4886 C C . ILE A 1 660 ? 26.124 17.614 14.857 1.000 38.174 742 ILE A C 1
ATOM 4887 O O . ILE A 1 660 ? 25.340 16.678 14.733 1.000 38.039 742 ILE A O 1
ATOM 4892 N N . GLN A 1 661 ? 25.816 18.687 15.578 1.000 37.343 743 GLN A N 1
ATOM 4893 C CA . GLN A 1 661 ? 24.596 18.689 16.359 1.000 35.235 743 GLN A CA 1
ATOM 4894 C C . GLN A 1 661 ? 23.414 18.581 15.413 1.000 34.942 743 GLN A C 1
ATOM 4895 O O . GLN A 1 661 ? 22.462 17.857 15.698 1.000 40.170 743 GLN A O 1
ATOM 4901 N N . GLY A 1 662 ? 23.495 19.337 14.310 1.000 37.555 744 GLY A N 1
ATOM 4902 C CA . GLY A 1 662 ? 22.446 19.432 13.306 1.000 32.498 744 GLY A CA 1
ATOM 4903 C C . GLY A 1 662 ? 22.178 18.093 12.625 1.000 32.883 744 GLY A C 1
ATOM 4904 O O . GLY A 1 662 ? 21.033 17.804 12.323 1.000 39.552 744 GLY A O 1
ATOM 4905 N N . ALA A 1 663 ? 23.242 17.313 12.400 1.000 32.786 745 ALA A N 1
ATOM 4906 C CA . ALA A 1 663 ? 23.169 15.970 11.864 1.000 37.674 745 ALA A CA 1
ATOM 4907 C C . ALA A 1 663 ? 22.446 15.013 12.819 1.000 41.860 745 ALA A C 1
ATOM 4908 O O . ALA A 1 663 ? 21.693 14.137 12.375 1.000 33.503 745 ALA A O 1
ATOM 4910 N N . ALA A 1 664 ? 22.709 15.163 14.123 1.000 39.235 746 ALA A N 1
ATOM 4911 C CA . ALA A 1 664 ? 22.088 14.309 15.122 1.000 41.129 746 ALA A CA 1
ATOM 4912 C C . ALA A 1 664 ? 20.607 14.635 15.182 1.000 38.569 746 ALA A C 1
ATOM 4913 O O . ALA A 1 664 ? 19.760 13.741 15.123 1.000 42.419 746 ALA A O 1
ATOM 4915 N N . ASN A 1 665 ? 20.328 15.938 15.263 1.000 36.864 747 ASN A N 1
ATOM 4916 C CA . ASN A 1 665 ? 18.970 16.443 15.328 1.000 36.740 747 ASN A CA 1
ATOM 4917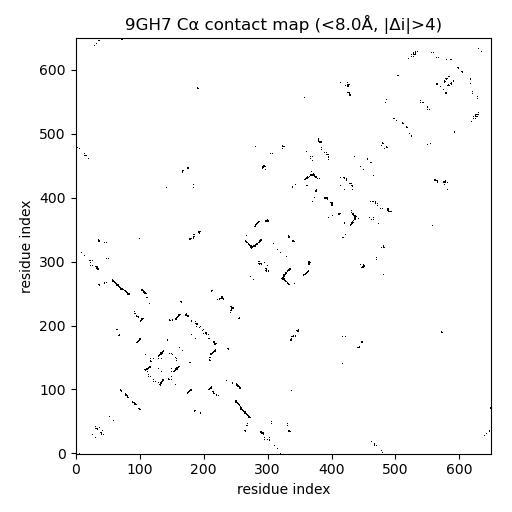 C C . ASN A 1 665 ? 18.119 15.929 14.169 1.000 38.661 747 ASN A C 1
ATOM 4918 O O . ASN A 1 665 ? 16.931 15.633 14.343 1.000 42.919 747 ASN A O 1
ATOM 4923 N N . ALA A 1 666 ? 18.709 15.885 12.982 1.000 39.193 748 ALA A N 1
ATOM 4924 C CA . ALA A 1 666 ? 17.942 15.556 11.798 1.000 44.077 748 ALA A CA 1
ATOM 4925 C C . ALA A 1 666 ? 17.724 14.056 11.781 1.000 41.702 748 ALA A C 1
ATOM 4926 O O . ALA A 1 666 ? 16.646 13.624 11.460 1.000 41.614 748 ALA A O 1
ATOM 4928 N N . LEU A 1 667 ? 18.775 13.293 12.071 1.000 42.883 749 LEU A N 1
ATOM 4929 C CA . LEU A 1 667 ? 18.671 11.849 12.173 1.000 46.786 749 LEU A CA 1
ATOM 4930 C C . LEU A 1 667 ? 17.625 11.445 13.223 1.000 45.960 749 LEU A C 1
ATOM 4931 O O . LEU A 1 667 ? 16.953 10.439 13.080 1.000 47.813 749 LEU A O 1
ATOM 4936 N N . SER A 1 668 ? 17.421 12.282 14.240 1.000 48.868 750 SER A N 1
ATOM 4937 C CA . SER A 1 668 ? 16.597 11.919 15.377 1.000 47.803 750 SER A CA 1
ATOM 4938 C C . SER A 1 668 ? 15.112 11.840 15.030 1.000 46.581 750 SER A C 1
ATOM 4939 O O . SER A 1 668 ? 14.338 11.290 15.792 1.000 50.331 750 SER A O 1
ATOM 4942 N N . GLY A 1 669 ? 14.652 12.420 13.933 1.000 50.881 751 GLY A N 1
ATOM 4943 C CA . GLY A 1 669 ? 13.217 12.419 13.703 1.000 45.052 751 GLY A CA 1
ATOM 4944 C C . GLY A 1 669 ? 12.754 13.817 13.338 1.000 47.314 751 GLY A C 1
ATOM 4945 O O . GLY A 1 669 ? 13.508 14.548 12.712 1.000 48.364 751 GLY A O 1
ATOM 4946 N N . ASP A 1 670 ? 11.540 14.177 13.755 1.000 47.278 752 ASP A N 1
ATOM 4947 C CA . ASP A 1 670 ? 10.950 15.442 13.364 1.000 52.341 752 ASP A CA 1
ATOM 4948 C C . ASP A 1 670 ? 11.413 16.521 14.329 1.000 47.512 752 ASP A C 1
ATOM 4949 O O . ASP A 1 670 ? 11.748 16.213 15.460 1.000 46.413 752 ASP A O 1
ATOM 4954 N N . VAL A 1 671 ? 11.369 17.769 13.857 1.000 47.477 753 VAL A N 1
ATOM 4955 C CA . VAL A 1 671 ? 11.831 18.922 14.609 1.000 48.571 753 VAL A CA 1
ATOM 4956 C C . VAL A 1 671 ? 11.283 18.868 16.023 1.000 40.797 753 VAL A C 1
ATOM 4957 O O . VAL A 1 671 ? 12.039 19.141 16.934 1.000 42.625 753 VAL A O 1
ATOM 4961 N N . TRP A 1 672 ? 9.958 18.765 16.178 1.000 40.528 754 TRP A N 1
ATOM 4962 C CA . TRP A 1 672 ? 9.364 18.854 17.508 1.000 41.696 754 TRP A CA 1
ATOM 4963 C C . TRP A 1 672 ? 9.868 17.739 18.416 1.000 42.604 754 TRP A C 1
ATOM 4964 O O . TRP A 1 672 ? 9.769 17.884 19.620 1.000 47.537 754 TRP A O 1
ATOM 4975 N N . ASP A 1 673 ? 10.470 16.677 17.870 1.000 47.134 755 ASP A N 1
ATOM 4976 C CA . ASP A 1 673 ? 10.880 15.564 18.707 1.000 55.971 755 ASP A CA 1
ATOM 4977 C C . ASP A 1 673 ? 12.310 15.712 19.218 1.000 54.920 755 ASP A C 1
ATOM 4978 O O . ASP A 1 673 ? 12.776 14.836 19.918 1.000 55.485 755 ASP A O 1
ATOM 4983 N N . ILE A 1 674 ? 13.016 16.792 18.900 1.000 54.272 756 ILE A N 1
ATOM 4984 C CA . ILE A 1 674 ? 14.395 16.901 19.360 1.000 63.466 756 ILE A CA 1
ATOM 4985 C C . ILE A 1 674 ? 14.364 17.184 20.864 1.000 62.275 756 ILE A C 1
ATOM 4986 O O . ILE A 1 674 ? 13.481 17.897 21.328 1.000 65.592 756 ILE A O 1
ATOM 4991 N N . ASP A 1 675 ? 15.335 16.662 21.623 1.000 76.136 757 ASP A N 1
ATOM 4992 C CA . ASP A 1 675 ? 15.491 17.056 23.023 1.000 84.379 757 ASP A CA 1
ATOM 4993 C C . ASP A 1 675 ? 16.565 18.144 23.159 1.000 72.567 757 ASP A C 1
ATOM 4994 O O . ASP A 1 675 ? 17.521 17.892 23.928 1.000 84.456 757 ASP A O 1
ATOM 4999 N N . ALA B 2 1 ? 55.668 -1.978 -27.708 1.000 82.162 0 ALA P N 1
ATOM 5000 C CA . ALA B 2 1 ? 55.705 -0.834 -28.650 1.000 84.675 0 ALA P CA 1
ATOM 5001 C C . ALA B 2 1 ? 54.293 -0.270 -28.807 1.000 81.875 0 ALA P C 1
ATOM 5002 O O . ALA B 2 1 ? 53.346 -1.019 -29.033 1.000 85.535 0 ALA P O 1
ATOM 5004 N N . CYS B 2 2 A 54.148 1.050 -28.667 1.000 72.272 0 CYS P N 1
ATOM 5005 C CA . CYS B 2 2 A 52.941 1.715 -29.121 1.000 68.714 0 CYS P CA 1
ATOM 5006 C C . CYS B 2 2 A 52.814 1.548 -30.629 1.000 68.454 0 CYS P C 1
ATOM 5007 O O . CYS B 2 2 A 53.816 1.430 -31.327 1.000 62.866 0 CYS P O 1
ATOM 5010 N N . PRO B 2 3 ? 51.589 1.590 -31.190 1.000 66.520 1 PRO P N 1
ATOM 5011 C CA . PRO B 2 3 ? 51.432 1.510 -32.630 1.000 63.201 1 PRO P CA 1
ATOM 5012 C C . PRO B 2 3 ? 52.038 2.715 -33.334 1.000 66.636 1 PRO P C 1
ATOM 5013 O O . PRO B 2 3 ? 52.291 3.758 -32.727 1.000 55.020 1 PRO P O 1
ATOM 5017 N N . PRO B 2 4 ? 52.306 2.595 -34.648 1.000 68.741 2 PRO P N 1
ATOM 5018 C CA . PRO B 2 4 ? 52.876 3.696 -35.398 1.000 62.854 2 PRO P CA 1
ATOM 5019 C C . PRO B 2 4 ? 51.947 4.895 -35.440 1.000 56.852 2 PRO P C 1
ATOM 5020 O O . PRO B 2 4 ? 52.376 5.978 -35.797 1.000 61.042 2 PRO P O 1
ATOM 5024 N N . ASP B 2 5 ? 50.666 4.700 -35.112 1.000 53.942 3 ASP P N 1
ATOM 5025 C CA . ASP B 2 5 ? 49.719 5.797 -35.189 1.000 48.489 3 ASP P CA 1
ATOM 5026 C C . ASP B 2 5 ? 49.404 6.371 -33.802 1.000 50.769 3 ASP P C 1
ATOM 5027 O O . ASP B 2 5 ? 48.406 7.082 -33.639 1.000 54.996 3 ASP P O 1
ATOM 5032 N N . ALA B 2 6 ? 50.296 6.115 -32.830 1.000 50.457 4 ALA P N 1
ATOM 5033 C CA . ALA B 2 6 ? 50.135 6.515 -31.433 1.000 52.171 4 ALA P CA 1
ATOM 5034 C C . ALA B 2 6 ? 49.628 7.946 -31.248 1.000 48.407 4 ALA P C 1
ATOM 5035 O O . ALA B 2 6 ? 48.928 8.230 -30.276 1.000 55.471 4 ALA P O 1
ATOM 5037 N N . HIS B 2 7 ? 49.988 8.841 -32.163 1.000 48.594 5 HIS P N 1
ATOM 5038 C CA . HIS B 2 7 ? 49.663 10.249 -32.045 1.000 48.261 5 HIS P CA 1
ATOM 5039 C C . HIS B 2 7 ? 48.156 10.489 -32.048 1.000 48.889 5 HIS P C 1
ATOM 5040 O O . HIS B 2 7 ? 47.674 11.487 -31.516 1.000 50.093 5 HIS P O 1
ATOM 5047 N N . LEU B 2 8 ? 47.401 9.577 -32.648 1.000 52.874 6 LEU P N 1
ATOM 5048 C CA . LEU B 2 8 ? 45.966 9.764 -32.722 1.000 51.156 6 LEU P CA 1
ATOM 5049 C C . LEU B 2 8 ? 45.375 9.538 -31.336 1.000 46.145 6 LEU P C 1
ATOM 5050 O O . LEU B 2 8 ? 44.294 10.035 -31.041 1.000 46.302 6 LEU P O 1
ATOM 5055 N N . GLY B 2 9 ? 46.100 8.798 -30.499 1.000 45.977 7 GLY P N 1
ATOM 5056 C CA . GLY B 2 9 ? 45.759 8.682 -29.083 1.000 53.908 7 GLY P CA 1
ATOM 5057 C C . GLY B 2 9 ? 46.432 9.738 -28.192 1.000 52.643 7 GLY P C 1
ATOM 5058 O O . GLY B 2 9 ? 46.707 9.461 -27.032 1.000 45.875 7 GLY P O 1
ATOM 5059 N N . CYS B 2 10 A 46.699 10.955 -28.694 1.000 49.386 7 CYS P N 1
ATOM 5060 C CA . CYS B 2 10 A 47.414 11.929 -27.877 1.000 44.457 7 CYS P CA 1
ATOM 5061 C C . CYS B 2 10 A 46.853 13.298 -28.178 1.000 43.629 7 CYS P C 1
ATOM 5062 O O . CYS B 2 10 A 46.726 13.628 -29.336 1.000 43.727 7 CYS P O 1
ATOM 5065 N N . ILE B 2 11 ? 46.412 14.022 -27.138 1.000 45.785 8 ILE P N 1
ATOM 5066 C CA . ILE B 2 11 ? 46.030 15.415 -27.308 1.000 45.316 8 ILE P CA 1
ATOM 5067 C C . ILE B 2 11 ? 47.260 16.280 -27.052 1.000 39.026 8 ILE P C 1
ATOM 5068 O O . ILE B 2 11 ? 47.284 17.448 -27.415 1.000 43.614 8 ILE P O 1
ATOM 5073 N N . SER B 2 12 ? 48.222 15.718 -26.314 1.000 41.869 9 SER P N 1
ATOM 5074 C CA . SER B 2 12 ? 49.517 16.342 -26.137 1.000 47.693 9 SER P CA 1
ATOM 5075 C C . SER B 2 12 ? 50.323 16.200 -27.434 1.000 56.338 9 SER P C 1
ATOM 5076 O O . SER B 2 12 ? 50.100 15.263 -28.198 1.000 49.064 9 SER P O 1
ATOM 5079 N N . TRP B 2 13 ? 51.232 17.160 -27.673 1.000 57.387 10 TRP P N 1
ATOM 5080 C CA . TRP B 2 13 ? 52.024 17.210 -28.887 1.000 57.159 10 TRP P CA 1
ATOM 5081 C C . TRP B 2 13 ? 52.925 15.984 -28.922 1.000 56.058 10 TRP P C 1
ATOM 5082 O O . TRP B 2 13 ? 53.527 15.599 -27.920 1.000 52.565 10 TRP P O 1
ATOM 5093 N N . CYS B 2 14 A 52.914 15.294 -30.061 1.000 48.696 10 CYS P N 1
ATOM 5094 C CA . CYS B 2 14 A 53.544 13.991 -30.117 1.000 56.822 10 CYS P CA 1
ATOM 5095 C C . CYS B 2 14 A 54.918 14.138 -30.791 1.000 55.589 10 CYS P C 1
ATOM 5096 O O . CYS B 2 14 A 54.922 13.858 -31.986 1.000 58.330 10 CYS P O 1
#

InterPro domains:
  IPR003137 PA domain [PF02225] (228-306)
  IPR007365 Transferrin receptor-like, dimerisation domain [PF04253] (638-749)
  IPR007484 Peptidase M28 [PF04389] (388-576)
  IPR036757 Transferrin receptor-like, dimerisation domain superfamily [G3DSA:1.20.930.40] (614-755)
  IPR036757 Transferrin receptor-like, dimerisation domain superfamily [SSF47672] (609-756)
  IPR037324 Transferrin receptor protein 1/2, PA domain [cd02128] (201-377)
  IPR039373 Transferrin receptor protein 1/Glutamate carboxypeptidase 2-like [PTHR10404] (43-752)
  IPR046450 PA domain superfamily [SSF52025] (191-382)

Solvent-accessible surface area: 25830 Å² total; per-residue (Å²): 122,174,51,75,30,5,59,116,50,0,34,87,28,2,105,92,22,84,0,23,29,16,1,35,55,1,31,89,93,56,24,7,5,0,1,0,20,4,95,3,3,45,46,0,0,89,56,0,15,74,28,0,118,107,18,152,16,62,122,19,70,93,13,82,0,58,0,50,0,25,0,36,33,77,55,105,11,2,0,21,1,3,50,83,146,46,56,112,72,86,81,8,26,93,8,38,0,4,2,0,2,1,84,48,34,86,28,63,8,79,0,0,0,0,9,11,0,30,61,54,22,18,133,119,26,151,13,93,9,111,41,1,0,0,0,2,6,8,13,152,47,24,32,2,52,2,0,32,32,1,51,83,80,96,5,46,0,1,0,0,1,13,0,70,67,50,12,75,5,136,61,24,118,17,26,7,7,11,28,1,3,74,7,15,1,3,0,35,3,29,21,37,27,0,38,93,165,43,153,48,59,142,32,146,15,123,9,20,12,91,16,3,1,1,1,2,2,26,14,0,0,60,68,0,6,67,18,14,104,32,121,20,55,104,113,30,154,22,23,102,56,3,84,1,26,13,28,178,58,57,41,0,64,0,18,4,23,23,64,78,77,99,16,63,0,5,0,0,0,0,19,6,119,11,107,70,36,60,72,8,30,0,0,0,0,0,18,0,0,0,29,4,4,1,0,0,28,0,1,0,0,0,1,1,0,2,27,0,0,48,1,0,2,34,0,26,103,150,33,44,3,113,0,14,9,3,0,13,0,0,0,3,0,0,15,14,0,2,4,0,0,1,5,0,11,0,21,26,74,64,106,67,4,83,47,69,6,5,0,0,0,2,0,20,63,0,0,22,1,32,69,52,38,114,11,12,6,0,0,0,1,10,30,5,1,40,94,0,12,71,43,1,116,25,18,90,63,52,120,102,20,66,129,54,83,89,23,28,97,125,34,135,89,9,70,25,79,32,7,0,11,0,0,4,0,12,14,7,6,8,0,2,15,2,6,0,11,61,146,62,56,6,1,19,39,5,0,58,48,1,28,48,64,34,0,57,129,102,4,103,84,0,50,91,0,1,24,2,0,0,19,1,0,0,1,1,0,0,26,0,0,41,56,49,60,6,47,10,36,17,72,50,0,27,65,42,1,82,43,12,8,126,47,0,34,137,40,139,63,21,4,153,134,16,67,47,49,10,99,160,5,81,56,0,78,19,41,2,112,126,1,1,46,107,0,57,76,56,16,60,125,17,107,78,117,49,153,172,55,2,79,144,17,14,41,60,4,19,112,4,4,76,44,0,9,3,85,98,38,50,62,114,144,29,31,17,36,0,2,12,30,11,53,41,58,26,5,3,56,22,1,30,101,13,0,108,55,49,83,84,124,115,76,47,32,74,70,98,68,0,92,84,14,16,53,73,5,21,139,8,2,26,25,5,1,23,42,6,17,22,76,117,193,80,68,184,154,52,13,143,50,19,102,76,0,33,18,8,144,96

Radius of gyration: 25.21 Å; Cα contacts (8 Å, |Δi|>4): 1412; chains: 2; bounding box: 74×54×64 Å

Foldseek 3Di:
DDLVVLLVLLVVLLVPDWQLVLLQVCLDPLQWAFAFQDSSLVVVLVVLQVLLVVLVAVDKDKDKFWFKKWFADDDFFFKFKAFLVRHTPGTLDRFPEWAILFDFDKAKFKEFEQEQQDLVSQVPDPDQQARHEYEYEDDDAFQQNSQVSSVVSNHAEYEYEHFCQLFVDPDQFFHFYAYNQPFAARQQQFLAARDCVVVRDGRGAPRRDPHGYTYGGNSSQLVQLVQAADADPCVSVTDRSHHGIGDPGIMMMGGGDIDIDTHMGMKIKGKRAADAARQAEEEEEFESHADASCSQQGSLQSSLLSSLSNSVSCCVVPVVQGFRYMYMRMHAYPLRHFLHRLLNVCNHCLVSNALRHAEYEYRHNQEQAQDAKAKAWDLQQVQVLQVLQCPFARLPPRHGNPPDPCRVVVHDHDDRSGNQLLVQQFSLHIYMYIHRHDPRGRNCGRTNPNGSVVRCVRVVSVSSRSSRSSSSVSSLRCCCGRALARSGQLLSVLVVLVVLLVLVVVLVVLCVVVVHDCVLSVVLSVLLNVLSVVLVVLVVPDPSVPSVSSCVSRSLSSCLSVLQQQPPDDCSNFRRRRQDRGDDLLHSVNLSVLSVCVVVVPVSRDVVSNVVSVVRNSVSSNVSSCSSNDDNVPGD/DPDPVCCVVDPPDD

Organism: Homo sapiens (NCBI:txid9606)

Sequence (650 aa):
LYWDDLKRKLSEKLDSTDFTGTIKLLNENSYVPREAGSQKDENLALYVENQFREFKLSKVWRDQHFVKIQVKDSAQNSVIIVDKNGRLVYLVENPGGYVAYSKAATVTGKLVHANFGTKKDFEDLYTPVNGSIVIVRAGKITFAEKVANAESLNAIGVLIYMDQTKFPIVNAELSFFGHAHLGTGDPYTPGFPSFNHTQFPPSRSSGLPNIPVQTISRAAAEKLFGNMEGDCPSDWKTDSTCRMVTSESKNVKLTVSNVLKEIKILNIFGVIKGFVEPDHYVVVGAQRDAWGPGAAKSGVGTALLLKLAQMFSDMVLKDGFQPSRSIIFASWSAGDFGSVGATEWLEGYLSSLHLKAFTYINLDKAVLGTSNFKVSASPLLYTLIEKTMQNVKHPVTGQFLYQDSNWASKVEKLTLDNAAFPFLAYSGIPAVSFCFCEDTDYPYLGTTMDTYKELIERIPELNKVARAAAEVAGQFVIKLTHDVELNLDYERYNSQLLSFVRDLNQYRADIKEMGLSLQWLYSARGDFFRATSRLTTDFGNAEKTDRFVMKKLNDRVMRVEYHFLSPYVSPKESPFRHVFWGSGSHTLPALLENLKLRKQNNGAFNETLFRNQLALATWTIQGAANALSGDVWDIDACPPDAHLGCISWC

Secondary structure (DSSP, 8-state):
--HHHHHHHHHHHHHH--HHHHHHHHTSGGGSSB-TTSHHHHHHHHHHHHHHHHTT-SEEEEEEEEEEEEEE-SS--EEEEEETTS-EEEEEE--S--EETPPPEEEEE-EEE-TT--HHHHHT-SS--TTSEEEEESBSB-HHHHHHHHHHTT--EEEEE--TTTS--S-TT----EE--SSSS-TTSTTS---GGGT--S---TT--SS-EEE--HHHHHHHHTTEES---GGG---TT---EE-TTEEEEEEE-EEEEEEEEEEEEEEE--SSEEEEEEEEEEE--BSS--IIIIIHHHHHHHHHHHHHHHHHHTS----SEEEEEEEES-GGGTSHHHHHHHHHHHHHHTTTEEEEEE-TT-BS-SSEEEEEE-GGGHHHHHHHHTTSB-SSS-SBS---TTGGGGPPPP-TTSTHHHHHHTT---EEEEEEE-SSPPTTTTSTT-SHHHHHHH-TTHHHHHHHHHHHHHHHHHHHHSSSS----GGGHHHHHHHHHHHHHTTHHHHHHTT--SHHHHHHHHHHHHHHHHHHHHHHTS-TT-HHHHHHHHHHHTTTTGGGB-TTS-TTT----BTTTS-STTSHHHHHHHHHHHHHTSS---HHHHHHHHHHHHHHHHHHHHHHTSSGGG--/---TTGGGG-SS--